Protein AF-A0A7S0RQ62-F1 (afdb_monomer_lite)

Organism: NCBI:txid1034604

Structure (mmCIF, N/CA/C/O backbone):
data_AF-A0A7S0RQ62-F1
#
_entry.id   AF-A0A7S0RQ62-F1
#
loop_
_atom_site.group_PDB
_atom_site.id
_atom_site.type_symbol
_atom_site.label_atom_id
_atom_site.label_alt_id
_atom_site.label_comp_id
_atom_site.label_asym_id
_atom_site.label_entity_id
_atom_site.label_seq_id
_atom_site.pdbx_PDB_ins_code
_atom_site.Cartn_x
_atom_site.Cartn_y
_atom_site.Cartn_z
_atom_site.occupancy
_atom_site.B_iso_or_equiv
_atom_site.auth_seq_id
_atom_site.auth_comp_id
_atom_site.auth_asym_id
_atom_site.auth_atom_id
_atom_site.pdbx_PDB_model_num
ATOM 1 N N . TYR A 1 1 ? -17.398 3.737 3.919 1.00 92.31 1 TYR A N 1
ATOM 2 C CA . TYR A 1 1 ? -18.431 3.316 4.895 1.00 92.31 1 TYR A CA 1
ATOM 3 C C . TYR A 1 1 ? -18.452 1.805 5.134 1.00 92.31 1 TYR A C 1
ATOM 5 O O . TYR A 1 1 ? -17.881 1.401 6.131 1.00 92.31 1 TYR A O 1
ATOM 13 N N . LYS A 1 2 ? -19.041 0.963 4.260 1.00 94.38 2 LYS A N 1
ATOM 14 C CA . LYS A 1 2 ? -19.295 -0.474 4.549 1.00 94.38 2 LYS A CA 1
ATOM 15 C C . LYS A 1 2 ? -18.093 -1.254 5.112 1.00 94.38 2 LYS A C 1
ATOM 17 O O . LYS A 1 2 ? -18.254 -1.970 6.088 1.00 94.38 2 LYS A O 1
ATOM 22 N N . VAL A 1 3 ? -16.899 -1.089 4.536 1.00 96.81 3 VAL A N 1
ATOM 23 C CA . VAL A 1 3 ? -15.674 -1.760 5.011 1.00 96.81 3 VAL A CA 1
ATOM 24 C C . VAL A 1 3 ? -15.244 -1.312 6.414 1.00 96.81 3 VAL A C 1
ATOM 26 O O . VAL A 1 3 ? -15.000 -2.164 7.259 1.00 96.81 3 VAL A O 1
ATOM 29 N N . LEU A 1 4 ? -15.266 -0.005 6.709 1.00 96.19 4 LEU A N 1
ATOM 30 C CA . LEU A 1 4 ? -15.031 0.536 8.059 1.00 96.19 4 LEU A CA 1
ATOM 31 C C . LEU A 1 4 ? -16.018 -0.059 9.074 1.00 96.19 4 LEU A C 1
ATOM 33 O O . LEU A 1 4 ? -15.643 -0.417 10.182 1.00 96.19 4 LEU A O 1
ATOM 37 N N . ASP A 1 5 ? -17.283 -0.167 8.673 1.00 95.56 5 ASP A N 1
ATOM 38 C CA . ASP A 1 5 ? -18.402 -0.606 9.509 1.00 95.56 5 ASP A CA 1
ATOM 39 C C . ASP A 1 5 ? -18.326 -2.106 9.843 1.00 95.56 5 ASP A C 1
ATOM 41 O O . ASP A 1 5 ? -18.587 -2.527 10.970 1.00 95.56 5 ASP A O 1
ATOM 45 N N . ALA A 1 6 ? -17.895 -2.913 8.873 1.00 95.94 6 ALA A N 1
ATOM 46 C CA . ALA A 1 6 ? -17.589 -4.325 9.055 1.00 95.94 6 ALA A CA 1
ATOM 47 C C . ALA A 1 6 ? -16.341 -4.549 9.925 1.00 95.94 6 ALA A C 1
ATOM 49 O O . ALA A 1 6 ? -16.386 -5.329 10.878 1.00 95.94 6 ALA A O 1
ATOM 50 N N . LEU A 1 7 ? -15.239 -3.847 9.635 1.00 96.00 7 LEU A N 1
ATOM 51 C CA . LEU A 1 7 ? -13.978 -3.991 10.367 1.00 96.00 7 LEU A CA 1
ATOM 52 C C . LEU A 1 7 ? -14.107 -3.552 11.830 1.00 96.00 7 LEU A C 1
ATOM 54 O O . LEU A 1 7 ? -13.663 -4.291 12.707 1.00 96.00 7 LEU A O 1
ATOM 58 N N . ALA A 1 8 ? -14.786 -2.431 12.098 1.00 93.50 8 ALA A N 1
ATOM 59 C CA . ALA A 1 8 ? -15.009 -1.911 13.450 1.00 93.50 8 ALA A CA 1
ATOM 60 C C . ALA A 1 8 ? -15.846 -2.844 14.346 1.00 93.50 8 ALA A C 1
ATOM 62 O O . ALA A 1 8 ? -15.744 -2.765 15.569 1.00 93.50 8 ALA A O 1
ATOM 63 N N . ARG A 1 9 ? -16.689 -3.710 13.762 1.00 91.38 9 ARG A N 1
ATOM 64 C CA . ARG A 1 9 ? -17.507 -4.686 14.508 1.00 91.38 9 ARG A CA 1
ATOM 65 C C . ARG A 1 9 ? -16.914 -6.090 14.563 1.00 91.38 9 ARG A C 1
ATOM 67 O O . ARG A 1 9 ? -17.214 -6.823 15.500 1.00 91.38 9 ARG A O 1
ATOM 74 N N . GLY A 1 10 ? -16.170 -6.494 13.535 1.00 89.56 10 GLY A N 1
ATOM 75 C CA . GLY A 1 10 ? -15.834 -7.898 13.283 1.00 89.56 10 GLY A CA 1
ATOM 76 C C . GLY A 1 10 ? -14.343 -8.218 13.200 1.00 89.56 10 GLY A C 1
ATOM 77 O O . GLY A 1 10 ? -13.995 -9.352 12.876 1.00 89.56 10 GLY A O 1
ATOM 78 N N . SER A 1 11 ? -13.453 -7.255 13.449 1.00 92.06 11 SER A N 1
ATOM 79 C CA . SER A 1 11 ? -12.004 -7.456 13.329 1.00 92.06 11 SER A CA 1
ATOM 80 C C . SER A 1 11 ? -11.216 -6.745 14.431 1.00 92.06 11 SER A C 1
ATOM 82 O O . SER A 1 11 ? -11.739 -5.880 15.126 1.00 92.06 11 SER A O 1
ATOM 84 N N . SER A 1 12 ? -9.932 -7.084 14.551 1.00 88.69 12 SER A N 1
ATOM 85 C CA . SER A 1 12 ? -8.954 -6.346 15.358 1.00 88.69 12 SER A CA 1
ATOM 86 C C . SER A 1 12 ? -8.272 -5.202 14.593 1.00 88.69 12 SER A C 1
ATOM 88 O O . SER A 1 12 ? -7.328 -4.612 15.115 1.00 88.69 12 SER A O 1
ATOM 90 N N . VAL A 1 13 ? -8.702 -4.894 13.361 1.00 95.19 13 VAL A N 1
ATOM 91 C CA . VAL A 1 13 ? -8.105 -3.820 12.557 1.00 95.19 13 VAL A CA 1
ATOM 92 C C . VAL A 1 13 ? -8.556 -2.471 13.125 1.00 95.19 13 VAL A C 1
ATOM 94 O O . VAL A 1 13 ? -9.757 -2.189 13.120 1.00 95.19 13 VAL A O 1
ATOM 97 N N . PRO A 1 14 ? -7.635 -1.613 13.598 1.00 94.56 14 PRO A N 1
ATOM 98 C CA . PRO A 1 14 ? -7.989 -0.293 14.095 1.00 94.56 14 PRO A CA 1
ATOM 99 C C . PRO A 1 14 ? -8.480 0.580 12.934 1.00 94.56 14 PRO A C 1
ATOM 101 O O . PRO A 1 14 ? -7.735 0.901 12.008 1.00 94.56 14 PRO A O 1
ATOM 104 N N . VAL A 1 15 ? -9.748 0.979 12.982 1.00 95.69 15 VAL A N 1
ATOM 105 C CA . VAL A 1 15 ? -10.382 1.876 12.008 1.00 95.69 15 VAL A CA 1
ATOM 106 C C . VAL A 1 15 ? -11.241 2.911 12.739 1.00 95.69 15 VAL A C 1
ATOM 108 O O . VAL A 1 15 ? -11.774 2.602 13.808 1.00 95.69 15 VAL A O 1
ATOM 111 N N . PRO A 1 16 ? -11.437 4.127 12.192 1.00 93.06 16 PRO A N 1
ATOM 112 C CA . PRO A 1 16 ? -12.373 5.078 12.775 1.00 93.06 16 PRO A CA 1
ATOM 113 C C . PRO A 1 16 ? -13.788 4.503 12.688 1.00 93.06 16 PRO A C 1
ATOM 115 O O . PRO A 1 16 ? -14.258 4.174 11.593 1.00 93.06 16 PRO A O 1
ATOM 118 N N . ARG A 1 17 ? -14.480 4.373 13.825 1.00 90.94 17 ARG A N 1
ATOM 119 C CA . ARG A 1 17 ? -15.830 3.803 13.842 1.00 90.94 17 ARG A CA 1
ATOM 120 C C . ARG A 1 17 ? -16.769 4.692 13.016 1.00 90.94 17 ARG A C 1
ATOM 122 O O . ARG A 1 17 ? -16.898 5.883 13.320 1.00 90.94 17 ARG A O 1
ATOM 129 N N . PRO A 1 18 ? -17.446 4.159 11.987 1.00 93.19 18 PRO A N 1
ATOM 130 C CA . PRO A 1 18 ? -18.451 4.921 11.269 1.00 93.19 18 PRO A CA 1
ATOM 131 C C . PRO A 1 18 ? -19.672 5.174 12.159 1.00 93.19 18 PRO A C 1
ATOM 133 O O . PRO A 1 18 ? -20.043 4.351 12.996 1.00 93.19 18 PRO A O 1
ATOM 136 N N . VAL A 1 19 ? -20.289 6.337 11.973 1.00 91.88 19 VAL A N 1
ATOM 137 C CA . VAL A 1 19 ? -21.443 6.798 12.757 1.00 91.88 19 VAL A CA 1
ATOM 138 C C . VAL A 1 19 ? -22.717 6.754 11.925 1.00 91.88 19 VAL A C 1
ATOM 140 O O . VAL A 1 19 ? -23.724 6.227 12.382 1.00 91.88 19 VAL A O 1
ATOM 143 N N . THR A 1 20 ? -22.690 7.290 10.702 1.00 91.62 20 THR A N 1
ATOM 144 C CA . THR A 1 20 ? -23.841 7.235 9.787 1.00 91.62 20 THR A CA 1
ATOM 145 C C . THR A 1 20 ? -23.422 7.453 8.337 1.00 91.62 20 THR A C 1
ATOM 147 O O . THR A 1 20 ? -22.422 8.125 8.077 1.00 91.62 20 THR A O 1
ATOM 150 N N . LEU A 1 21 ? -24.195 6.905 7.399 1.00 93.75 21 LEU A N 1
ATOM 151 C CA . LEU A 1 21 ? -24.099 7.152 5.962 1.00 93.75 21 LEU A CA 1
ATOM 152 C C . LEU A 1 21 ? -25.349 7.915 5.519 1.00 93.75 21 LEU A C 1
ATOM 154 O O . LEU A 1 21 ? -26.462 7.412 5.659 1.00 93.75 21 LEU A O 1
ATOM 158 N N . CYS A 1 22 ? -25.164 9.092 4.931 1.00 92.31 22 CYS A N 1
ATOM 159 C CA . CYS A 1 22 ? -26.238 9.863 4.326 1.00 92.31 22 CYS A CA 1
ATOM 160 C C . CYS A 1 22 ? -26.115 9.802 2.799 1.00 92.31 22 CYS A C 1
ATOM 162 O O . CYS A 1 22 ? -25.172 10.331 2.211 1.00 92.31 22 CYS A O 1
ATOM 164 N N . THR A 1 23 ? -27.075 9.139 2.155 1.00 94.06 23 THR A N 1
ATOM 165 C CA . THR A 1 23 ? -27.194 9.083 0.689 1.00 94.06 23 THR A CA 1
ATOM 166 C C . THR A 1 23 ? -28.073 10.195 0.114 1.00 94.06 23 THR A C 1
ATOM 168 O O . THR A 1 23 ? -28.119 10.356 -1.103 1.00 94.06 23 THR A O 1
ATOM 171 N N . ASP A 1 24 ? -28.749 10.975 0.964 1.00 92.00 24 ASP A N 1
ATOM 172 C CA . ASP A 1 24 ? -29.527 12.139 0.543 1.00 92.00 24 ASP A CA 1
ATOM 173 C C . ASP A 1 24 ? -28.607 13.332 0.246 1.00 92.00 24 ASP A C 1
ATOM 175 O O . ASP A 1 24 ? -28.195 14.089 1.131 1.00 92.00 24 ASP A O 1
ATOM 179 N N . SER A 1 25 ? -28.324 13.534 -1.041 1.00 92.62 25 SER A N 1
ATOM 180 C CA . SER A 1 25 ? -27.588 14.699 -1.537 1.00 92.62 25 SER A CA 1
ATOM 181 C C . SER A 1 25 ? -28.278 16.034 -1.222 1.00 92.62 25 SER A C 1
ATOM 183 O O . SER A 1 25 ? -27.627 17.073 -1.295 1.00 92.62 25 SER A O 1
ATOM 185 N N . GLY A 1 26 ? -29.557 16.054 -0.831 1.00 92.38 26 GLY A N 1
ATOM 186 C CA . GLY A 1 26 ? -30.244 17.254 -0.352 1.00 92.38 26 GLY A CA 1
ATOM 187 C C . GLY A 1 26 ? -29.659 17.835 0.944 1.00 92.38 26 GLY A C 1
ATOM 188 O O . GLY A 1 26 ? -29.862 19.017 1.230 1.00 92.38 26 GLY A O 1
ATOM 189 N N . VAL A 1 27 ? -28.896 17.059 1.721 1.00 90.06 27 VAL A N 1
ATOM 190 C CA . VAL A 1 27 ? -28.356 17.497 3.021 1.00 90.06 27 VAL A CA 1
ATOM 191 C C . VAL A 1 27 ? -27.150 18.439 2.871 1.00 90.06 27 VAL A C 1
ATOM 193 O O . VAL A 1 27 ? -27.144 19.498 3.499 1.00 90.06 27 VAL A O 1
ATOM 196 N N . VAL A 1 28 ? -26.164 18.099 2.024 1.00 89.19 28 VAL A N 1
ATOM 197 C CA . VAL A 1 28 ? -24.938 18.906 1.767 1.00 89.19 28 VAL A CA 1
ATOM 198 C C . VAL A 1 28 ? -24.499 18.958 0.288 1.00 89.19 28 VAL A C 1
ATOM 200 O O . VAL A 1 28 ? -23.378 19.355 -0.014 1.00 89.19 28 VAL A O 1
ATOM 203 N N . GLY A 1 29 ? -25.356 18.561 -0.654 1.00 90.69 29 GLY A N 1
ATOM 204 C CA . GLY A 1 29 ? -25.080 18.579 -2.101 1.00 90.69 29 GLY A CA 1
ATOM 205 C C . GLY A 1 29 ? -24.459 17.297 -2.671 1.00 90.69 29 GLY A C 1
ATOM 206 O O . GLY A 1 29 ? -24.374 17.155 -3.887 1.00 90.69 29 GLY A O 1
ATOM 207 N N . THR A 1 30 ? -24.046 16.350 -1.825 1.00 91.88 30 THR A N 1
ATOM 208 C CA . THR A 1 30 ? -23.433 15.070 -2.222 1.00 91.88 30 THR A CA 1
ATOM 209 C C . THR A 1 30 ? -23.641 14.013 -1.126 1.00 91.88 30 THR A C 1
ATOM 211 O O . THR A 1 30 ? -23.807 14.402 0.035 1.00 91.88 30 THR A O 1
ATOM 214 N N . PRO A 1 31 ? -23.612 12.699 -1.430 1.00 91.88 31 PRO A N 1
ATOM 215 C CA . PRO A 1 31 ? -23.558 11.662 -0.407 1.00 91.88 31 PRO A CA 1
ATOM 216 C C . PRO A 1 31 ? -22.300 11.791 0.460 1.00 91.88 31 PRO A C 1
ATOM 218 O O . PRO A 1 31 ? -21.200 12.060 -0.033 1.00 91.88 31 PRO A O 1
ATOM 221 N N . PHE A 1 32 ? -22.456 11.569 1.760 1.00 90.75 32 PHE A N 1
ATOM 222 C CA . PHE A 1 32 ? -21.372 11.670 2.736 1.00 90.75 32 PHE A CA 1
ATOM 223 C C . PHE A 1 32 ? -21.566 10.664 3.866 1.00 90.75 32 PHE A C 1
ATOM 225 O O . PHE A 1 32 ? -22.658 10.131 4.074 1.00 90.75 32 PHE A O 1
ATOM 232 N N . TYR A 1 33 ? -20.512 10.425 4.637 1.00 93.12 33 TYR A N 1
ATOM 233 C CA . TYR A 1 33 ? -20.627 9.694 5.890 1.00 93.12 33 TYR A CA 1
ATOM 234 C C . TYR A 1 33 ? -19.901 10.410 7.024 1.00 93.12 33 TYR A C 1
ATOM 236 O O . TYR A 1 33 ? -18.998 11.218 6.800 1.00 93.12 33 TYR A O 1
ATOM 244 N N . LEU A 1 34 ? -20.326 10.119 8.249 1.00 93.06 34 LEU A N 1
ATOM 245 C CA . LEU A 1 34 ? -19.677 10.577 9.471 1.00 93.06 34 LEU A CA 1
ATOM 246 C C . LEU A 1 34 ? -18.955 9.404 10.129 1.00 93.06 34 LEU A C 1
ATOM 248 O O . LEU A 1 34 ? -19.442 8.270 10.094 1.00 93.06 34 LEU A O 1
ATOM 252 N N . MET A 1 35 ? -17.820 9.687 10.757 1.00 92.38 35 MET A N 1
ATOM 253 C CA . MET A 1 35 ? -17.061 8.731 11.565 1.00 92.38 35 MET A CA 1
ATOM 254 C C . MET A 1 35 ? -16.465 9.415 12.798 1.00 92.38 35 MET A C 1
ATOM 256 O O . MET A 1 35 ? -16.427 10.648 12.889 1.00 92.38 35 MET A O 1
ATOM 260 N N . GLU A 1 36 ? -16.024 8.610 13.760 1.00 90.38 36 GLU A N 1
ATOM 261 C CA . GLU A 1 36 ? -15.280 9.093 14.921 1.00 90.38 36 GLU A CA 1
ATOM 262 C C . GLU A 1 36 ? -13.953 9.746 14.511 1.00 90.38 36 GLU A C 1
ATOM 264 O O . GLU A 1 36 ? -13.291 9.329 13.560 1.00 90.38 36 GLU A O 1
ATOM 269 N N . TYR A 1 37 ? -13.543 10.771 15.257 1.00 88.88 37 TYR A N 1
ATOM 270 C CA . TYR A 1 37 ? -12.231 11.382 15.088 1.00 88.88 37 TYR A CA 1
ATOM 271 C C . TYR A 1 37 ? -11.135 10.504 15.710 1.00 88.88 37 TYR A C 1
ATOM 273 O O . TYR A 1 37 ? -11.025 10.406 16.935 1.00 88.88 37 TYR A O 1
ATOM 281 N N . ALA A 1 38 ? -10.297 9.897 14.867 1.00 89.12 38 ALA A N 1
ATOM 282 C CA . ALA A 1 38 ? -9.099 9.185 15.300 1.00 89.12 38 ALA A CA 1
ATOM 283 C C . ALA A 1 38 ? -8.008 10.188 15.721 1.00 89.12 38 ALA A C 1
ATOM 285 O O . ALA A 1 38 ? -7.285 10.733 14.889 1.00 89.12 38 ALA A O 1
ATOM 286 N N . GLN A 1 39 ? -7.902 10.458 17.024 1.00 86.31 39 GLN A N 1
ATOM 287 C CA . GLN A 1 39 ? -6.905 11.383 17.564 1.00 86.31 39 GLN A CA 1
ATOM 288 C C . GLN A 1 39 ? -5.500 10.765 17.540 1.00 86.31 39 GLN A C 1
ATOM 290 O O . GLN A 1 39 ? -5.224 9.797 18.248 1.00 86.31 39 GLN A O 1
ATOM 295 N N . GLY A 1 40 ? -4.585 11.377 16.788 1.00 89.94 40 GLY A N 1
ATOM 296 C CA . GLY A 1 40 ? -3.196 10.939 16.739 1.00 89.94 40 GLY A CA 1
ATOM 297 C C . GLY A 1 40 ? -2.324 11.729 15.773 1.00 89.94 40 GLY A C 1
ATOM 298 O O . GLY A 1 40 ? -2.666 12.840 15.370 1.00 89.94 40 GLY A O 1
ATOM 299 N N . HIS A 1 41 ? -1.178 11.146 15.439 1.00 91.62 41 HIS A N 1
ATOM 300 C CA . HIS A 1 41 ? -0.186 11.681 14.519 1.00 91.62 41 HIS A CA 1
ATOM 301 C C . HIS A 1 41 ? -0.126 10.833 13.245 1.00 91.62 41 HIS A C 1
ATOM 303 O O . HIS A 1 41 ? -0.182 9.607 13.318 1.00 91.62 41 HIS A O 1
ATOM 309 N N . ILE A 1 42 ? 0.022 11.491 12.096 1.00 94.38 42 ILE A N 1
ATOM 310 C CA . ILE A 1 42 ? 0.224 10.859 10.789 1.00 94.38 42 ILE A CA 1
ATOM 311 C C . ILE A 1 42 ? 1.636 11.211 10.324 1.00 94.38 42 ILE A C 1
ATOM 313 O O . ILE A 1 42 ? 1.990 12.390 10.253 1.00 94.38 42 ILE A O 1
ATOM 317 N N . TYR A 1 43 ? 2.437 10.198 9.999 1.00 93.31 43 TYR A N 1
ATOM 318 C CA . TYR A 1 43 ? 3.800 10.387 9.509 1.00 93.31 43 TYR A CA 1
ATOM 319 C C . TYR A 1 43 ? 3.813 10.406 7.976 1.00 93.31 43 TYR A C 1
ATOM 321 O O . TYR A 1 43 ? 3.494 9.413 7.334 1.00 93.31 43 TYR A O 1
ATOM 329 N N . LEU A 1 44 ? 4.204 11.539 7.386 1.00 91.56 44 LEU A N 1
ATOM 330 C CA . LEU A 1 44 ? 4.218 11.719 5.925 1.00 91.56 44 LEU A CA 1
ATOM 331 C C . LEU A 1 44 ? 5.538 11.302 5.255 1.00 91.56 44 LEU A C 1
ATOM 333 O O . LEU A 1 44 ? 5.561 11.064 4.054 1.00 91.56 44 LEU A O 1
ATOM 337 N N . ASP A 1 45 ? 6.641 11.267 6.005 1.00 91.06 45 ASP A N 1
ATOM 338 C CA . ASP A 1 45 ? 7.961 10.872 5.502 1.00 91.06 45 ASP A CA 1
ATOM 339 C C . ASP A 1 45 ? 8.273 9.445 5.988 1.00 91.06 45 ASP A C 1
ATOM 341 O O . ASP A 1 45 ? 8.388 9.243 7.206 1.00 91.06 45 ASP A O 1
ATOM 345 N N . PRO A 1 46 ? 8.434 8.455 5.088 1.00 91.31 46 PRO A N 1
ATOM 346 C CA . PRO A 1 46 ? 8.698 7.071 5.471 1.00 91.31 46 PRO A CA 1
ATOM 347 C C . PRO A 1 46 ? 10.060 6.888 6.155 1.00 91.31 46 PRO A C 1
ATOM 349 O O . PRO A 1 46 ? 10.278 5.873 6.821 1.00 91.31 46 PRO A O 1
ATOM 352 N N . ASN A 1 47 ? 10.956 7.880 6.069 1.00 90.94 47 ASN A N 1
ATOM 353 C CA . ASN A 1 47 ? 12.236 7.884 6.773 1.00 90.94 47 ASN A CA 1
ATOM 354 C C . ASN A 1 47 ? 12.109 8.296 8.254 1.00 90.94 47 ASN A C 1
ATOM 356 O O . ASN A 1 47 ? 13.090 8.211 8.997 1.00 90.94 47 ASN A O 1
ATOM 360 N N . LEU A 1 48 ? 10.917 8.725 8.700 1.00 92.44 48 LEU A N 1
ATOM 361 C CA . LEU A 1 48 ? 10.599 9.062 10.095 1.00 92.44 48 LEU A CA 1
ATOM 362 C C . LEU A 1 48 ? 11.676 9.962 10.755 1.00 92.44 48 LEU A C 1
ATOM 364 O O . LEU A 1 48 ? 12.288 9.577 11.761 1.00 92.44 48 LEU A O 1
ATOM 368 N N . PRO A 1 49 ? 11.972 11.152 10.192 1.00 92.06 49 PRO A N 1
ATOM 369 C CA . PRO A 1 49 ? 13.112 11.971 10.614 1.00 92.06 49 PRO A CA 1
ATOM 370 C C . PRO A 1 49 ? 13.001 12.482 12.060 1.00 92.06 49 PRO A C 1
ATOM 372 O O . PRO A 1 49 ? 14.020 12.736 12.692 1.00 92.06 49 PRO A O 1
ATOM 375 N N . THR A 1 50 ? 11.784 12.588 12.598 1.00 91.19 50 THR A N 1
ATOM 376 C CA . THR A 1 50 ? 11.488 13.031 13.973 1.00 91.19 50 THR A CA 1
ATOM 377 C C . THR A 1 50 ? 11.494 11.903 15.013 1.00 91.19 50 THR A C 1
ATOM 379 O O . THR A 1 50 ? 11.281 12.172 16.193 1.00 91.19 50 THR A O 1
ATO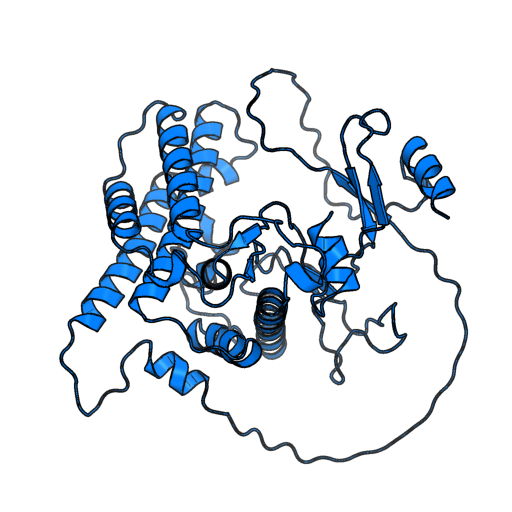M 382 N N . CYS A 1 51 ? 11.724 10.651 14.606 1.00 92.12 51 CYS A N 1
ATOM 383 C CA . CYS A 1 51 ? 11.737 9.480 15.487 1.00 92.12 51 CYS A CA 1
ATOM 384 C C . CYS A 1 51 ? 13.163 8.976 15.740 1.00 92.12 51 CYS A C 1
ATOM 386 O O . CYS A 1 51 ? 14.020 9.052 14.859 1.00 92.12 51 CYS A O 1
ATOM 388 N N . ASP A 1 52 ? 13.407 8.395 16.914 1.00 94.38 52 ASP A N 1
ATOM 389 C CA . ASP A 1 52 ? 14.640 7.655 17.195 1.00 94.38 52 ASP A CA 1
ATOM 390 C C . ASP A 1 52 ? 14.604 6.232 16.582 1.00 94.38 52 ASP A C 1
ATOM 392 O O . ASP A 1 52 ? 13.538 5.758 16.169 1.00 94.38 52 ASP A O 1
ATOM 396 N N . PRO A 1 53 ? 15.748 5.526 16.465 1.00 95.50 53 PRO A N 1
ATOM 397 C CA . PRO A 1 53 ? 15.782 4.199 15.849 1.00 95.50 53 PRO A CA 1
ATOM 398 C C . PRO A 1 53 ? 14.840 3.155 16.491 1.00 95.50 53 PRO A C 1
ATOM 400 O O . PRO A 1 53 ? 14.174 2.443 15.733 1.00 95.50 53 PRO A O 1
ATOM 403 N N . PRO A 1 54 ? 14.711 3.054 17.834 1.00 94.62 54 PRO A N 1
ATOM 404 C CA . PRO A 1 54 ? 13.726 2.168 18.459 1.00 94.62 54 PRO A CA 1
ATOM 405 C C . PRO A 1 54 ? 12.280 2.483 18.055 1.00 94.62 54 PRO A C 1
ATOM 407 O O . PRO A 1 54 ? 11.536 1.563 17.702 1.00 94.62 54 PRO A O 1
ATOM 410 N N . LEU A 1 55 ? 11.885 3.762 18.043 1.00 92.31 55 LEU A N 1
ATOM 411 C CA . LEU A 1 55 ? 10.539 4.170 17.642 1.00 92.31 55 LEU A CA 1
ATOM 412 C C . LEU A 1 55 ? 10.280 3.887 16.157 1.00 92.31 55 LEU A C 1
ATOM 414 O O . LEU A 1 55 ? 9.201 3.398 15.827 1.00 92.31 55 LEU A O 1
ATOM 418 N N . ARG A 1 56 ? 11.261 4.098 15.264 1.00 95.31 56 ARG A N 1
ATOM 419 C CA . ARG A 1 56 ? 11.129 3.716 13.842 1.00 95.31 56 ARG A CA 1
ATOM 420 C C . ARG A 1 56 ? 10.831 2.225 13.680 1.00 95.31 56 ARG A C 1
ATOM 422 O O . ARG A 1 56 ? 9.873 1.868 12.994 1.00 95.31 56 ARG A O 1
ATOM 429 N N . SER A 1 57 ? 11.596 1.372 14.362 1.00 95.88 57 SER A N 1
ATOM 430 C CA . SER A 1 57 ? 11.422 -0.087 14.313 1.00 95.88 57 SER A CA 1
ATOM 431 C C . SER A 1 57 ? 10.043 -0.504 14.833 1.00 95.88 57 SER A C 1
ATOM 433 O O . SER A 1 57 ? 9.359 -1.326 14.221 1.00 95.88 57 SER A O 1
ATOM 435 N N . HIS A 1 58 ? 9.595 0.117 15.928 1.00 94.69 58 HIS A N 1
ATOM 436 C CA . HIS A 1 58 ? 8.274 -0.110 16.515 1.00 94.69 58 HIS A CA 1
ATOM 437 C C . HIS A 1 58 ? 7.126 0.297 15.577 1.00 94.69 58 HIS A C 1
ATOM 439 O O . HIS A 1 58 ? 6.210 -0.498 15.369 1.00 94.69 58 HIS A O 1
ATOM 445 N N . LEU A 1 59 ? 7.185 1.490 14.973 1.00 95.31 59 LEU A N 1
ATOM 446 C CA . LEU A 1 59 ? 6.156 1.988 14.048 1.00 95.31 59 LEU A CA 1
ATOM 447 C C . LEU A 1 59 ? 6.046 1.111 12.789 1.00 95.31 59 LEU A C 1
ATOM 449 O O . LEU A 1 59 ? 4.941 0.730 12.402 1.00 95.31 59 LEU A O 1
ATOM 453 N N . TYR A 1 60 ? 7.176 0.709 12.196 1.00 97.50 60 TYR A N 1
ATOM 454 C CA . TYR A 1 60 ? 7.169 -0.232 11.070 1.00 97.50 60 TYR A CA 1
ATOM 455 C C . TYR A 1 60 ? 6.629 -1.615 11.481 1.00 97.50 60 TYR A C 1
ATOM 457 O O . TYR A 1 60 ? 5.838 -2.203 10.746 1.00 97.50 60 TYR A O 1
ATOM 465 N N . ARG A 1 61 ? 6.957 -2.132 12.673 1.00 97.50 61 ARG A N 1
ATOM 466 C CA . ARG A 1 61 ? 6.392 -3.412 13.145 1.00 97.50 61 ARG A CA 1
ATOM 467 C C . ARG A 1 61 ? 4.875 -3.344 13.342 1.00 97.50 61 ARG A C 1
ATOM 469 O O . ARG A 1 61 ? 4.171 -4.271 12.952 1.00 97.50 61 ARG A O 1
ATOM 476 N N . GLN A 1 62 ? 4.360 -2.235 13.875 1.00 96.12 62 GLN A N 1
ATOM 477 C CA . GLN A 1 62 ? 2.916 -1.977 13.980 1.00 96.12 62 GLN A CA 1
ATOM 478 C C . GLN A 1 62 ? 2.239 -1.950 12.601 1.00 96.12 62 GLN A C 1
ATOM 480 O O . GLN A 1 62 ? 1.164 -2.531 12.436 1.00 96.12 62 GLN A O 1
ATOM 485 N N . MET A 1 63 ? 2.882 -1.315 11.615 1.00 97.94 63 MET A N 1
ATOM 486 C CA . MET A 1 63 ? 2.404 -1.247 10.232 1.00 97.94 63 MET A CA 1
ATOM 487 C C . MET A 1 63 ? 2.301 -2.647 9.602 1.00 97.94 63 MET A C 1
ATOM 489 O O . MET A 1 63 ? 1.243 -2.976 9.061 1.00 97.94 63 MET A O 1
ATOM 493 N N . ALA A 1 64 ? 3.324 -3.497 9.762 1.00 98.38 64 ALA A N 1
ATOM 494 C CA . ALA A 1 64 ? 3.313 -4.886 9.288 1.00 98.38 64 ALA A CA 1
ATOM 495 C C . ALA A 1 64 ? 2.237 -5.737 9.983 1.00 98.38 64 ALA A C 1
ATOM 497 O O . ALA A 1 64 ? 1.467 -6.436 9.325 1.00 98.38 64 ALA A O 1
ATOM 498 N N . HIS A 1 65 ? 2.152 -5.659 11.316 1.00 97.69 65 HIS A N 1
ATOM 499 C CA . HIS A 1 65 ? 1.198 -6.442 12.109 1.00 97.69 65 HIS A CA 1
ATOM 500 C C . HIS A 1 65 ? -0.259 -6.046 11.825 1.00 97.69 65 HIS A C 1
ATOM 502 O O . HIS A 1 65 ? -1.133 -6.908 11.780 1.00 97.69 65 HIS A O 1
ATOM 508 N N . THR A 1 66 ? -0.531 -4.759 11.601 1.00 98.25 66 THR A N 1
ATOM 509 C CA . THR A 1 66 ? -1.880 -4.281 11.257 1.00 98.25 66 THR A CA 1
ATOM 510 C C . THR A 1 66 ? -2.284 -4.695 9.842 1.00 98.25 66 THR A C 1
ATOM 512 O O . THR A 1 66 ? -3.430 -5.091 9.635 1.00 98.25 66 THR A O 1
ATOM 515 N N . LEU A 1 67 ? -1.345 -4.709 8.888 1.00 98.44 67 LEU A N 1
ATOM 516 C CA . LEU A 1 67 ? -1.601 -5.242 7.547 1.00 98.44 67 LEU A CA 1
ATOM 517 C C . LEU A 1 67 ? -1.878 -6.751 7.588 1.00 98.44 67 LEU A C 1
ATOM 519 O O . LEU A 1 67 ? -2.816 -7.232 6.957 1.00 98.44 67 LEU A O 1
ATOM 523 N N . ALA A 1 68 ? -1.115 -7.492 8.395 1.00 97.88 68 ALA A N 1
ATOM 524 C CA . ALA A 1 68 ? -1.373 -8.903 8.659 1.00 97.88 68 ALA A CA 1
ATOM 525 C C . ALA A 1 68 ? -2.755 -9.126 9.297 1.00 97.88 68 ALA A C 1
ATOM 527 O O . ALA A 1 68 ? -3.478 -10.017 8.862 1.00 97.88 68 ALA A O 1
ATOM 528 N N . ALA A 1 69 ? -3.169 -8.296 10.262 1.00 96.50 69 ALA A N 1
ATOM 529 C CA . ALA A 1 69 ? -4.503 -8.362 10.866 1.00 96.50 69 ALA A CA 1
ATOM 530 C C . ALA A 1 69 ? -5.631 -8.053 9.859 1.00 96.50 69 ALA A C 1
ATOM 532 O O . ALA A 1 69 ? -6.678 -8.702 9.892 1.00 96.50 69 ALA A O 1
ATOM 533 N N . LEU A 1 70 ? -5.410 -7.117 8.928 1.00 97.69 70 LEU A N 1
ATOM 534 C CA . LEU A 1 70 ? -6.343 -6.825 7.839 1.00 97.69 70 LEU A CA 1
ATOM 535 C C . LEU A 1 70 ? -6.490 -8.013 6.885 1.00 97.69 70 LEU A C 1
ATOM 537 O O . LEU A 1 70 ? -7.606 -8.463 6.626 1.00 97.69 70 LEU A O 1
ATOM 541 N N . HIS A 1 71 ? -5.376 -8.581 6.428 1.00 96.81 71 HIS A N 1
ATOM 542 C CA . HIS A 1 71 ? -5.389 -9.776 5.583 1.00 96.81 71 HIS A CA 1
ATOM 543 C C . HIS A 1 71 ? -5.838 -11.041 6.343 1.00 96.81 71 HIS A C 1
ATOM 545 O O . HIS A 1 71 ? -6.243 -12.037 5.733 1.00 96.81 71 HIS A O 1
ATOM 551 N N . ALA A 1 72 ? -5.818 -11.006 7.679 1.00 94.00 72 ALA A N 1
ATOM 552 C CA . ALA A 1 72 ? -6.356 -12.063 8.519 1.00 94.00 72 ALA A CA 1
ATOM 553 C C . ALA A 1 72 ? -7.892 -12.050 8.601 1.00 94.00 72 ALA A C 1
ATOM 555 O O . ALA A 1 72 ? -8.484 -13.125 8.766 1.00 94.00 72 ALA A O 1
ATOM 556 N N . ALA A 1 73 ? -8.527 -10.878 8.468 1.00 93.00 73 ALA A N 1
ATOM 557 C CA . ALA A 1 73 ? -9.975 -10.709 8.555 1.00 93.00 73 ALA A CA 1
ATOM 558 C C . ALA A 1 73 ? -10.719 -11.564 7.512 1.00 93.00 73 ALA A C 1
ATOM 560 O O . ALA A 1 73 ? -10.288 -11.703 6.371 1.00 93.00 73 ALA A O 1
ATOM 561 N N . GLN A 1 74 ? -11.854 -12.144 7.911 1.00 90.50 74 GLN A N 1
ATOM 562 C CA . GLN A 1 74 ? -12.639 -13.057 7.075 1.00 90.50 74 GLN A CA 1
ATOM 563 C C . GLN A 1 74 ? -13.868 -12.315 6.525 1.00 90.50 74 GLN A C 1
ATOM 565 O O . GLN A 1 74 ? -14.814 -12.113 7.291 1.00 90.50 74 GLN A O 1
ATOM 570 N N . PRO A 1 75 ? -13.883 -11.899 5.238 1.00 91.75 75 PRO A N 1
ATOM 571 C CA . PRO A 1 75 ? -14.870 -10.946 4.721 1.00 91.75 75 PRO A CA 1
ATOM 572 C C . PRO A 1 75 ? -16.315 -11.397 4.938 1.00 91.75 75 PRO A C 1
ATOM 574 O O . PRO A 1 75 ? -17.139 -10.637 5.448 1.00 91.75 75 PRO A O 1
ATOM 577 N N . ASP A 1 76 ? -16.601 -12.663 4.636 1.00 90.38 76 ASP A N 1
ATOM 578 C CA . ASP A 1 76 ? -17.945 -13.234 4.739 1.00 90.38 76 ASP A CA 1
ATOM 579 C C . ASP A 1 76 ? -18.470 -13.234 6.181 1.00 90.38 76 ASP A C 1
ATOM 581 O O . ASP A 1 76 ? -19.653 -12.986 6.410 1.00 90.38 76 ASP A O 1
ATOM 585 N N . ARG A 1 77 ? -17.588 -13.436 7.173 1.00 91.88 77 ARG A N 1
ATOM 586 C CA . ARG A 1 77 ? -17.965 -13.446 8.597 1.00 91.88 77 ARG A CA 1
ATOM 587 C C . ARG A 1 77 ? -18.229 -12.055 9.169 1.00 91.88 77 ARG A C 1
ATOM 589 O O . ARG A 1 77 ? -18.890 -11.956 10.198 1.00 91.88 77 ARG A O 1
ATOM 596 N N . ILE A 1 78 ? -17.735 -10.998 8.523 1.00 93.50 78 ILE A N 1
ATOM 597 C CA . ILE A 1 78 ? -17.899 -9.608 8.981 1.00 93.50 78 ILE A CA 1
ATOM 598 C C . ILE A 1 78 ? -18.917 -8.811 8.149 1.00 93.50 78 ILE A C 1
ATOM 600 O O . ILE A 1 78 ? -19.039 -7.598 8.310 1.00 93.50 78 ILE A O 1
ATOM 604 N N . GLY A 1 79 ? -19.675 -9.481 7.272 1.00 91.81 79 GLY A N 1
ATOM 605 C CA . GLY A 1 79 ? -20.705 -8.850 6.437 1.00 91.81 79 GLY A CA 1
ATOM 606 C C . GLY A 1 79 ? -20.176 -8.198 5.153 1.00 91.81 79 GLY A C 1
ATOM 607 O O . GLY A 1 79 ? -20.851 -7.343 4.581 1.00 91.81 79 GLY A O 1
ATOM 608 N N . LEU A 1 80 ? -18.987 -8.600 4.690 1.00 93.94 80 LEU A N 1
ATOM 609 C CA . LEU A 1 80 ? -18.377 -8.188 3.417 1.00 93.94 80 LEU A CA 1
ATOM 610 C C . LEU A 1 80 ? -18.416 -9.295 2.347 1.00 93.94 80 LEU A C 1
ATOM 612 O O . LEU A 1 80 ? -17.641 -9.265 1.389 1.00 93.94 80 LEU A O 1
ATOM 616 N N . ALA A 1 81 ? -19.346 -10.245 2.474 1.00 89.00 81 ALA A N 1
ATOM 617 C CA . ALA A 1 81 ? -19.666 -11.181 1.401 1.00 89.00 81 ALA A CA 1
ATOM 618 C C . ALA A 1 81 ? -20.038 -10.407 0.122 1.00 89.00 81 ALA A C 1
ATOM 620 O O . ALA A 1 81 ? -20.892 -9.517 0.146 1.00 89.00 81 ALA A O 1
ATOM 621 N N . GLY A 1 82 ? -19.360 -10.709 -0.987 1.00 86.75 82 GLY A N 1
ATOM 622 C CA . GLY A 1 82 ? -19.540 -9.996 -2.257 1.00 86.75 82 GLY A CA 1
ATOM 623 C C . GLY A 1 82 ? -19.033 -8.544 -2.276 1.00 86.75 82 GLY A C 1
ATOM 624 O O . GLY A 1 82 ? -19.444 -7.783 -3.148 1.00 86.75 82 GLY A O 1
ATOM 625 N N . TYR A 1 83 ? -18.154 -8.132 -1.349 1.00 92.88 83 TYR A N 1
ATOM 626 C CA . TYR A 1 83 ? -17.576 -6.774 -1.337 1.00 92.88 83 TYR A CA 1
ATOM 627 C C . TYR A 1 83 ? -16.727 -6.452 -2.580 1.00 92.88 83 TYR A C 1
ATOM 629 O O . TYR A 1 83 ? -16.641 -5.298 -2.993 1.00 92.88 83 TYR A O 1
ATOM 637 N N . GLY A 1 84 ? -16.134 -7.474 -3.195 1.00 91.06 84 GLY A N 1
ATOM 638 C CA . GLY A 1 84 ? -15.387 -7.380 -4.443 1.00 91.06 84 GLY A CA 1
ATOM 639 C C . GLY A 1 84 ? -15.123 -8.762 -5.038 1.00 91.06 84 GLY A C 1
ATOM 640 O O . GLY A 1 84 ? -15.525 -9.781 -4.480 1.00 91.06 84 GLY A O 1
ATOM 641 N N . GLU A 1 85 ? -14.437 -8.799 -6.175 1.00 89.69 85 GLU A N 1
ATOM 642 C CA . GLU A 1 85 ? -14.090 -10.036 -6.882 1.00 89.69 85 GLU A CA 1
ATOM 643 C C . GLU A 1 85 ? -12.709 -10.541 -6.419 1.00 89.69 85 GLU A C 1
ATOM 645 O O . GLU A 1 85 ? -11.709 -9.842 -6.566 1.00 89.69 85 GLU A O 1
ATOM 650 N N . ALA A 1 86 ? -12.650 -11.742 -5.839 1.00 85.38 86 ALA A N 1
ATOM 651 C CA . ALA A 1 86 ? -11.451 -12.270 -5.180 1.00 85.38 86 ALA A CA 1
ATOM 652 C C . ALA A 1 86 ? -10.315 -12.673 -6.142 1.00 85.38 86 ALA A C 1
ATOM 654 O O . ALA A 1 86 ? -9.198 -12.174 -6.017 1.00 85.38 86 ALA A O 1
ATOM 655 N N . GLY A 1 87 ? -10.598 -13.594 -7.071 1.00 89.81 87 GLY A N 1
ATOM 656 C CA . GLY A 1 87 ? -9.628 -14.101 -8.050 1.00 89.81 87 GLY A CA 1
ATOM 657 C C . GLY A 1 87 ? -9.308 -13.091 -9.146 1.00 89.81 87 GLY A C 1
ATOM 658 O O . GLY A 1 87 ? -9.987 -12.079 -9.256 1.00 89.81 87 GLY A O 1
ATOM 659 N N . HIS A 1 88 ? -8.276 -13.348 -9.944 1.00 93.56 88 HIS A N 1
ATOM 660 C CA . HIS A 1 88 ? -7.748 -12.500 -11.022 1.00 93.56 88 HIS A CA 1
ATOM 661 C C . HIS A 1 88 ? -7.469 -11.037 -10.621 1.00 93.56 88 HIS A C 1
ATOM 663 O O . HIS A 1 88 ? -7.579 -10.122 -11.447 1.00 93.56 88 HIS A O 1
ATOM 669 N N . TYR A 1 89 ? -7.147 -10.782 -9.350 1.00 94.12 89 TYR A N 1
ATOM 670 C CA . TYR A 1 89 ? -6.999 -9.427 -8.827 1.00 94.12 89 TYR A CA 1
ATOM 671 C C . TYR A 1 89 ? -5.866 -8.662 -9.520 1.00 94.12 89 TYR A C 1
ATOM 673 O O . TYR A 1 89 ? -6.089 -7.563 -10.036 1.00 94.12 89 TYR A O 1
ATOM 681 N N . CYS A 1 90 ? -4.673 -9.247 -9.591 1.00 95.38 90 CYS A N 1
ATOM 682 C CA . CYS A 1 90 ? -3.503 -8.645 -10.224 1.00 95.38 90 CYS A CA 1
ATOM 683 C C . CYS A 1 90 ? -3.717 -8.478 -11.731 1.00 95.38 90 CYS A C 1
ATOM 685 O O . CYS A 1 90 ? -3.399 -7.418 -12.278 1.00 95.38 90 CYS A O 1
ATOM 687 N N . ALA A 1 91 ? -4.342 -9.458 -12.393 1.00 95.56 91 ALA A N 1
ATOM 688 C CA . ALA A 1 91 ? -4.731 -9.339 -13.800 1.00 95.56 91 ALA A CA 1
ATOM 689 C C . ALA A 1 91 ? -5.704 -8.163 -14.045 1.00 95.56 91 ALA A C 1
ATOM 691 O O . ALA A 1 91 ? -5.525 -7.388 -14.993 1.00 95.56 91 ALA A O 1
ATOM 692 N N . ARG A 1 92 ? -6.705 -7.960 -13.170 1.00 95.31 92 ARG A N 1
ATOM 693 C CA . ARG A 1 92 ? -7.604 -6.790 -13.240 1.00 95.31 92 ARG A CA 1
ATOM 694 C C . ARG A 1 92 ? -6.881 -5.475 -12.948 1.00 95.31 92 ARG A C 1
ATOM 696 O O . ARG A 1 92 ? -7.155 -4.491 -13.639 1.00 95.31 92 ARG A O 1
ATOM 703 N N . GLN A 1 93 ? -5.964 -5.439 -11.977 1.00 95.25 93 GLN A N 1
ATOM 704 C CA . GLN A 1 93 ? -5.138 -4.256 -11.699 1.00 95.25 93 GLN A CA 1
ATOM 705 C C . GLN A 1 93 ? -4.300 -3.886 -12.929 1.00 95.25 93 GLN A C 1
ATOM 707 O O . GLN A 1 93 ? -4.384 -2.751 -13.399 1.00 95.25 93 GLN A O 1
ATOM 712 N N . LEU A 1 94 ? -3.574 -4.843 -13.514 1.00 96.81 94 LEU A N 1
ATOM 713 C CA . LEU A 1 94 ? -2.775 -4.630 -14.722 1.00 96.81 94 LEU A CA 1
ATOM 714 C C . LEU A 1 94 ? -3.631 -4.098 -15.882 1.00 96.81 94 LEU A C 1
ATOM 716 O O . LEU A 1 94 ? -3.278 -3.090 -16.496 1.00 96.81 94 LEU A O 1
ATOM 720 N N . LYS A 1 95 ? -4.802 -4.702 -16.129 1.00 96.62 95 LYS A N 1
ATOM 721 C CA . LYS A 1 95 ? -5.758 -4.236 -17.148 1.00 96.62 95 LYS A CA 1
ATOM 722 C C . LYS A 1 95 ? -6.228 -2.797 -16.889 1.00 96.62 95 LYS A C 1
ATOM 724 O O . LYS A 1 95 ? -6.269 -1.994 -17.822 1.00 96.62 95 LYS A O 1
ATOM 729 N N . ARG A 1 96 ? -6.564 -2.454 -15.638 1.00 95.19 96 ARG A N 1
ATOM 730 C CA . ARG A 1 96 ? -7.022 -1.111 -15.236 1.00 95.19 96 ARG A CA 1
ATOM 731 C C . ARG A 1 96 ? -5.928 -0.058 -15.423 1.00 95.19 96 ARG A C 1
ATOM 733 O O . ARG A 1 96 ? -6.169 0.954 -16.082 1.00 95.19 96 ARG A O 1
ATOM 740 N N . TRP A 1 97 ? -4.735 -0.292 -14.879 1.00 95.94 97 TRP A N 1
ATOM 741 C CA . TRP A 1 97 ? -3.629 0.669 -14.937 1.00 95.94 97 TRP A CA 1
ATOM 742 C C . TRP A 1 97 ? -3.020 0.770 -16.341 1.00 95.94 97 TRP A C 1
ATOM 744 O O . TRP A 1 97 ? -2.698 1.874 -16.776 1.00 95.94 97 TRP A O 1
ATOM 754 N N . GLY A 1 98 ? -2.977 -0.328 -17.105 1.00 95.62 98 GLY A N 1
ATOM 755 C CA . GLY A 1 98 ? -2.621 -0.325 -18.528 1.00 95.62 98 GLY A CA 1
ATOM 756 C C . GLY A 1 98 ? -3.580 0.524 -19.367 1.00 95.62 98 GLY A C 1
ATOM 757 O O . GLY A 1 98 ? -3.144 1.402 -20.115 1.00 95.62 98 GLY A O 1
ATOM 758 N N . ALA A 1 99 ? -4.894 0.350 -19.180 1.00 95.12 99 ALA A N 1
ATOM 759 C CA . ALA A 1 99 ? -5.899 1.181 -19.844 1.00 95.12 99 ALA A CA 1
ATOM 760 C C . ALA A 1 99 ? -5.795 2.665 -19.441 1.00 95.12 99 ALA A C 1
ATOM 762 O O . ALA A 1 99 ? -5.909 3.542 -20.303 1.00 95.12 99 ALA A O 1
ATOM 763 N N . GLN A 1 100 ? -5.526 2.962 -18.162 1.00 93.69 100 GLN A N 1
ATOM 764 C CA . GLN A 1 100 ? -5.304 4.332 -17.687 1.00 93.69 100 GLN A CA 1
ATOM 765 C C . GLN A 1 100 ? -4.041 4.964 -18.295 1.00 93.69 100 GLN A C 1
ATOM 767 O O . GLN A 1 100 ? -4.097 6.109 -18.748 1.00 93.69 100 GLN A O 1
ATOM 772 N N . TYR A 1 101 ? -2.919 4.241 -18.351 1.00 93.69 101 TYR A N 1
ATOM 773 C CA . TYR A 1 101 ? -1.684 4.711 -18.987 1.00 93.69 101 TYR A CA 1
ATOM 774 C C . TYR A 1 101 ? -1.903 5.006 -20.481 1.00 93.69 101 TYR A C 1
ATOM 776 O O . TYR A 1 101 ? -1.582 6.098 -20.959 1.00 93.69 101 TYR A O 1
ATOM 784 N N . ALA A 1 102 ? -2.559 4.092 -21.204 1.00 92.25 102 ALA A N 1
ATOM 785 C CA . ALA A 1 102 ? -2.904 4.274 -22.614 1.00 92.25 102 ALA A CA 1
ATOM 786 C C . ALA A 1 102 ? -3.909 5.423 -22.853 1.00 92.25 102 ALA A C 1
ATOM 788 O O . ALA A 1 102 ? -3.880 6.072 -23.901 1.00 92.25 102 ALA A O 1
ATOM 789 N N . ALA A 1 103 ? -4.816 5.703 -21.912 1.00 91.56 103 ALA A N 1
ATOM 790 C CA . ALA A 1 103 ? -5.668 6.894 -21.955 1.00 91.56 103 ALA A CA 1
ATOM 791 C C . ALA A 1 103 ? -4.866 8.183 -21.710 1.00 91.56 103 ALA A C 1
ATOM 793 O O . ALA A 1 103 ? -5.003 9.136 -22.473 1.00 91.56 103 ALA A O 1
ATOM 794 N N . SER A 1 104 ? -3.982 8.183 -20.710 1.00 90.69 104 SER A N 1
ATOM 795 C CA . SER A 1 104 ? -3.140 9.330 -20.347 1.00 90.69 104 SER A CA 1
ATOM 796 C C . SER A 1 104 ? -2.226 9.751 -21.499 1.00 90.69 104 SER A C 1
ATOM 798 O O . SER A 1 104 ? -2.186 10.926 -21.846 1.00 90.69 104 SER A O 1
ATOM 800 N N . ARG A 1 105 ? -1.582 8.799 -22.187 1.00 88.56 105 ARG A N 1
ATOM 801 C CA . ARG A 1 105 ? -0.759 9.085 -23.378 1.00 88.56 105 ARG A CA 1
ATOM 802 C C . ARG A 1 105 ? -1.538 9.713 -24.534 1.00 88.56 105 ARG A C 1
ATOM 804 O O . ARG A 1 105 ? -1.047 10.639 -25.171 1.00 88.56 105 ARG A O 1
ATOM 811 N N . ARG A 1 106 ? -2.760 9.234 -24.800 1.00 86.44 106 ARG A N 1
ATOM 812 C CA . ARG A 1 106 ? -3.642 9.823 -25.827 1.00 86.44 106 ARG A CA 1
ATOM 813 C C . ARG A 1 106 ? -4.089 11.236 -25.445 1.00 86.44 106 ARG A C 1
ATOM 815 O O . ARG A 1 106 ? -4.165 12.103 -26.305 1.00 86.44 106 ARG A O 1
ATOM 822 N N . ALA A 1 107 ? -4.363 11.457 -24.162 1.00 83.06 107 ALA A N 1
ATOM 823 C CA . ALA A 1 107 ? -4.761 12.745 -23.602 1.00 83.06 107 ALA A CA 1
ATOM 824 C C . ALA A 1 107 ? -3.613 13.778 -23.575 1.00 83.06 107 ALA A C 1
ATOM 826 O O . ALA A 1 107 ? -3.855 14.966 -23.791 1.00 83.06 107 ALA A O 1
ATOM 827 N N . GLY A 1 108 ? -2.380 13.322 -23.338 1.00 72.69 108 GLY A N 1
ATOM 828 C CA . GLY A 1 108 ? -1.150 14.114 -23.253 1.00 72.69 108 GLY A CA 1
ATOM 829 C C . GLY A 1 108 ? -0.493 14.410 -24.603 1.00 72.69 108 GLY A C 1
ATOM 830 O O . GLY A 1 108 ? 0.670 14.074 -24.815 1.00 72.69 108 GLY A O 1
ATOM 831 N N . ALA A 1 109 ? -1.259 14.978 -25.540 1.00 64.31 109 ALA A N 1
ATOM 832 C CA . ALA A 1 109 ? -0.807 15.370 -26.884 1.00 64.31 109 ALA A CA 1
ATOM 833 C C . ALA A 1 109 ? -0.150 14.253 -27.736 1.00 64.31 109 ALA A C 1
ATOM 835 O O . ALA A 1 109 ? 0.570 14.546 -28.688 1.00 64.31 109 ALA A O 1
ATOM 836 N N . GLY A 1 110 ? -0.417 12.975 -27.439 1.00 64.50 110 GLY A N 1
ATOM 837 C CA . GLY A 1 110 ? 0.058 11.852 -28.255 1.00 64.50 110 GLY A CA 1
ATOM 838 C C . GLY A 1 110 ? 1.546 11.529 -28.092 1.00 64.50 110 GLY A C 1
ATOM 839 O O . GLY A 1 110 ? 2.167 11.059 -29.044 1.00 64.50 110 GLY A O 1
ATOM 840 N N . ALA A 1 111 ? 2.114 11.767 -26.904 1.00 68.88 111 ALA A N 1
ATOM 841 C CA . ALA A 1 111 ? 3.508 11.445 -26.597 1.00 68.88 111 ALA A CA 1
ATOM 842 C C . ALA A 1 111 ? 3.892 10.000 -27.015 1.00 68.88 111 ALA A C 1
ATOM 844 O O . ALA A 1 111 ? 3.095 9.062 -26.829 1.00 68.88 111 ALA A O 1
ATOM 845 N N . PRO A 1 112 ? 5.104 9.798 -27.577 1.00 74.19 112 PRO A N 1
ATOM 846 C CA . PRO A 1 112 ? 5.542 8.496 -28.070 1.00 74.19 112 PRO A CA 1
ATOM 847 C C . PRO A 1 112 ? 5.533 7.439 -26.960 1.00 74.19 112 PRO A C 1
ATOM 849 O O . PRO A 1 112 ? 5.640 7.745 -25.773 1.00 74.19 112 PRO A O 1
ATOM 852 N N . ALA A 1 113 ? 5.398 6.169 -27.349 1.00 82.88 113 ALA A N 1
ATOM 853 C CA . ALA A 1 113 ? 5.535 5.062 -26.405 1.00 82.88 113 ALA A CA 1
ATOM 854 C C . ALA A 1 113 ? 6.916 5.109 -25.739 1.00 82.88 113 ALA A C 1
ATOM 856 O O . ALA A 1 113 ? 7.919 5.321 -26.419 1.00 82.88 113 ALA A O 1
ATOM 857 N N . LEU A 1 114 ? 6.960 4.890 -24.425 1.00 89.44 114 LEU A N 1
ATOM 858 C CA . LEU A 1 114 ? 8.203 4.695 -23.685 1.00 89.44 114 LEU A CA 1
ATOM 859 C C . LEU A 1 114 ? 8.559 3.200 -23.796 1.00 89.44 114 LEU A C 1
ATOM 861 O O . LEU A 1 114 ? 7.836 2.394 -23.202 1.00 89.44 114 LEU A O 1
ATOM 865 N N . PRO A 1 115 ? 9.595 2.789 -24.558 1.00 94.06 115 PRO A N 1
ATOM 866 C CA . PRO A 1 115 ? 9.859 1.369 -24.826 1.00 94.06 115 PRO A CA 1
ATOM 867 C C . PRO A 1 115 ? 10.027 0.518 -23.559 1.00 94.06 115 PRO A C 1
ATOM 869 O O . PRO A 1 115 ? 9.598 -0.632 -23.511 1.00 94.06 115 PRO A O 1
ATOM 872 N N . GLU A 1 116 ? 10.602 1.099 -22.509 1.00 95.25 116 GLU A N 1
ATOM 873 C CA . GLU A 1 116 ? 10.748 0.496 -21.187 1.00 95.25 116 GLU A CA 1
ATOM 874 C C . GLU A 1 116 ? 9.402 0.228 -20.486 1.00 95.25 116 GLU A C 1
ATOM 876 O O . GLU A 1 116 ? 9.274 -0.782 -19.796 1.00 95.25 116 GLU A O 1
ATOM 881 N N . VAL A 1 117 ? 8.375 1.060 -20.706 1.00 95.06 117 VAL A N 1
ATOM 882 C CA . VAL A 1 117 ? 7.028 0.839 -20.148 1.00 95.06 117 VAL A CA 1
ATOM 883 C C . VAL A 1 117 ? 6.279 -0.233 -20.931 1.00 95.06 117 VAL A C 1
ATOM 885 O O . VAL A 1 117 ? 5.637 -1.082 -20.320 1.00 95.06 117 VAL A O 1
ATOM 888 N N . GLU A 1 118 ? 6.398 -0.247 -22.260 1.00 94.94 118 GLU A N 1
ATOM 889 C CA . GLU A 1 118 ? 5.812 -1.311 -23.090 1.00 94.94 118 GLU A CA 1
ATOM 890 C C . GLU A 1 118 ? 6.444 -2.676 -22.762 1.00 94.94 118 GLU A C 1
ATOM 892 O O . GLU A 1 118 ? 5.737 -3.675 -22.625 1.00 94.94 118 GLU A O 1
ATOM 897 N N . ARG A 1 119 ? 7.768 -2.719 -22.535 1.00 97.38 119 ARG A N 1
ATOM 898 C CA . ARG A 1 119 ? 8.473 -3.931 -22.085 1.00 97.38 119 ARG A CA 1
ATOM 899 C C . ARG A 1 119 ? 8.000 -4.394 -20.704 1.00 97.38 119 ARG A C 1
ATOM 901 O O . ARG A 1 119 ? 7.779 -5.587 -20.515 1.00 97.38 119 ARG A O 1
ATOM 908 N N . LEU A 1 120 ? 7.825 -3.468 -19.758 1.00 98.25 120 LEU A N 1
ATOM 909 C CA . LEU A 1 120 ? 7.297 -3.767 -18.423 1.00 98.25 120 LEU A CA 1
ATOM 910 C C . LEU A 1 120 ? 5.856 -4.302 -18.485 1.00 98.25 120 LEU A C 1
ATOM 912 O O . LEU A 1 120 ? 5.551 -5.304 -17.846 1.00 98.25 120 LEU A O 1
ATOM 916 N N . LEU A 1 121 ? 4.990 -3.676 -19.286 1.00 97.25 121 LEU A N 1
ATOM 917 C CA . LEU A 1 121 ? 3.613 -4.123 -19.517 1.00 97.25 121 LEU A CA 1
ATOM 918 C C . LEU A 1 121 ? 3.555 -5.529 -20.125 1.00 97.25 121 LEU A C 1
ATOM 920 O O . LEU A 1 121 ? 2.793 -6.366 -19.644 1.00 97.25 121 LEU A O 1
ATOM 924 N N . GLY A 1 122 ? 4.373 -5.795 -21.148 1.00 97.62 122 GLY A N 1
ATOM 925 C CA . GLY A 1 122 ? 4.471 -7.115 -21.773 1.00 97.62 122 GLY A CA 1
ATOM 926 C C . GLY A 1 122 ? 4.947 -8.191 -20.796 1.00 97.62 122 GLY A C 1
ATOM 927 O O . GLY A 1 122 ? 4.359 -9.270 -20.744 1.00 97.62 122 GLY A O 1
ATOM 928 N N . TRP A 1 123 ? 5.953 -7.882 -19.970 1.00 98.19 123 TRP A N 1
ATOM 929 C CA . TRP A 1 123 ? 6.434 -8.807 -18.943 1.00 98.19 123 TRP A CA 1
ATOM 930 C C . TRP A 1 123 ? 5.366 -9.083 -17.877 1.00 98.19 123 TRP A C 1
ATOM 932 O O . TRP A 1 123 ? 5.076 -10.246 -17.607 1.00 98.19 123 TRP A O 1
ATOM 942 N N . LEU A 1 124 ? 4.722 -8.043 -17.330 1.00 98.31 124 LEU A N 1
ATOM 943 C CA . LEU A 1 124 ? 3.653 -8.192 -16.334 1.00 98.31 124 LEU A CA 1
ATOM 944 C C . LEU A 1 124 ? 2.468 -9.003 -16.880 1.00 98.31 124 LEU A C 1
ATOM 946 O O . LEU A 1 124 ? 1.891 -9.804 -16.153 1.00 98.31 124 LEU A O 1
ATOM 950 N N . ALA A 1 125 ? 2.112 -8.839 -18.156 1.00 97.19 125 ALA A N 1
ATOM 951 C CA . ALA A 1 125 ? 1.026 -9.605 -18.769 1.00 97.19 125 ALA A CA 1
ATOM 952 C C . ALA A 1 125 ? 1.350 -11.104 -18.911 1.00 97.19 125 ALA A C 1
ATOM 954 O O . ALA A 1 125 ? 0.438 -11.926 -18.848 1.00 97.19 125 ALA A O 1
ATOM 955 N N . ALA A 1 126 ? 2.627 -11.455 -19.088 1.00 96.88 126 ALA A N 1
ATOM 956 C CA . ALA A 1 126 ? 3.086 -12.835 -19.240 1.00 96.88 126 ALA A CA 1
ATOM 957 C C . ALA A 1 126 ? 3.366 -13.557 -17.905 1.00 96.88 126 ALA A C 1
ATOM 959 O O . ALA A 1 126 ? 3.388 -14.785 -17.886 1.00 96.88 126 ALA A O 1
ATOM 960 N N . HIS A 1 127 ? 3.562 -12.819 -16.806 1.00 96.81 127 HIS A N 1
ATOM 961 C CA . HIS A 1 127 ? 4.035 -13.354 -15.519 1.00 96.81 127 HIS A CA 1
ATOM 962 C C . HIS A 1 127 ? 3.074 -13.104 -14.346 1.00 96.81 127 HIS A C 1
ATOM 964 O O . HIS A 1 127 ? 3.513 -13.000 -13.204 1.00 96.81 127 HIS A O 1
ATOM 970 N N . VAL A 1 128 ? 1.764 -13.000 -14.600 1.00 96.12 128 VAL A N 1
ATOM 971 C CA . VAL A 1 128 ? 0.770 -12.962 -13.513 1.00 96.12 128 VAL A CA 1
ATOM 972 C C . VAL A 1 128 ? 0.866 -14.265 -12.696 1.00 96.12 128 VAL A C 1
ATOM 974 O O . VAL A 1 128 ? 0.712 -15.334 -13.292 1.00 96.12 128 VAL A O 1
ATOM 977 N N . PRO A 1 129 ? 1.089 -14.209 -11.365 1.00 93.81 129 PRO A N 1
ATOM 978 C CA . PRO A 1 129 ? 1.220 -15.390 -10.517 1.00 93.81 129 PRO A CA 1
ATOM 979 C C . PRO A 1 129 ? 0.025 -16.330 -10.655 1.00 93.81 129 PRO A C 1
ATOM 981 O O . PRO A 1 129 ? -1.126 -15.888 -10.646 1.00 93.81 129 PRO A O 1
ATOM 984 N N . ALA A 1 130 ? 0.282 -17.636 -10.739 1.00 90.56 130 ALA A N 1
ATOM 985 C CA . ALA A 1 130 ? -0.773 -18.635 -10.930 1.00 90.56 130 ALA A CA 1
ATOM 986 C C . ALA A 1 130 ? -1.817 -18.613 -9.795 1.00 90.56 130 ALA A C 1
ATOM 988 O O . ALA A 1 130 ? -3.005 -18.833 -10.037 1.00 90.56 130 ALA A O 1
ATOM 989 N N . GLU A 1 131 ? -1.393 -18.278 -8.571 1.00 87.31 131 GLU A N 1
ATOM 990 C CA . GLU A 1 131 ? -2.285 -18.100 -7.421 1.00 87.31 131 GLU A CA 1
ATOM 991 C C . GLU A 1 131 ? -3.245 -16.906 -7.553 1.00 87.31 131 GLU A C 1
ATOM 993 O O . GLU A 1 131 ? -4.281 -16.900 -6.896 1.00 87.31 131 GLU A O 1
ATOM 998 N N . ASP A 1 132 ? -2.977 -15.916 -8.417 1.00 87.81 132 ASP A N 1
ATOM 999 C CA . ASP A 1 132 ? -3.882 -14.774 -8.598 1.00 87.81 132 ASP A CA 1
ATOM 1000 C C . ASP A 1 132 ? -5.251 -15.216 -9.121 1.00 87.81 132 ASP A C 1
ATOM 1002 O O . ASP A 1 132 ? -6.261 -14.636 -8.737 1.00 87.81 132 ASP A O 1
ATOM 1006 N N . ALA A 1 133 ? -5.316 -16.259 -9.958 1.00 85.06 133 ALA A N 1
ATOM 1007 C CA . ALA A 1 133 ? -6.571 -16.755 -10.526 1.00 85.06 133 ALA A CA 1
ATOM 1008 C C . ALA A 1 133 ? -7.552 -17.265 -9.455 1.00 85.06 133 ALA A C 1
ATOM 1010 O O . ALA A 1 133 ? -8.753 -17.006 -9.539 1.00 85.06 133 ALA A O 1
ATOM 1011 N N . ALA A 1 134 ? -7.037 -17.945 -8.433 1.00 80.50 134 ALA A N 1
ATOM 1012 C CA . ALA A 1 134 ? -7.806 -18.493 -7.322 1.00 80.50 134 ALA A CA 1
ATOM 1013 C C . ALA A 1 134 ? -6.974 -18.380 -6.031 1.00 80.50 134 ALA A C 1
ATOM 1015 O O . ALA A 1 134 ? -6.354 -19.365 -5.619 1.00 80.50 134 ALA A O 1
ATOM 1016 N N . PRO A 1 135 ? -6.916 -17.189 -5.400 1.00 74.62 135 PRO A N 1
ATOM 1017 C CA . PRO A 1 135 ? -6.035 -16.959 -4.267 1.00 74.62 135 PRO A CA 1
ATOM 1018 C C . PRO A 1 135 ? -6.441 -17.874 -3.107 1.00 74.62 135 PRO A C 1
ATOM 1020 O O . PRO A 1 135 ? -7.617 -17.881 -2.732 1.00 74.62 135 PRO A O 1
ATOM 1023 N N . PRO A 1 136 ? -5.495 -18.610 -2.489 1.00 69.75 136 PRO A N 1
ATOM 1024 C CA . PRO A 1 136 ? -5.802 -19.547 -1.404 1.00 69.75 136 PRO A CA 1
ATOM 1025 C C . PRO A 1 136 ? -6.379 -18.841 -0.167 1.00 69.75 136 PRO A C 1
ATOM 1027 O O . PRO A 1 136 ? -7.033 -19.466 0.667 1.00 69.75 136 PRO A O 1
ATOM 1030 N N . ARG A 1 137 ? -6.162 -17.525 -0.061 1.00 71.44 137 ARG A N 1
ATOM 1031 C CA . ARG A 1 137 ? -6.770 -16.639 0.928 1.00 71.44 137 ARG A CA 1
ATOM 1032 C C . ARG A 1 137 ? -7.150 -15.304 0.273 1.00 71.44 137 ARG A C 1
ATOM 1034 O O . ARG A 1 137 ? -6.304 -14.412 0.205 1.00 71.44 137 ARG A O 1
ATOM 1041 N N . PRO A 1 138 ? -8.402 -15.127 -0.189 1.00 78.19 138 PRO A N 1
ATOM 1042 C CA . PRO A 1 138 ? -8.913 -13.809 -0.539 1.00 78.19 138 PRO A CA 1
ATOM 1043 C C . PRO A 1 138 ? -8.867 -12.906 0.692 1.00 78.19 138 PRO A C 1
ATOM 1045 O O . PRO A 1 138 ? -9.441 -13.242 1.730 1.00 78.19 138 PRO A O 1
ATOM 1048 N N . ALA A 1 139 ? -8.195 -11.767 0.579 1.00 92.94 139 ALA A N 1
ATOM 1049 C CA . ALA A 1 139 ? -8.093 -10.786 1.649 1.00 92.94 139 ALA A CA 1
ATOM 1050 C C . ALA A 1 139 ? -8.902 -9.533 1.307 1.00 92.94 139 ALA A C 1
ATOM 1052 O O . ALA A 1 139 ? -9.132 -9.232 0.133 1.00 92.94 139 ALA A O 1
ATOM 1053 N N . ILE A 1 140 ? -9.285 -8.768 2.333 1.00 96.75 140 ILE A N 1
ATOM 1054 C CA . ILE A 1 140 ? -9.595 -7.350 2.141 1.00 96.75 140 ILE A CA 1
ATOM 1055 C C . ILE A 1 140 ? -8.261 -6.676 1.852 1.00 96.75 140 ILE A C 1
ATOM 1057 O O . ILE A 1 140 ? -7.431 -6.562 2.749 1.00 96.75 140 ILE A O 1
ATOM 1061 N N . VAL A 1 141 ? -8.058 -6.247 0.614 1.00 96.62 141 VAL A N 1
ATOM 1062 C CA . VAL A 1 141 ? -6.953 -5.351 0.278 1.00 96.62 141 VAL A CA 1
ATOM 1063 C C . VAL A 1 141 ? -7.424 -3.924 0.530 1.00 96.62 141 VAL A C 1
ATOM 1065 O O . VAL A 1 141 ? -8.517 -3.532 0.109 1.00 96.62 141 VAL A O 1
ATOM 1068 N N . HIS A 1 142 ? -6.615 -3.149 1.242 1.00 98.19 142 HIS A N 1
ATOM 1069 C CA . HIS A 1 142 ? -6.799 -1.714 1.412 1.00 98.19 142 HIS A CA 1
ATOM 1070 C C . HIS A 1 142 ? -6.642 -0.988 0.072 1.00 98.19 142 HIS A C 1
ATOM 1072 O O . HIS A 1 142 ? -7.317 0.005 -0.199 1.00 98.19 142 HIS A O 1
ATOM 1078 N N . GLY A 1 143 ? -5.729 -1.475 -0.771 1.00 94.50 143 GLY A N 1
ATOM 1079 C CA . GLY A 1 143 ? -5.356 -0.850 -2.030 1.00 94.50 143 GLY A CA 1
ATOM 1080 C C . GLY A 1 143 ? -4.388 0.318 -1.846 1.00 94.50 143 GLY A C 1
ATOM 1081 O O . GLY A 1 143 ? -3.522 0.495 -2.692 1.00 94.50 143 GLY A O 1
ATOM 1082 N N . ASP A 1 144 ? -4.475 1.100 -0.767 1.00 95.94 144 ASP A N 1
ATOM 1083 C CA . ASP A 1 144 ? -3.605 2.272 -0.542 1.00 95.94 144 ASP A CA 1
ATOM 1084 C C . ASP A 1 144 ? -2.825 2.232 0.786 1.00 95.94 144 ASP A C 1
ATOM 1086 O O . ASP A 1 144 ? -2.638 3.246 1.452 1.00 95.94 144 ASP A O 1
ATOM 1090 N N . TYR A 1 145 ? -2.433 1.037 1.243 1.00 97.81 145 TYR A N 1
ATOM 1091 C CA . TYR A 1 145 ? -1.833 0.871 2.571 1.00 97.81 145 TYR A CA 1
ATOM 1092 C C . TYR A 1 145 ? -0.406 1.442 2.640 1.00 97.81 145 TY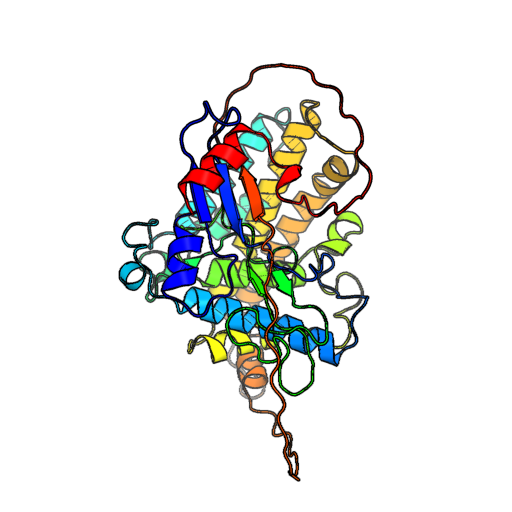R A C 1
ATOM 1094 O O . TYR A 1 145 ? 0.563 0.831 2.183 1.00 97.81 145 TYR A O 1
ATOM 1102 N N . ARG A 1 146 ? -0.271 2.628 3.233 1.00 94.94 146 ARG A N 1
ATOM 1103 C CA . ARG A 1 146 ? 0.983 3.376 3.392 1.00 94.94 146 ARG A CA 1
ATOM 1104 C C . ARG A 1 146 ? 0.994 4.131 4.718 1.00 94.94 146 ARG A C 1
ATOM 1106 O O . ARG A 1 146 ? -0.062 4.394 5.280 1.00 94.94 146 ARG A O 1
ATOM 1113 N N . LEU A 1 147 ? 2.181 4.528 5.174 1.00 94.94 147 LEU A N 1
ATOM 1114 C CA . LEU A 1 147 ? 2.402 5.229 6.443 1.00 94.94 147 LEU A CA 1
ATOM 1115 C C . LEU A 1 147 ? 1.581 6.528 6.599 1.00 94.94 147 LEU A C 1
ATOM 1117 O O . LEU A 1 147 ? 1.106 6.816 7.696 1.00 94.94 147 LEU A O 1
ATOM 1121 N N . ASP A 1 148 ? 1.369 7.270 5.510 1.00 94.06 148 ASP A N 1
ATOM 1122 C CA . ASP A 1 148 ? 0.576 8.507 5.465 1.00 94.06 148 ASP A CA 1
ATOM 1123 C C . ASP A 1 148 ? -0.939 8.278 5.635 1.00 94.06 148 ASP A C 1
ATOM 1125 O O . ASP A 1 148 ? -1.667 9.214 5.961 1.00 94.06 148 ASP A O 1
ATOM 1129 N N . ASN A 1 149 ? -1.402 7.031 5.512 1.00 97.50 149 ASN A N 1
ATOM 1130 C CA . ASN A 1 149 ? -2.776 6.614 5.798 1.00 97.50 149 ASN A CA 1
ATOM 1131 C C . ASN A 1 149 ? -2.934 5.997 7.205 1.00 97.50 149 ASN A C 1
ATOM 1133 O O . ASN A 1 149 ? -3.998 5.466 7.529 1.00 97.50 149 ASN A O 1
ATOM 1137 N N . LEU A 1 150 ? -1.906 6.062 8.064 1.00 97.62 150 LEU A N 1
ATOM 1138 C CA . LEU A 1 150 ? -1.917 5.483 9.413 1.00 97.62 150 LEU A CA 1
ATOM 1139 C C . LEU A 1 150 ? -1.867 6.571 10.488 1.00 97.62 150 LEU A C 1
ATOM 1141 O O . LEU A 1 150 ? -0.950 7.392 10.537 1.00 97.62 150 LEU A O 1
ATOM 1145 N N . VAL A 1 151 ? -2.834 6.530 11.401 1.00 96.50 151 VAL A N 1
ATOM 1146 C CA . VAL A 1 151 ? -2.852 7.365 12.605 1.00 96.50 151 VAL A CA 1
ATOM 1147 C C . VAL A 1 151 ? -2.213 6.590 13.747 1.00 96.50 151 VAL A C 1
ATOM 1149 O O . VAL A 1 151 ? -2.685 5.510 14.094 1.00 96.50 151 VAL A O 1
ATOM 1152 N N . PHE A 1 152 ? -1.197 7.160 14.387 1.00 93.81 152 PHE A N 1
ATOM 1153 C CA . PHE A 1 152 ? -0.602 6.631 15.616 1.00 93.81 152 PHE A CA 1
ATOM 1154 C C . PHE A 1 152 ? -1.034 7.453 16.832 1.00 93.81 152 PHE A C 1
ATOM 1156 O O . PHE A 1 152 ? -1.083 8.682 16.771 1.00 93.81 152 PHE A O 1
ATOM 1163 N N . THR A 1 153 ? -1.344 6.799 17.951 1.00 90.31 153 THR A N 1
ATOM 1164 C CA . THR A 1 153 ? -1.743 7.470 19.198 1.00 90.31 153 THR A CA 1
ATOM 1165 C C . THR A 1 153 ? -0.657 8.442 19.673 1.00 90.31 153 THR A C 1
ATOM 1167 O O . THR A 1 153 ? 0.530 8.125 19.553 1.00 90.31 153 THR A O 1
ATOM 1170 N N . PRO A 1 154 ? -1.005 9.578 20.302 1.00 81.56 154 PRO A N 1
ATOM 1171 C CA . PRO A 1 154 ? 0.009 10.395 20.956 1.00 81.56 154 PRO A CA 1
ATOM 1172 C C . PRO A 1 154 ? 0.680 9.615 22.112 1.00 81.56 154 PRO A C 1
ATOM 1174 O O . PRO A 1 154 ? 0.072 8.692 22.668 1.00 81.56 154 PRO A O 1
ATOM 1177 N N . PRO A 1 155 ? 1.922 9.961 22.501 1.00 70.88 155 PRO A N 1
ATOM 1178 C CA . PRO A 1 155 ? 2.558 9.397 23.691 1.00 70.88 155 PRO A CA 1
ATOM 1179 C C . PRO A 1 155 ? 1.683 9.595 24.938 1.00 70.88 155 PRO A C 1
ATOM 1181 O O . PRO A 1 155 ? 1.097 10.660 25.124 1.00 70.88 155 PRO A O 1
ATOM 1184 N N . GLY A 1 156 ? 1.579 8.567 25.782 1.00 65.88 156 GLY A N 1
ATOM 1185 C CA . GLY A 1 156 ? 0.753 8.594 26.997 1.00 65.88 156 GLY A CA 1
ATOM 1186 C C . GLY A 1 156 ? -0.768 8.626 26.774 1.00 65.88 156 GLY A C 1
ATOM 1187 O O . GLY A 1 156 ? -1.505 8.857 27.730 1.00 65.88 156 GLY A O 1
ATOM 1188 N N . ALA A 1 157 ? -1.260 8.408 25.548 1.00 68.12 157 ALA A N 1
ATOM 1189 C CA . ALA A 1 157 ? -2.695 8.329 25.270 1.00 68.12 157 ALA A CA 1
ATOM 1190 C C . ALA A 1 157 ? -3.401 7.234 26.087 1.00 68.12 157 ALA A C 1
ATOM 1192 O O . ALA A 1 157 ? -2.818 6.190 26.382 1.00 68.12 157 ALA A O 1
ATOM 1193 N N . THR A 1 158 ? -4.695 7.422 26.357 1.00 60.59 158 THR A N 1
ATOM 1194 C CA . THR A 1 158 ? -5.593 6.402 26.919 1.00 60.59 158 THR A CA 1
ATOM 1195 C C . THR A 1 158 ? -6.649 5.970 25.901 1.00 60.59 158 THR A C 1
ATOM 1197 O O . THR A 1 158 ? -7.092 6.740 25.048 1.00 60.59 158 THR A O 1
ATOM 1200 N N . SER A 1 159 ? -7.038 4.701 25.966 1.00 58.03 159 SER A N 1
ATOM 1201 C CA . SER A 1 159 ? -8.046 4.096 25.102 1.00 58.03 159 SER A CA 1
ATOM 1202 C C . SER A 1 159 ? -9.426 4.555 25.542 1.00 58.03 159 SER A C 1
ATOM 1204 O O . SER A 1 159 ? -9.850 4.282 26.665 1.00 58.03 159 SER A O 1
ATOM 1206 N N . ARG A 1 160 ? -10.178 5.191 24.639 1.00 55.91 160 ARG A N 1
ATOM 1207 C CA . ARG A 1 160 ? -11.571 5.578 24.910 1.00 55.91 160 ARG A CA 1
ATOM 1208 C C . ARG A 1 160 ? -12.502 4.383 25.140 1.00 55.91 160 ARG A C 1
ATOM 1210 O O . ARG A 1 160 ? -13.531 4.556 25.781 1.00 55.91 160 ARG A O 1
ATOM 1217 N N . ALA A 1 161 ? -12.160 3.198 24.628 1.00 53.84 161 ALA A N 1
ATOM 1218 C CA . ALA A 1 161 ? -12.989 1.999 24.753 1.00 53.84 161 ALA A CA 1
ATOM 1219 C C . ALA A 1 161 ? -12.766 1.235 26.071 1.00 53.84 161 ALA A C 1
ATOM 1221 O O . ALA A 1 161 ? -13.677 0.563 26.542 1.00 53.84 161 ALA A O 1
ATOM 1222 N N . SER A 1 162 ? -11.566 1.319 26.660 1.00 52.47 162 SER A N 1
ATOM 1223 C CA . SER A 1 162 ? -11.182 0.510 27.830 1.00 52.47 162 SER A CA 1
ATOM 1224 C C . SER A 1 162 ? -10.627 1.301 29.018 1.00 52.47 162 SER A C 1
ATOM 1226 O O . SER A 1 162 ? -10.372 0.708 30.062 1.00 52.47 162 SER A O 1
ATOM 1228 N N . GLY A 1 163 ? -10.385 2.609 28.885 1.00 56.69 163 GLY A N 1
ATOM 1229 C CA . GLY A 1 163 ? -9.777 3.461 29.920 1.00 56.69 163 GLY A CA 1
ATOM 1230 C C . GLY A 1 163 ? -8.290 3.188 30.203 1.00 56.69 163 GLY A C 1
ATOM 1231 O O . GLY A 1 163 ? -7.607 4.039 30.767 1.00 56.69 163 GLY A O 1
ATOM 1232 N N . ALA A 1 164 ? -7.771 2.033 29.782 1.00 58.34 164 ALA A N 1
ATOM 1233 C CA . ALA A 1 164 ? -6.360 1.668 29.856 1.00 58.34 164 ALA A CA 1
ATOM 1234 C C . ALA A 1 164 ? -5.484 2.581 28.972 1.00 58.34 164 ALA A C 1
ATOM 1236 O O . ALA A 1 164 ? -6.007 3.218 28.053 1.00 58.34 164 ALA A O 1
ATOM 1237 N N . PRO A 1 165 ? -4.154 2.626 29.170 1.00 56.66 165 PRO A N 1
ATOM 1238 C CA . PRO A 1 165 ? -3.246 3.242 28.207 1.00 56.66 165 PRO A CA 1
ATOM 1239 C C . PRO A 1 165 ? -3.501 2.711 26.784 1.00 56.66 165 PRO A C 1
ATOM 1241 O O . PRO A 1 165 ? -3.562 1.505 26.561 1.00 56.66 165 PRO A O 1
ATOM 1244 N N . ALA A 1 166 ? -3.662 3.622 25.823 1.00 61.47 166 ALA A N 1
ATOM 1245 C CA . ALA A 1 166 ? -3.649 3.325 24.390 1.00 61.47 166 ALA A CA 1
ATOM 1246 C C . ALA A 1 166 ? -2.216 3.251 23.842 1.00 61.47 166 AL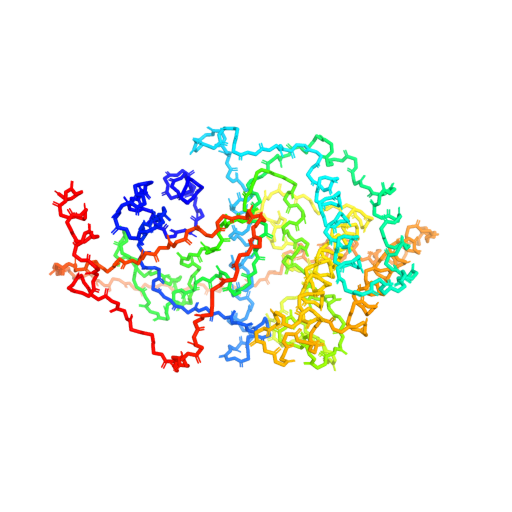A A C 1
ATOM 1248 O O . ALA A 1 166 ? -2.024 3.047 22.652 1.00 61.47 166 ALA A O 1
ATOM 1249 N N . THR A 1 167 ? -1.215 3.412 24.706 1.00 61.38 167 THR A N 1
ATOM 1250 C CA . THR A 1 167 ? 0.169 2.993 24.486 1.00 61.38 167 THR A CA 1
ATOM 1251 C C . THR A 1 167 ? 0.384 1.578 25.022 1.00 61.38 167 THR A C 1
ATOM 1253 O O . THR A 1 167 ? -0.309 1.150 25.944 1.00 61.38 167 THR A O 1
ATOM 1256 N N . ASN A 1 168 ? 1.393 0.859 24.527 1.00 63.06 168 ASN A N 1
ATOM 1257 C CA . ASN A 1 168 ? 1.828 -0.384 25.175 1.00 63.06 168 ASN A CA 1
ATOM 1258 C C . ASN A 1 168 ? 2.429 -0.117 26.579 1.00 63.06 168 ASN A C 1
ATOM 1260 O O . ASN A 1 168 ? 2.597 1.030 26.996 1.00 63.06 168 ASN A O 1
ATOM 1264 N N . ALA A 1 169 ? 2.803 -1.180 27.300 1.00 60.91 169 ALA A N 1
ATOM 1265 C CA . ALA A 1 169 ? 3.377 -1.088 28.650 1.00 60.91 169 ALA A CA 1
ATOM 1266 C C . ALA A 1 169 ? 4.670 -0.244 28.747 1.00 60.91 169 ALA A C 1
ATOM 1268 O O . ALA A 1 169 ? 5.023 0.194 29.837 1.00 60.91 169 ALA A O 1
ATOM 1269 N N . SER A 1 170 ? 5.360 0.012 27.629 1.00 62.34 170 SER A N 1
ATOM 1270 C CA . SER A 1 170 ? 6.540 0.885 27.557 1.00 62.34 170 SER A CA 1
ATOM 1271 C C . SER A 1 170 ? 6.222 2.324 27.114 1.00 62.34 170 SER A C 1
ATOM 1273 O O . SER A 1 170 ? 7.138 3.065 26.772 1.00 62.34 170 SER A O 1
ATOM 1275 N N . GLY A 1 171 ? 4.946 2.722 27.048 1.00 73.31 171 GLY A N 1
ATOM 1276 C CA . GLY A 1 171 ? 4.529 4.080 26.672 1.00 73.31 171 GLY A CA 1
ATOM 1277 C C . GLY A 1 171 ? 4.625 4.415 25.176 1.00 73.31 171 GLY A C 1
ATOM 1278 O O . GLY A 1 171 ? 4.440 5.574 24.803 1.00 73.31 171 GLY A O 1
ATOM 1279 N N . ALA A 1 172 ? 4.891 3.436 24.303 1.00 79.31 172 ALA A N 1
ATOM 1280 C CA . ALA A 1 172 ? 5.080 3.673 22.872 1.00 79.31 172 ALA A CA 1
ATOM 1281 C C . ALA A 1 172 ? 3.738 3.823 22.114 1.00 79.31 172 ALA A C 1
ATOM 1283 O O . ALA A 1 172 ? 2.792 3.074 22.406 1.00 79.31 172 ALA A O 1
ATOM 1284 N N . PRO A 1 173 ? 3.659 4.720 21.106 1.00 86.75 173 PRO A N 1
ATOM 1285 C CA . PRO A 1 173 ? 2.484 4.902 20.249 1.00 86.75 173 PRO A CA 1
ATOM 1286 C C . PRO A 1 173 ? 1.929 3.591 19.686 1.00 86.75 173 PRO A C 1
ATOM 1288 O O . PRO A 1 173 ? 2.703 2.733 19.266 1.00 86.75 173 PRO A O 1
ATOM 1291 N N . GLN A 1 174 ? 0.609 3.427 19.649 1.00 89.31 174 GLN A N 1
ATOM 1292 C CA . GLN A 1 174 ? -0.048 2.329 18.931 1.00 89.31 174 GLN A CA 1
ATOM 1293 C C . GLN A 1 174 ? -0.727 2.855 17.665 1.00 89.31 174 GLN A C 1
ATOM 1295 O O . GLN A 1 174 ? -1.044 4.040 17.576 1.00 89.31 174 GLN A O 1
ATOM 1300 N N . LEU A 1 175 ? -0.964 1.992 16.683 1.00 92.94 175 LEU A N 1
ATOM 1301 C CA . LEU A 1 175 ? -1.726 2.337 15.487 1.00 92.94 175 LEU A CA 1
ATOM 1302 C C . LEU A 1 175 ? -3.217 2.451 15.858 1.00 92.94 175 LEU A C 1
ATOM 1304 O O . LEU A 1 175 ? -3.867 1.472 16.215 1.00 92.94 175 LEU A O 1
ATOM 1308 N N . ALA A 1 176 ? -3.735 3.677 15.827 1.00 92.25 176 ALA A N 1
ATOM 1309 C CA . ALA A 1 176 ? -5.077 4.057 16.266 1.00 92.25 176 ALA A CA 1
ATOM 1310 C C . ALA A 1 176 ? -6.135 3.933 15.161 1.00 92.25 176 ALA A C 1
ATOM 1312 O O . ALA A 1 176 ? -7.301 3.675 15.459 1.00 92.25 176 ALA A O 1
ATOM 1313 N N . ALA A 1 177 ? -5.748 4.147 13.900 1.00 95.81 177 ALA A N 1
ATOM 1314 C CA . ALA A 1 177 ? -6.635 4.014 12.749 1.00 95.81 177 ALA A CA 1
ATOM 1315 C C . ALA A 1 177 ? -5.869 3.822 11.434 1.00 95.81 177 ALA A C 1
ATOM 1317 O O . ALA A 1 177 ? -4.878 4.507 11.183 1.00 95.81 177 ALA A O 1
ATOM 1318 N N . VAL A 1 178 ? -6.405 2.964 10.568 1.00 98.06 178 VAL A N 1
ATOM 1319 C CA . VAL A 1 178 ? -6.130 2.929 9.126 1.00 98.06 178 VAL A CA 1
ATOM 1320 C C . VAL A 1 178 ? -7.178 3.791 8.409 1.00 98.06 178 VAL A C 1
ATOM 1322 O O . VAL A 1 178 ? -8.384 3.615 8.625 1.00 98.06 178 VAL A O 1
ATOM 1325 N N . LEU A 1 179 ? -6.728 4.729 7.579 1.00 97.00 179 LEU A N 1
ATOM 1326 C CA . LEU A 1 179 ? -7.541 5.701 6.840 1.00 97.00 179 LEU A CA 1
ATOM 1327 C C . LEU A 1 179 ? -7.531 5.427 5.329 1.00 97.00 179 LEU A C 1
ATOM 1329 O O . LEU A 1 179 ? -6.712 4.671 4.838 1.00 97.00 179 LEU A O 1
ATOM 1333 N N . ASP A 1 180 ? -8.413 6.121 4.608 1.00 95.88 180 ASP A N 1
ATOM 1334 C CA . ASP A 1 180 ? -8.503 6.147 3.139 1.00 95.88 180 ASP A CA 1
ATOM 1335 C C . ASP A 1 180 ? -8.812 4.809 2.436 1.00 95.88 180 ASP A C 1
ATOM 1337 O O . ASP A 1 180 ? -8.089 4.281 1.593 1.00 95.88 180 ASP A O 1
ATOM 1341 N N . TRP A 1 181 ? -9.982 4.271 2.771 1.00 96.62 181 TRP A N 1
ATOM 1342 C CA . TRP A 1 181 ? -10.480 2.991 2.272 1.00 96.62 181 TRP A CA 1
ATOM 1343 C C . TRP A 1 181 ? -11.094 3.045 0.858 1.00 96.62 181 TRP A C 1
ATOM 1345 O O . TRP A 1 181 ? -11.788 2.098 0.471 1.00 96.62 181 TRP A O 1
ATOM 1355 N N . GLU A 1 182 ? -10.922 4.125 0.085 1.00 94.12 182 GLU A N 1
ATOM 1356 C CA . GLU A 1 182 ? -11.659 4.317 -1.179 1.00 94.12 182 GLU A CA 1
ATOM 1357 C C . GLU A 1 182 ? -11.274 3.325 -2.292 1.00 94.12 182 GLU A C 1
ATOM 1359 O O . GLU A 1 182 ? -12.095 3.017 -3.159 1.00 94.12 182 GLU A O 1
ATOM 1364 N N . LEU A 1 183 ? -10.051 2.788 -2.242 1.00 94.12 183 LEU A N 1
ATOM 1365 C CA . LEU A 1 183 ? -9.537 1.799 -3.197 1.00 94.12 183 LEU A CA 1
ATOM 1366 C C . LEU A 1 183 ? -9.732 0.344 -2.742 1.00 94.12 183 LEU A C 1
ATOM 1368 O O . LEU A 1 183 ? -9.373 -0.575 -3.482 1.00 94.12 183 LEU A O 1
ATOM 1372 N N . SER A 1 184 ? -10.295 0.131 -1.550 1.00 96.56 184 SER A N 1
ATOM 1373 C CA . SER A 1 184 ? -10.368 -1.195 -0.935 1.00 96.56 184 SER A CA 1
ATOM 1374 C C . SER A 1 184 ? -11.369 -2.132 -1.618 1.00 96.56 184 SER A C 1
ATOM 1376 O O . SER A 1 184 ? -12.439 -1.727 -2.073 1.00 96.56 184 SER A O 1
ATOM 1378 N N . THR A 1 185 ? -11.021 -3.415 -1.679 1.00 95.56 185 THR A N 1
ATOM 1379 C CA . THR A 1 185 ? -11.789 -4.479 -2.351 1.00 95.56 185 THR A CA 1
ATOM 1380 C C . THR A 1 185 ? -11.380 -5.838 -1.772 1.00 95.56 185 THR A C 1
ATOM 1382 O O . THR A 1 185 ? -10.520 -5.913 -0.896 1.00 95.56 185 THR A O 1
ATOM 1385 N N . LEU A 1 186 ? -11.972 -6.930 -2.253 1.00 94.94 186 LEU A N 1
ATOM 1386 C CA . LEU A 1 186 ? -11.341 -8.247 -2.148 1.00 94.94 186 LEU A CA 1
ATOM 1387 C C . LEU A 1 186 ? -10.248 -8.394 -3.220 1.00 94.94 186 LEU A C 1
ATOM 1389 O O . LEU A 1 186 ? -10.398 -7.855 -4.324 1.00 94.94 186 LEU A O 1
ATOM 1393 N N . GLY A 1 187 ? -9.156 -9.085 -2.886 1.00 93.88 187 GLY A N 1
ATOM 1394 C CA . GLY A 1 187 ? -8.017 -9.284 -3.787 1.00 93.88 187 GLY A CA 1
ATOM 1395 C C . GLY A 1 187 ? -6.883 -10.137 -3.211 1.00 93.88 187 GLY A C 1
ATOM 1396 O O . GLY A 1 187 ? -7.037 -10.770 -2.163 1.00 93.88 187 GLY A O 1
ATOM 1397 N N . ASN A 1 188 ? -5.738 -10.143 -3.907 1.00 93.75 188 ASN A N 1
ATOM 1398 C CA . ASN A 1 188 ? -4.521 -10.835 -3.472 1.00 93.75 188 ASN A CA 1
ATOM 1399 C C . ASN A 1 188 ? -3.743 -9.957 -2.456 1.00 93.75 188 ASN A C 1
ATOM 1401 O O . ASN A 1 188 ? -3.318 -8.856 -2.825 1.00 93.75 188 ASN A O 1
ATOM 1405 N N . PRO A 1 189 ? -3.519 -10.425 -1.209 1.00 95.38 189 PRO A N 1
ATOM 1406 C CA . PRO A 1 189 ? -2.863 -9.644 -0.156 1.00 95.38 189 PRO A CA 1
ATOM 1407 C C . PRO A 1 189 ? -1.429 -9.213 -0.498 1.00 95.38 189 PRO A C 1
ATOM 1409 O O . PRO A 1 189 ? -1.001 -8.143 -0.064 1.00 95.38 189 PRO A O 1
ATOM 1412 N N . TRP A 1 190 ? -0.683 -9.981 -1.300 1.00 95.75 190 TRP A N 1
ATOM 1413 C CA . TRP A 1 190 ? 0.702 -9.642 -1.649 1.00 95.75 190 TRP A CA 1
ATOM 1414 C C . TRP A 1 190 ? 0.826 -8.360 -2.467 1.00 95.75 190 TRP A C 1
ATOM 1416 O O . TRP A 1 190 ? 1.848 -7.686 -2.377 1.00 95.75 190 TRP A O 1
ATOM 1426 N N . SER A 1 191 ? -0.225 -7.963 -3.192 1.00 95.06 191 SER A N 1
ATOM 1427 C CA . SER A 1 191 ? -0.251 -6.662 -3.869 1.00 95.06 191 SER A CA 1
ATOM 1428 C C . SER A 1 191 ? -0.227 -5.487 -2.889 1.00 95.06 191 SER A C 1
ATOM 1430 O O . SER A 1 191 ? 0.413 -4.480 -3.173 1.00 95.06 191 SER A O 1
ATOM 1432 N N . ASP A 1 192 ? -0.887 -5.608 -1.735 1.00 96.56 192 ASP A N 1
ATOM 1433 C CA . ASP A 1 192 ? -0.879 -4.569 -0.701 1.00 96.56 192 ASP A CA 1
ATOM 1434 C C . ASP A 1 192 ? 0.456 -4.550 0.054 1.00 96.56 192 ASP A C 1
ATOM 1436 O O . ASP A 1 192 ? 1.006 -3.476 0.297 1.00 96.56 192 ASP A O 1
ATOM 1440 N N . VAL A 1 193 ? 1.027 -5.725 0.360 1.00 97.94 193 VAL A N 1
ATOM 1441 C CA . VAL A 1 193 ? 2.361 -5.820 0.986 1.00 97.94 193 VAL A CA 1
ATOM 1442 C C . VAL A 1 193 ? 3.432 -5.235 0.059 1.00 97.94 193 VAL A C 1
ATOM 1444 O O . VAL A 1 193 ? 4.225 -4.406 0.493 1.00 97.94 193 VAL A O 1
ATOM 1447 N N . ALA A 1 194 ? 3.429 -5.587 -1.229 1.00 97.62 194 ALA A N 1
ATOM 1448 C CA . ALA A 1 194 ? 4.385 -5.057 -2.200 1.00 97.62 194 ALA A CA 1
ATOM 1449 C C . ALA A 1 194 ? 4.190 -3.558 -2.476 1.00 97.62 194 ALA A C 1
ATOM 1451 O O . ALA A 1 194 ? 5.176 -2.835 -2.620 1.00 97.62 194 ALA A O 1
ATOM 1452 N N . TYR A 1 195 ? 2.948 -3.058 -2.488 1.00 97.31 195 TYR A N 1
ATOM 1453 C CA . TYR A 1 195 ? 2.689 -1.620 -2.601 1.00 97.31 195 TYR A CA 1
ATOM 1454 C C . TYR A 1 195 ? 3.198 -0.857 -1.370 1.00 97.31 195 TYR A C 1
ATOM 1456 O O . TYR A 1 195 ? 3.773 0.223 -1.502 1.00 97.31 195 TYR A O 1
ATOM 1464 N N . ASN A 1 196 ? 3.076 -1.452 -0.182 1.00 97.25 196 ASN A N 1
ATOM 1465 C CA . ASN A 1 196 ? 3.635 -0.916 1.054 1.00 97.25 196 ASN A CA 1
ATOM 1466 C C . ASN A 1 196 ? 5.179 -1.001 1.106 1.00 97.25 196 ASN A C 1
ATOM 1468 O O . ASN A 1 196 ? 5.814 -0.119 1.680 1.00 97.25 196 ASN A O 1
ATOM 1472 N N . CYS A 1 197 ? 5.789 -1.993 0.445 1.00 97.06 197 CYS A N 1
ATOM 1473 C CA . CYS A 1 197 ? 7.242 -2.108 0.248 1.00 97.06 197 CYS A CA 1
ATOM 1474 C C . CYS A 1 197 ? 7.793 -1.268 -0.924 1.00 97.06 197 CYS A C 1
ATOM 1476 O O . CYS A 1 197 ? 9.005 -1.086 -1.028 1.00 97.06 197 CYS A O 1
ATOM 1478 N N . MET A 1 198 ? 6.943 -0.697 -1.782 1.00 94.75 198 MET A N 1
ATOM 1479 C CA . MET A 1 198 ? 7.362 0.138 -2.917 1.00 94.75 198 MET A CA 1
ATOM 1480 C C . MET A 1 198 ? 8.370 1.257 -2.556 1.00 94.75 198 MET A C 1
ATOM 1482 O O . MET A 1 198 ? 9.286 1.464 -3.357 1.00 94.75 198 MET A O 1
ATOM 1486 N N . PRO A 1 199 ? 8.298 1.948 -1.392 1.00 92.88 199 PRO A N 1
ATOM 1487 C CA . PRO A 1 199 ? 9.287 2.953 -0.989 1.00 92.88 199 PRO A CA 1
ATOM 1488 C C . PRO A 1 199 ? 10.743 2.474 -0.996 1.00 92.88 199 PRO A C 1
ATOM 1490 O O . PRO A 1 199 ? 11.622 3.286 -1.278 1.00 92.88 199 PRO A O 1
ATOM 1493 N N . TYR A 1 200 ? 11.014 1.187 -0.740 1.00 93.06 200 TYR A N 1
ATOM 1494 C CA . TYR A 1 200 ? 12.369 0.611 -0.785 1.00 93.06 200 TYR A CA 1
ATOM 1495 C C . TYR A 1 200 ? 12.969 0.567 -2.204 1.00 93.06 200 TYR A C 1
ATOM 1497 O O . TYR A 1 200 ? 14.182 0.440 -2.354 1.00 93.06 200 TYR A O 1
ATOM 1505 N N . HIS A 1 201 ? 12.129 0.672 -3.240 1.00 92.88 201 HIS A N 1
ATOM 1506 C CA . HIS A 1 201 ? 12.502 0.484 -4.649 1.00 92.88 201 HIS A CA 1
ATOM 1507 C C . HIS A 1 201 ? 12.301 1.729 -5.517 1.00 92.88 201 HIS A C 1
ATOM 1509 O O . HIS A 1 201 ? 12.467 1.664 -6.738 1.00 92.88 201 HIS A O 1
ATOM 1515 N N . LEU A 1 202 ? 11.920 2.866 -4.926 1.00 91.81 202 LEU A N 1
ATOM 1516 C CA . LEU A 1 202 ? 11.754 4.098 -5.691 1.00 91.81 202 LEU A CA 1
ATOM 1517 C C . LEU A 1 202 ? 13.114 4.635 -6.177 1.00 91.81 202 LEU A C 1
ATOM 1519 O O . LEU A 1 202 ? 14.079 4.632 -5.412 1.00 91.81 202 LEU A O 1
ATOM 1523 N N . PRO A 1 203 ? 13.200 5.135 -7.427 1.00 88.94 203 PRO A N 1
ATOM 1524 C CA . PRO A 1 203 ? 14.409 5.768 -7.942 1.00 88.94 203 PRO A CA 1
ATOM 1525 C C . PRO A 1 203 ? 14.902 6.904 -7.042 1.00 88.94 203 PRO A C 1
ATOM 1527 O O . PRO A 1 203 ? 14.104 7.725 -6.581 1.00 88.94 203 PRO A O 1
ATOM 1530 N N . ASP A 1 204 ? 16.222 7.002 -6.868 1.00 85.56 204 ASP A N 1
ATOM 1531 C CA . ASP A 1 204 ? 16.849 8.128 -6.174 1.00 85.56 204 ASP A CA 1
ATOM 1532 C C . ASP A 1 204 ? 16.762 9.403 -7.023 1.00 85.56 204 ASP A C 1
ATOM 1534 O O . ASP A 1 204 ? 17.641 9.748 -7.812 1.00 85.56 204 ASP A O 1
ATOM 1538 N N . MET A 1 205 ? 15.623 10.080 -6.902 1.00 83.44 205 MET A N 1
ATOM 1539 C CA . MET A 1 205 ? 15.333 11.352 -7.544 1.00 83.44 205 MET A CA 1
ATOM 1540 C C . MET A 1 205 ? 14.866 12.346 -6.477 1.00 83.44 205 MET A C 1
ATOM 1542 O O . MET A 1 205 ? 13.962 12.016 -5.704 1.00 83.44 205 MET A O 1
ATOM 1546 N N . PRO A 1 206 ? 15.362 13.601 -6.463 1.00 82.12 206 PRO A N 1
ATOM 1547 C CA . PRO A 1 206 ? 14.954 14.605 -5.476 1.00 82.12 206 PRO A CA 1
ATOM 1548 C C . PRO A 1 206 ? 13.435 14.809 -5.371 1.00 82.12 206 PRO A C 1
ATOM 1550 O O . PRO A 1 206 ? 12.921 15.087 -4.291 1.00 82.12 206 PRO A O 1
ATOM 1553 N N . VAL A 1 207 ? 12.708 14.624 -6.480 1.00 80.12 207 VAL A N 1
ATOM 1554 C CA . VAL A 1 207 ? 11.245 14.755 -6.543 1.00 80.12 207 VAL A CA 1
ATOM 1555 C C . VAL A 1 207 ? 10.486 13.564 -5.933 1.00 80.12 207 VAL A C 1
ATOM 1557 O O . VAL A 1 207 ? 9.352 13.736 -5.500 1.00 80.12 207 VAL A O 1
ATOM 1560 N N . LEU A 1 208 ? 11.116 12.385 -5.850 1.00 81.75 208 LEU A N 1
ATOM 1561 C CA . LEU A 1 208 ? 10.569 11.176 -5.218 1.00 81.75 208 LEU A CA 1
ATOM 1562 C C . LEU A 1 208 ? 11.075 10.967 -3.783 1.00 81.75 208 LEU A C 1
ATOM 1564 O O . LEU A 1 208 ? 10.551 10.110 -3.078 1.00 81.75 208 LEU A O 1
ATOM 1568 N N . LYS A 1 209 ? 12.056 11.752 -3.317 1.00 78.19 209 LYS A N 1
ATOM 1569 C CA . LYS A 1 209 ? 12.749 11.530 -2.035 1.00 78.19 209 LYS A CA 1
ATOM 1570 C C . LYS A 1 209 ? 11.823 11.420 -0.813 1.00 78.19 209 LYS A C 1
ATOM 1572 O O . LYS A 1 209 ? 12.136 10.680 0.107 1.00 78.19 209 LYS A O 1
ATOM 1577 N N . LYS A 1 210 ? 10.682 12.121 -0.807 1.00 77.75 210 LYS A N 1
ATOM 1578 C CA . LYS A 1 210 ? 9.682 12.049 0.279 1.00 77.75 210 LYS A CA 1
ATOM 1579 C C . LYS A 1 210 ? 8.769 10.818 0.224 1.00 77.75 210 LYS A C 1
ATOM 1581 O O . LYS A 1 210 ? 8.054 10.569 1.182 1.00 77.75 210 LYS A O 1
ATOM 1586 N N . LEU A 1 211 ? 8.763 10.085 -0.888 1.00 77.88 211 LEU A N 1
ATOM 1587 C CA . LEU A 1 211 ? 7.992 8.854 -1.071 1.00 77.88 211 LEU A CA 1
ATOM 1588 C C . LEU A 1 211 ? 8.865 7.605 -0.849 1.00 77.88 211 LEU A C 1
ATOM 1590 O O . LEU A 1 211 ? 8.326 6.520 -0.658 1.00 77.88 211 LEU A O 1
ATOM 1594 N N . GLY A 1 212 ? 10.195 7.740 -0.926 1.00 76.75 212 GLY A N 1
ATOM 1595 C CA . GLY A 1 212 ? 11.151 6.632 -0.878 1.00 76.75 212 GLY A CA 1
ATOM 1596 C C . GLY A 1 212 ? 11.825 6.441 0.481 1.00 76.75 212 GLY A C 1
ATOM 1597 O O . GLY A 1 212 ? 12.120 7.404 1.190 1.00 76.75 212 GLY A O 1
ATOM 1598 N N . SER A 1 213 ? 12.137 5.186 0.795 1.00 71.62 213 SER A N 1
ATOM 1599 C CA . SER A 1 213 ? 12.927 4.776 1.957 1.00 71.62 213 SER A CA 1
ATOM 1600 C C . SER A 1 213 ? 14.348 4.439 1.508 1.00 71.62 213 SER A C 1
ATOM 1602 O O . SER A 1 213 ? 14.556 3.487 0.762 1.00 71.62 213 SER A O 1
ATOM 1604 N N . GLY A 1 214 ? 15.339 5.201 1.975 1.00 58.75 214 GLY A N 1
ATOM 1605 C CA . GLY A 1 214 ? 16.763 4.919 1.723 1.00 58.75 214 GLY A CA 1
ATOM 1606 C C . GLY A 1 214 ? 17.345 5.388 0.380 1.00 58.75 214 GLY A C 1
ATOM 1607 O O . GLY A 1 214 ? 18.496 5.063 0.072 1.00 58.75 214 GLY A O 1
ATOM 1608 N N . ALA A 1 215 ? 16.596 6.185 -0.389 1.00 53.66 215 ALA A N 1
ATOM 1609 C CA . ALA A 1 215 ? 17.070 6.833 -1.612 1.00 53.66 215 ALA A CA 1
ATOM 1610 C C . ALA A 1 215 ? 18.381 7.623 -1.376 1.00 53.66 215 ALA A C 1
ATOM 1612 O O . ALA A 1 215 ? 18.436 8.526 -0.535 1.00 53.66 215 ALA A O 1
ATOM 1613 N N . GLY A 1 216 ? 19.438 7.251 -2.106 1.00 50.44 216 GLY A N 1
ATOM 1614 C CA . GLY A 1 216 ? 20.709 7.984 -2.170 1.00 50.44 216 GLY A CA 1
ATOM 1615 C C . GLY A 1 216 ? 21.674 7.826 -0.990 1.00 50.44 216 GLY A C 1
ATOM 1616 O O . GLY A 1 216 ? 22.694 8.511 -0.960 1.00 50.44 216 GLY A O 1
ATOM 1617 N N . GLY A 1 217 ? 21.396 6.954 -0.012 1.00 57.69 217 GLY A N 1
ATOM 1618 C CA . GLY A 1 217 ? 22.275 6.819 1.164 1.00 57.69 217 GLY A CA 1
ATOM 1619 C C . GLY A 1 217 ? 22.061 5.612 2.081 1.00 57.69 217 GLY A C 1
ATOM 1620 O O . GLY A 1 217 ? 22.742 5.515 3.100 1.00 57.69 217 GLY A O 1
ATOM 1621 N N . GLY A 1 218 ? 21.149 4.696 1.745 1.00 73.94 218 GLY A N 1
ATOM 1622 C CA . GLY A 1 218 ? 20.771 3.586 2.623 1.00 73.94 218 GLY A CA 1
ATOM 1623 C C . GLY A 1 218 ? 19.699 3.976 3.647 1.00 73.94 218 GLY A C 1
ATOM 1624 O O . GLY A 1 218 ? 19.321 5.139 3.779 1.00 73.94 218 GLY A O 1
ATOM 1625 N N . LEU A 1 219 ? 19.155 2.977 4.345 1.00 87.12 219 LEU A N 1
ATOM 1626 C CA . LEU A 1 219 ? 18.038 3.166 5.274 1.00 87.12 219 LEU A CA 1
ATOM 1627 C C . LEU A 1 219 ? 18.464 3.925 6.536 1.00 87.12 219 LEU A C 1
ATOM 1629 O O . LEU A 1 219 ? 19.515 3.654 7.117 1.00 87.12 219 LEU A O 1
ATOM 1633 N N . ALA A 1 220 ? 17.611 4.842 7.002 1.00 88.44 220 ALA A N 1
ATOM 1634 C CA . ALA A 1 220 ? 17.821 5.502 8.284 1.00 88.44 220 ALA A CA 1
ATOM 1635 C C . ALA A 1 220 ? 17.782 4.472 9.426 1.00 88.44 220 ALA A C 1
ATOM 1637 O O . ALA A 1 220 ? 16.919 3.592 9.456 1.00 88.44 220 ALA A O 1
ATOM 1638 N N . ALA A 1 221 ? 18.702 4.596 10.387 1.00 93.00 221 ALA A N 1
ATOM 1639 C CA . ALA A 1 221 ? 18.839 3.638 11.481 1.00 93.00 221 ALA A CA 1
ATOM 1640 C C . ALA A 1 221 ? 17.498 3.389 12.198 1.00 93.00 221 ALA A C 1
ATOM 1642 O O . ALA A 1 221 ? 16.809 4.336 12.590 1.00 93.00 221 ALA A O 1
ATOM 1643 N N . GLY A 1 222 ? 17.147 2.111 12.370 1.00 93.88 222 GLY A N 1
ATOM 1644 C CA . GLY A 1 222 ? 15.891 1.661 12.979 1.00 93.88 222 GLY A CA 1
ATOM 1645 C C . GLY A 1 222 ? 14.756 1.362 11.997 1.00 93.88 222 GLY A C 1
ATOM 1646 O O . GLY A 1 222 ? 13.792 0.714 12.391 1.00 93.88 222 GLY A O 1
ATOM 1647 N N . ILE A 1 223 ? 14.860 1.772 10.729 1.00 95.31 223 ILE A N 1
ATOM 1648 C CA . ILE A 1 223 ? 13.955 1.294 9.674 1.00 95.31 223 ILE A CA 1
ATOM 1649 C C . ILE A 1 223 ? 14.379 -0.134 9.296 1.00 95.31 223 ILE A C 1
ATOM 1651 O O . ILE A 1 223 ? 15.565 -0.337 9.020 1.00 95.31 223 ILE A O 1
ATOM 1655 N N . PRO A 1 224 ? 13.461 -1.119 9.281 1.00 95.94 224 PRO A N 1
ATOM 1656 C CA . PRO A 1 224 ? 13.792 -2.478 8.868 1.00 95.94 224 PRO A CA 1
ATOM 1657 C C . PRO A 1 224 ? 14.154 -2.528 7.383 1.00 95.94 224 PRO A C 1
ATOM 1659 O O . PRO A 1 224 ? 13.615 -1.768 6.571 1.00 95.94 224 PRO A O 1
ATOM 1662 N N . GLY A 1 225 ? 15.016 -3.474 7.013 1.00 95.31 225 GLY A N 1
ATOM 1663 C CA . GLY A 1 225 ? 15.167 -3.858 5.609 1.00 95.31 225 GLY A CA 1
ATOM 1664 C C . GLY A 1 225 ? 13.878 -4.492 5.075 1.00 95.31 225 GLY A C 1
ATOM 1665 O O . GLY A 1 225 ? 13.105 -5.054 5.847 1.00 95.31 225 GLY A O 1
ATOM 1666 N N . GLU A 1 226 ? 13.657 -4.451 3.758 1.00 95.31 226 GLU A N 1
ATOM 1667 C CA . GLU A 1 226 ? 12.466 -5.042 3.120 1.00 95.31 226 GLU A CA 1
ATOM 1668 C C . GLU A 1 226 ? 12.212 -6.491 3.578 1.00 95.31 226 GLU A C 1
ATOM 1670 O O . GLU A 1 226 ? 11.106 -6.822 4.002 1.00 95.31 226 GLU A O 1
ATOM 1675 N N . ALA A 1 227 ? 13.252 -7.333 3.565 1.00 94.69 227 ALA A N 1
ATOM 1676 C CA . ALA A 1 227 ? 13.149 -8.732 3.971 1.00 94.69 227 ALA A CA 1
ATOM 1677 C C . ALA A 1 227 ? 12.750 -8.906 5.450 1.00 94.69 227 ALA A C 1
ATOM 1679 O O . ALA A 1 227 ? 11.987 -9.810 5.778 1.00 94.69 227 ALA A O 1
ATOM 1680 N N . GLU A 1 228 ? 13.212 -8.019 6.339 1.00 96.56 228 GLU A N 1
ATOM 1681 C CA . GLU A 1 228 ? 12.839 -8.013 7.761 1.00 96.56 228 GLU A CA 1
ATOM 1682 C C . GLU A 1 228 ? 11.390 -7.550 7.957 1.00 96.56 228 GLU A C 1
ATOM 1684 O O . GLU A 1 228 ? 10.635 -8.169 8.707 1.00 96.56 228 GLU A O 1
ATOM 1689 N N . TYR A 1 229 ? 10.975 -6.509 7.234 1.00 97.81 229 TYR A N 1
ATOM 1690 C CA . TYR A 1 229 ? 9.608 -6.001 7.272 1.00 97.81 229 TYR A CA 1
ATOM 1691 C C . TYR A 1 229 ? 8.587 -7.052 6.806 1.00 97.81 229 TYR A C 1
ATOM 1693 O O . TYR A 1 229 ? 7.597 -7.328 7.490 1.00 97.81 229 TYR A O 1
ATOM 1701 N N . VAL A 1 230 ? 8.853 -7.684 5.661 1.00 97.94 230 VAL A N 1
ATOM 1702 C CA . VAL A 1 230 ? 8.007 -8.751 5.116 1.00 97.94 230 VAL A CA 1
ATOM 1703 C C . VAL A 1 230 ? 8.075 -10.010 5.987 1.00 97.94 230 VAL A C 1
ATOM 1705 O O . VAL A 1 230 ? 7.048 -10.667 6.142 1.00 97.94 230 VAL A O 1
ATOM 1708 N N . ALA A 1 231 ? 9.202 -10.319 6.643 1.00 97.50 231 ALA A N 1
ATOM 1709 C CA . ALA A 1 231 ? 9.263 -11.400 7.632 1.00 97.50 231 ALA A CA 1
ATOM 1710 C C . ALA A 1 231 ? 8.350 -11.138 8.847 1.00 97.50 231 ALA A C 1
ATOM 1712 O O . ALA A 1 231 ? 7.632 -12.049 9.262 1.00 97.50 231 ALA A O 1
ATOM 1713 N N . TRP A 1 232 ? 8.290 -9.905 9.375 1.00 98.31 232 TRP A N 1
ATOM 1714 C CA . TRP A 1 232 ? 7.332 -9.547 10.437 1.00 98.31 232 TRP A CA 1
ATOM 1715 C C . TRP A 1 232 ? 5.877 -9.692 9.976 1.00 98.31 232 TRP A C 1
ATOM 1717 O O . TRP A 1 232 ? 5.047 -10.211 10.723 1.00 98.31 232 TRP A O 1
ATOM 1727 N N . TYR A 1 233 ? 5.563 -9.286 8.740 1.00 98.50 233 TYR A N 1
ATOM 1728 C CA . TYR A 1 233 ? 4.241 -9.517 8.151 1.00 98.50 233 TYR A CA 1
ATOM 1729 C C . TYR A 1 233 ? 3.924 -11.020 8.043 1.00 98.50 233 TYR A C 1
ATOM 1731 O O . TYR A 1 233 ? 2.870 -11.452 8.506 1.00 98.50 233 TYR A O 1
ATOM 1739 N N . CYS A 1 234 ? 4.841 -11.826 7.497 1.00 97.69 234 CYS A N 1
ATOM 1740 C CA . CYS A 1 234 ? 4.682 -13.276 7.335 1.00 97.69 234 CYS A CA 1
ATOM 1741 C C . CYS A 1 234 ? 4.434 -13.971 8.682 1.00 97.69 234 CYS A C 1
ATOM 1743 O O . CYS A 1 234 ? 3.488 -14.751 8.818 1.00 97.69 234 CYS A O 1
ATOM 1745 N N . GLN A 1 235 ? 5.231 -13.622 9.698 1.00 97.88 235 GLN A N 1
ATOM 1746 C CA . GLN A 1 235 ? 5.096 -14.127 11.063 1.00 97.88 235 GLN A CA 1
ATOM 1747 C C . GLN A 1 235 ? 3.734 -13.768 11.676 1.00 97.88 235 GLN A C 1
ATOM 1749 O O . GLN A 1 235 ? 3.083 -14.632 12.261 1.00 97.88 235 GLN A O 1
ATOM 1754 N N . ALA A 1 236 ? 3.287 -12.516 11.534 1.00 96.75 236 ALA A N 1
ATOM 1755 C CA . ALA A 1 236 ? 2.013 -12.055 12.085 1.00 96.75 236 ALA A CA 1
ATOM 1756 C C . ALA A 1 236 ? 0.788 -12.616 11.333 1.00 96.75 236 ALA A C 1
ATOM 1758 O O . ALA A 1 236 ? -0.253 -12.852 11.946 1.00 96.75 236 ALA A O 1
ATOM 1759 N N . ALA A 1 237 ? 0.900 -12.844 10.021 1.00 95.12 237 ALA A N 1
ATOM 1760 C CA . ALA A 1 237 ? -0.169 -13.395 9.185 1.00 95.12 237 ALA A CA 1
ATOM 1761 C C . ALA A 1 237 ? -0.234 -14.936 9.206 1.00 95.12 237 ALA A C 1
ATOM 1763 O O . ALA A 1 237 ? -1.246 -15.508 8.790 1.00 95.12 237 ALA A O 1
ATOM 1764 N N . GLY A 1 238 ? 0.824 -15.609 9.677 1.00 95.19 238 GLY A N 1
ATOM 1765 C CA . GLY A 1 238 ? 0.939 -17.069 9.666 1.00 95.19 238 GLY A CA 1
ATOM 1766 C C . GLY A 1 238 ? 1.102 -17.645 8.256 1.00 95.19 238 GLY A C 1
ATOM 1767 O O . GLY A 1 238 ? 0.513 -18.681 7.951 1.00 95.19 238 GLY A O 1
ATOM 1768 N N . VAL A 1 239 ? 1.851 -16.958 7.386 1.00 93.12 239 VAL A N 1
ATOM 1769 C CA . VAL A 1 239 ? 2.077 -17.348 5.981 1.00 93.12 239 VAL A CA 1
ATOM 1770 C C . VAL A 1 239 ? 3.568 -17.386 5.649 1.00 93.12 239 VAL A C 1
ATOM 1772 O O . VAL A 1 239 ? 4.369 -16.705 6.284 1.00 93.12 239 VAL A O 1
ATOM 1775 N N . SER A 1 240 ? 3.942 -18.157 4.630 1.00 93.25 240 SER A N 1
ATOM 1776 C CA . SER A 1 240 ? 5.268 -18.080 4.007 1.00 93.25 240 SER A CA 1
ATOM 1777 C C . SER A 1 240 ? 5.324 -16.921 3.000 1.00 93.25 240 SER A C 1
ATOM 1779 O O . SER A 1 240 ? 4.288 -16.611 2.409 1.00 93.25 240 SER A O 1
ATOM 1781 N N . PRO A 1 241 ? 6.494 -16.294 2.768 1.00 92.62 241 PRO A N 1
ATOM 1782 C CA . PRO A 1 241 ? 6.660 -15.337 1.675 1.00 92.62 241 PRO A CA 1
ATOM 1783 C C . PRO A 1 241 ? 6.444 -16.020 0.309 1.00 92.62 241 PRO A C 1
ATOM 1785 O O . PRO A 1 241 ? 6.645 -17.234 0.196 1.00 92.62 241 PRO A O 1
ATOM 1788 N N . PRO A 1 242 ? 6.050 -15.265 -0.734 1.00 92.31 242 PRO A N 1
ATOM 1789 C CA . PRO A 1 242 ? 5.898 -15.800 -2.082 1.00 92.31 242 PRO A CA 1
ATOM 1790 C C . PRO A 1 242 ? 7.271 -16.111 -2.704 1.00 92.31 242 PRO A C 1
ATOM 1792 O O . PRO A 1 242 ? 8.317 -15.761 -2.145 1.00 92.31 242 PRO A O 1
ATOM 1795 N N . SER A 1 243 ? 7.295 -16.760 -3.873 1.00 92.69 243 SER A N 1
ATOM 1796 C CA . SER A 1 243 ? 8.565 -17.022 -4.564 1.00 92.69 243 SER A CA 1
ATOM 1797 C C . SER A 1 243 ? 9.279 -15.706 -4.933 1.00 92.69 243 SER A C 1
ATOM 1799 O O . SER A 1 243 ? 8.613 -14.682 -5.120 1.00 92.69 243 SER A O 1
ATOM 1801 N N . PRO A 1 244 ? 10.617 -15.689 -5.103 1.00 91.56 244 PRO A N 1
ATOM 1802 C CA . PRO A 1 244 ? 11.326 -14.485 -5.549 1.00 91.56 244 PRO A CA 1
ATOM 1803 C C . PRO A 1 244 ? 10.813 -13.928 -6.889 1.00 91.56 244 PRO A C 1
ATOM 1805 O O . PRO A 1 244 ? 10.873 -12.717 -7.110 1.00 91.56 244 PRO A O 1
ATOM 1808 N N . GLN A 1 245 ? 10.279 -14.792 -7.762 1.00 93.38 245 GLN A N 1
ATOM 1809 C CA . GLN A 1 245 ? 9.681 -14.406 -9.042 1.00 93.38 245 GLN A CA 1
ATOM 1810 C C . GLN A 1 245 ? 8.322 -13.718 -8.840 1.00 93.38 245 GLN A C 1
ATOM 1812 O O . GLN A 1 245 ? 8.107 -12.621 -9.359 1.00 93.38 245 GLN A O 1
ATOM 1817 N N . ASP A 1 246 ? 7.436 -14.309 -8.032 1.00 95.00 246 ASP A N 1
ATOM 1818 C CA . ASP A 1 246 ? 6.122 -13.731 -7.718 1.00 95.00 246 ASP A CA 1
ATOM 1819 C C . ASP A 1 246 ? 6.268 -12.415 -6.936 1.00 95.00 246 ASP A C 1
ATOM 1821 O O . ASP A 1 246 ? 5.600 -11.427 -7.240 1.00 95.00 246 ASP A O 1
ATOM 1825 N N . TRP A 1 247 ? 7.204 -12.346 -5.980 1.00 96.62 247 TRP A N 1
ATOM 1826 C CA . TRP A 1 247 ? 7.511 -11.105 -5.265 1.00 96.62 247 TRP A CA 1
ATOM 1827 C C . TRP A 1 247 ? 7.965 -9.989 -6.211 1.00 96.62 247 TRP A C 1
ATOM 1829 O O . TRP A 1 247 ? 7.475 -8.858 -6.139 1.00 96.62 247 TRP A O 1
ATOM 1839 N N . SER A 1 248 ? 8.844 -10.325 -7.158 1.00 97.12 248 SER A N 1
ATOM 1840 C CA . SER A 1 248 ? 9.303 -9.393 -8.191 1.00 97.12 248 SER A CA 1
ATOM 1841 C C . SER A 1 248 ? 8.157 -8.908 -9.077 1.00 97.12 248 SER A C 1
ATOM 1843 O O . SER A 1 248 ? 8.118 -7.724 -9.419 1.00 97.12 248 SER A O 1
ATOM 1845 N N . PHE A 1 249 ? 7.182 -9.772 -9.384 1.00 98.06 249 PHE A N 1
ATOM 1846 C CA . PHE A 1 249 ? 5.948 -9.369 -10.054 1.00 98.06 249 PHE A CA 1
ATOM 1847 C C . PHE A 1 249 ? 5.127 -8.375 -9.215 1.00 98.06 249 PHE A C 1
ATOM 1849 O O . PHE A 1 249 ? 4.748 -7.323 -9.738 1.00 98.06 249 PHE A O 1
ATOM 1856 N N . TYR A 1 250 ? 4.874 -8.644 -7.928 1.00 97.88 250 TYR A N 1
ATOM 1857 C CA . TYR A 1 250 ? 4.057 -7.749 -7.092 1.00 97.88 250 TYR A CA 1
ATOM 1858 C C . TYR A 1 250 ? 4.707 -6.364 -6.908 1.00 97.88 250 TYR A C 1
ATOM 1860 O O . TYR A 1 250 ? 4.015 -5.337 -6.965 1.00 97.88 250 TYR A O 1
ATOM 1868 N N . LEU A 1 251 ? 6.036 -6.306 -6.761 1.00 98.12 251 LEU A N 1
ATOM 1869 C CA . LEU A 1 251 ? 6.794 -5.049 -6.739 1.00 98.12 251 LEU A CA 1
ATOM 1870 C C . LEU A 1 251 ? 6.730 -4.310 -8.086 1.00 98.12 251 LEU A C 1
ATOM 1872 O O . LEU A 1 251 ? 6.454 -3.107 -8.126 1.00 98.12 251 LEU A O 1
ATOM 1876 N N . ALA A 1 252 ? 6.946 -5.018 -9.198 1.00 98.38 252 ALA A N 1
ATOM 1877 C CA . ALA A 1 252 ? 6.899 -4.436 -10.537 1.00 98.38 252 ALA A CA 1
ATOM 1878 C C . ALA A 1 252 ? 5.499 -3.896 -10.887 1.00 98.38 252 ALA A C 1
ATOM 1880 O O . ALA A 1 252 ? 5.385 -2.807 -11.456 1.00 98.38 252 ALA A O 1
ATOM 1881 N N . LEU A 1 253 ? 4.433 -4.596 -10.481 1.00 98.44 253 LEU A N 1
ATOM 1882 C CA . LEU A 1 253 ? 3.046 -4.141 -10.610 1.00 98.44 253 LEU A CA 1
ATOM 1883 C C . LEU A 1 253 ? 2.780 -2.878 -9.772 1.00 98.44 253 LEU A C 1
ATOM 1885 O O . LEU A 1 253 ? 2.094 -1.965 -10.236 1.00 98.44 253 LEU A O 1
ATOM 1889 N N . SER A 1 254 ? 3.354 -2.794 -8.569 1.00 98.06 254 SER A N 1
ATOM 1890 C CA . SER A 1 254 ? 3.232 -1.631 -7.677 1.00 98.06 254 SER A CA 1
ATOM 1891 C C . SER A 1 254 ? 3.905 -0.382 -8.258 1.00 98.06 254 SER A C 1
ATOM 1893 O O . SER A 1 254 ? 3.285 0.684 -8.329 1.00 98.06 254 SER A O 1
ATOM 1895 N N . LEU A 1 255 ? 5.130 -0.526 -8.775 1.00 97.81 255 LEU A N 1
ATOM 1896 C CA . LEU A 1 255 ? 5.845 0.542 -9.482 1.00 97.81 255 LEU A CA 1
ATOM 1897 C C . LEU A 1 255 ? 5.131 0.952 -10.780 1.00 97.81 255 LEU A C 1
ATOM 1899 O O . LEU A 1 255 ? 5.006 2.147 -11.062 1.00 97.81 255 LEU A O 1
ATOM 1903 N N . PHE A 1 256 ? 4.600 -0.011 -11.544 1.00 98.19 256 PHE A N 1
ATOM 1904 C CA . PHE A 1 256 ? 3.797 0.279 -12.734 1.00 98.19 256 PHE A CA 1
ATOM 1905 C C . PHE A 1 256 ? 2.507 1.044 -12.395 1.00 98.19 256 PHE A C 1
ATOM 1907 O O . PHE A 1 256 ? 2.146 1.993 -13.095 1.00 98.19 256 PHE A O 1
ATOM 1914 N N . ARG A 1 257 ? 1.829 0.697 -11.295 1.00 97.00 257 ARG A N 1
ATOM 1915 C CA . ARG A 1 257 ? 0.661 1.442 -10.807 1.00 97.00 257 ARG A CA 1
ATOM 1916 C C . ARG A 1 257 ? 1.015 2.894 -10.480 1.00 97.00 257 ARG A C 1
ATOM 1918 O O . ARG A 1 257 ? 0.300 3.791 -10.928 1.00 97.00 257 ARG A O 1
ATOM 1925 N N . LEU A 1 258 ? 2.110 3.146 -9.757 1.00 95.50 258 LEU A N 1
ATOM 1926 C CA . LEU A 1 258 ? 2.568 4.515 -9.482 1.00 95.50 258 LEU A CA 1
ATOM 1927 C C . LEU A 1 258 ? 2.864 5.276 -10.786 1.00 95.50 258 LEU A C 1
ATOM 1929 O O . LEU A 1 258 ? 2.407 6.407 -10.956 1.00 95.50 258 LEU A O 1
ATOM 1933 N N . LEU A 1 259 ? 3.543 4.635 -11.739 1.00 96.06 259 LEU A N 1
ATOM 1934 C CA . LEU A 1 259 ? 3.810 5.190 -13.068 1.00 96.06 259 LEU A CA 1
ATOM 1935 C C . LEU A 1 259 ? 2.509 5.564 -13.803 1.00 96.06 259 LEU A C 1
ATOM 1937 O O . LEU A 1 259 ? 2.395 6.675 -14.319 1.00 96.06 259 LEU A O 1
ATOM 1941 N N . ALA A 1 260 ? 1.498 4.691 -13.811 1.00 95.06 260 ALA A N 1
ATOM 1942 C CA . ALA A 1 260 ? 0.208 4.949 -14.457 1.00 95.06 260 ALA A CA 1
ATOM 1943 C C . ALA A 1 260 ? -0.613 6.064 -13.772 1.00 95.06 260 ALA A C 1
ATOM 1945 O O . ALA A 1 260 ? -1.365 6.785 -14.440 1.00 95.06 260 ALA A O 1
ATOM 1946 N N . ILE A 1 261 ? -0.466 6.241 -12.453 1.00 92.31 261 ILE A N 1
ATOM 1947 C CA . ILE A 1 261 ? -1.032 7.379 -11.708 1.00 92.31 261 ILE A CA 1
ATOM 1948 C C . ILE A 1 261 ? -0.339 8.679 -12.132 1.00 92.31 261 ILE A C 1
ATOM 1950 O O . ILE A 1 261 ? -1.017 9.640 -12.510 1.00 92.31 261 ILE A O 1
ATOM 1954 N N . LEU A 1 262 ? 0.996 8.696 -12.130 1.00 93.12 262 LEU A N 1
ATOM 1955 C CA . LEU A 1 262 ? 1.797 9.869 -12.482 1.00 93.12 262 LEU A CA 1
ATOM 1956 C C . LEU A 1 262 ? 1.619 10.269 -13.952 1.00 93.12 262 LEU A C 1
ATOM 1958 O O . LEU A 1 262 ? 1.427 11.449 -14.226 1.00 93.12 262 LEU A O 1
ATOM 1962 N N . ALA A 1 263 ? 1.540 9.322 -14.888 1.00 92.38 263 ALA A N 1
ATOM 1963 C CA . ALA A 1 263 ? 1.196 9.607 -16.285 1.00 92.38 263 ALA A CA 1
ATOM 1964 C C . ALA A 1 263 ? -0.181 10.295 -16.418 1.00 92.38 263 ALA A C 1
ATOM 1966 O O . ALA A 1 263 ? -0.360 11.194 -17.238 1.00 92.38 263 ALA A O 1
ATOM 1967 N N . GLY A 1 264 ? -1.150 9.934 -15.568 1.00 91.06 264 GLY A N 1
ATOM 1968 C CA . GLY A 1 264 ? -2.447 10.613 -15.499 1.00 91.06 264 GLY A CA 1
ATOM 1969 C C . GLY A 1 264 ? -2.366 12.039 -14.940 1.00 91.06 264 GLY A C 1
ATOM 1970 O O . GLY A 1 264 ? -3.109 12.916 -15.384 1.00 91.06 264 GLY A O 1
ATOM 1971 N N . VAL A 1 265 ? -1.453 12.299 -13.997 1.00 89.75 265 VAL A N 1
ATOM 1972 C CA . VAL A 1 265 ? -1.134 13.661 -13.525 1.00 89.75 265 VAL A CA 1
ATOM 1973 C C . VAL A 1 265 ? -0.480 14.474 -14.646 1.00 89.75 265 VAL A C 1
ATOM 1975 O O . VAL A 1 265 ? -0.909 15.600 -14.896 1.00 89.75 265 VAL A O 1
ATOM 1978 N N . GLN A 1 266 ? 0.468 13.881 -15.378 1.00 89.12 266 GLN A N 1
ATOM 1979 C CA . GLN A 1 266 ? 1.157 14.500 -16.514 1.00 89.12 266 GLN A CA 1
ATOM 1980 C C . GLN A 1 266 ? 0.180 14.930 -17.613 1.00 89.12 266 GLN A C 1
ATOM 1982 O O . GLN A 1 266 ? 0.202 16.081 -18.049 1.00 89.12 266 GLN A O 1
ATOM 1987 N N . ALA A 1 267 ? -0.722 14.032 -18.015 1.00 88.62 267 ALA A N 1
ATOM 1988 C CA . ALA A 1 267 ? -1.714 14.309 -19.047 1.00 88.62 267 ALA A CA 1
ATOM 1989 C C . ALA A 1 267 ? -2.664 15.448 -18.638 1.00 88.62 267 ALA A C 1
ATOM 1991 O O . ALA A 1 267 ? -2.946 16.339 -19.439 1.00 88.62 267 ALA A O 1
ATOM 1992 N N . ARG A 1 268 ? -3.105 15.481 -17.370 1.00 87.12 268 ARG A N 1
ATOM 1993 C CA . ARG A 1 268 ? -3.891 16.609 -16.837 1.00 87.12 268 ARG A CA 1
ATOM 1994 C C . ARG A 1 268 ? -3.087 17.910 -16.817 1.00 87.12 268 ARG A C 1
ATOM 1996 O O . ARG A 1 268 ? -3.647 18.955 -17.134 1.00 87.12 268 ARG A O 1
ATOM 2003 N N . ALA A 1 269 ? -1.791 17.861 -16.506 1.00 84.62 269 ALA A N 1
ATOM 2004 C CA . ALA A 1 269 ? -0.918 19.033 -16.542 1.00 84.62 269 ALA A CA 1
ATOM 2005 C C . ALA A 1 269 ? -0.787 19.629 -17.947 1.00 84.62 269 ALA A C 1
ATOM 2007 O O . ALA A 1 269 ? -0.953 20.834 -18.121 1.00 84.62 269 ALA A O 1
ATOM 2008 N N . GLN A 1 270 ? -0.561 18.781 -18.950 1.00 82.75 270 GLN A N 1
ATOM 2009 C CA . GLN A 1 270 ? -0.456 19.182 -20.358 1.00 82.75 270 GLN A CA 1
ATOM 2010 C C . GLN A 1 270 ? -1.767 19.775 -20.904 1.00 82.75 270 GLN A C 1
ATOM 2012 O O . GLN A 1 270 ? -1.736 20.597 -21.813 1.00 82.75 270 GLN A O 1
ATOM 2017 N N . GLN A 1 271 ? -2.910 19.415 -20.314 1.00 83.62 271 GLN A N 1
ATOM 2018 C CA . GLN A 1 271 ? -4.229 19.983 -20.618 1.00 83.62 271 GLN A CA 1
ATOM 2019 C C . GLN A 1 271 ? -4.553 21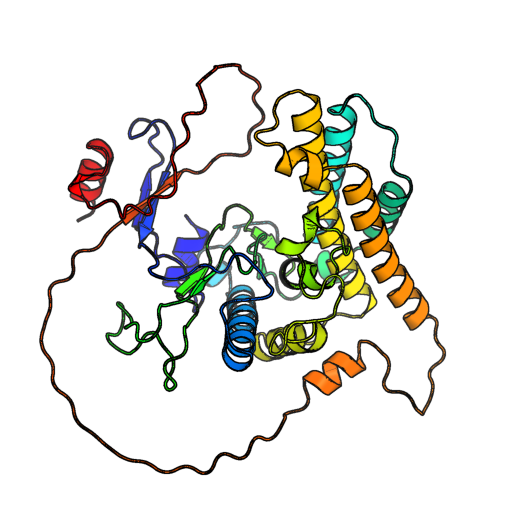.274 -19.839 1.00 83.62 271 GLN A C 1
ATOM 2021 O O . GLN A 1 271 ? -5.685 21.747 -19.898 1.00 83.62 271 GLN A O 1
ATOM 2026 N N . GLY A 1 272 ? -3.603 21.834 -19.080 1.00 78.44 272 GLY A N 1
ATOM 2027 C CA . GLY A 1 272 ? -3.823 23.027 -18.250 1.00 78.44 272 GLY A CA 1
ATOM 2028 C C . GLY A 1 272 ? -4.583 22.769 -16.939 1.00 78.44 272 GLY A C 1
ATOM 2029 O O . GLY A 1 272 ? -4.890 23.712 -16.219 1.00 78.44 272 GLY A O 1
ATOM 2030 N N . ASN A 1 273 ? -4.846 21.503 -16.595 1.00 71.12 273 ASN A N 1
ATOM 2031 C CA . ASN A 1 273 ? -5.620 21.079 -15.421 1.00 71.12 273 ASN A CA 1
ATOM 2032 C C . ASN A 1 273 ? -4.739 20.611 -14.236 1.00 71.12 273 ASN A C 1
ATOM 2034 O O . ASN A 1 273 ? -5.217 19.882 -13.364 1.00 71.12 273 ASN A O 1
ATOM 2038 N N . ALA A 1 274 ? -3.449 20.974 -14.184 1.00 62.22 274 ALA A N 1
ATOM 2039 C CA . ALA A 1 274 ? -2.599 20.679 -13.022 1.00 62.22 274 ALA A CA 1
ATOM 2040 C C . ALA A 1 274 ? -2.726 21.731 -11.917 1.00 62.22 274 ALA A C 1
ATOM 2042 O O . ALA A 1 274 ? -2.667 22.932 -12.159 1.00 62.22 274 ALA A O 1
ATOM 2043 N N . SER A 1 275 ? -2.812 21.253 -10.677 1.00 60.19 275 SER A N 1
ATOM 2044 C CA . SER A 1 275 ? -3.002 22.071 -9.478 1.00 60.19 275 SER A CA 1
ATOM 2045 C C . SER A 1 275 ? -1.713 22.625 -8.853 1.00 60.19 275 SER A C 1
ATOM 2047 O O . SER A 1 275 ? -1.802 23.473 -7.970 1.00 60.19 275 SER A O 1
ATOM 2049 N N . SER A 1 276 ? -0.515 22.170 -9.255 1.00 74.62 276 SER A N 1
ATOM 2050 C CA . SER A 1 276 ? 0.757 22.708 -8.734 1.00 74.62 276 SER A CA 1
ATOM 2051 C C . SER A 1 276 ? 1.982 22.394 -9.604 1.00 74.62 276 SER A C 1
ATOM 2053 O O . SER A 1 276 ? 2.013 21.398 -10.325 1.00 74.62 276 SER A O 1
ATOM 2055 N N . ALA A 1 277 ? 3.047 23.192 -9.458 1.00 75.75 277 ALA A N 1
ATOM 2056 C CA . ALA A 1 277 ? 4.346 22.940 -10.091 1.00 75.75 277 ALA A CA 1
ATOM 2057 C C . ALA A 1 277 ? 5.022 21.639 -9.603 1.00 75.75 277 ALA A C 1
ATOM 2059 O O . ALA A 1 277 ? 5.721 20.979 -10.371 1.00 75.75 277 ALA A O 1
ATOM 2060 N N . HIS A 1 278 ? 4.784 21.228 -8.351 1.00 75.38 278 HIS A N 1
ATOM 2061 C CA . HIS A 1 278 ? 5.289 19.952 -7.833 1.00 75.38 278 HIS A CA 1
ATOM 2062 C C . HIS A 1 278 ? 4.642 18.759 -8.551 1.00 75.38 278 HIS A C 1
ATOM 2064 O O . HIS A 1 278 ? 5.350 17.826 -8.928 1.00 75.38 278 HIS A O 1
ATOM 2070 N N . ALA A 1 279 ? 3.331 18.833 -8.822 1.00 74.31 279 ALA A N 1
ATOM 2071 C CA . ALA A 1 279 ? 2.617 17.819 -9.594 1.00 74.31 279 ALA A CA 1
ATOM 2072 C C . ALA A 1 279 ? 3.191 17.659 -11.014 1.00 74.31 279 ALA A C 1
ATOM 2074 O O . ALA A 1 279 ? 3.320 16.535 -11.479 1.00 74.31 279 ALA A O 1
ATOM 2075 N N . VAL A 1 280 ? 3.609 18.755 -11.664 1.00 78.31 280 VAL A N 1
ATOM 2076 C CA . VAL A 1 280 ? 4.284 18.712 -12.977 1.00 78.31 280 VAL A CA 1
ATOM 2077 C C . VAL A 1 280 ? 5.649 18.022 -12.889 1.00 78.31 280 VAL A C 1
ATOM 2079 O O . VAL A 1 280 ? 5.964 17.164 -13.712 1.00 78.31 280 VAL A O 1
ATOM 2082 N N . ALA A 1 281 ? 6.463 18.372 -11.886 1.00 80.50 281 ALA A N 1
ATOM 2083 C CA . ALA A 1 281 ? 7.808 17.819 -11.728 1.00 80.50 281 ALA A CA 1
ATOM 2084 C C . ALA A 1 281 ? 7.790 16.304 -11.447 1.00 80.50 281 ALA A C 1
ATOM 2086 O O . ALA A 1 281 ? 8.544 15.547 -12.069 1.00 80.50 281 ALA A O 1
ATOM 2087 N N . VAL A 1 282 ? 6.910 15.858 -10.540 1.00 79.88 282 VAL A N 1
ATOM 2088 C CA . VAL A 1 282 ? 6.794 14.443 -10.137 1.00 79.88 282 VAL A CA 1
ATOM 2089 C C . VAL A 1 282 ? 6.181 13.565 -11.234 1.00 79.88 282 VAL A C 1
ATOM 2091 O O . VAL A 1 282 ? 6.355 12.354 -11.216 1.00 79.88 282 VAL A O 1
ATOM 2094 N N . SER A 1 283 ? 5.515 14.162 -12.227 1.00 83.38 283 SER A N 1
ATOM 2095 C CA . SER A 1 283 ? 4.922 13.457 -13.368 1.00 83.38 283 SER A CA 1
ATOM 2096 C C . SER A 1 283 ? 5.721 13.576 -14.674 1.00 83.38 283 SER A C 1
ATOM 2098 O O . SER A 1 283 ? 5.174 13.335 -15.744 1.00 83.38 283 SER A O 1
ATOM 2100 N N . SER A 1 284 ? 6.981 14.011 -14.631 1.00 88.44 284 SER A N 1
ATOM 2101 C CA . SER A 1 284 ? 7.807 14.175 -15.837 1.00 88.44 284 SER A CA 1
ATOM 2102 C C . SER A 1 284 ? 8.219 12.835 -16.468 1.00 88.44 284 SER A C 1
ATOM 2104 O O . SER A 1 284 ? 8.375 11.837 -15.764 1.00 88.44 284 SER A O 1
ATOM 2106 N N . ASP A 1 285 ? 8.481 12.817 -17.784 1.00 89.69 285 ASP A N 1
ATOM 2107 C CA . ASP A 1 285 ? 8.971 11.626 -18.505 1.00 89.69 285 ASP A CA 1
ATOM 2108 C C . ASP A 1 285 ? 10.160 10.970 -17.794 1.00 89.69 285 ASP A C 1
ATOM 2110 O O . ASP A 1 285 ? 10.188 9.754 -17.638 1.00 89.69 285 ASP A O 1
ATOM 2114 N N . ALA A 1 286 ? 11.122 11.763 -17.310 1.00 91.81 286 ALA A N 1
ATOM 2115 C CA . ALA A 1 286 ? 12.290 11.261 -16.587 1.00 91.81 286 ALA A CA 1
ATOM 2116 C C . ALA A 1 286 ? 11.910 10.425 -15.350 1.00 91.81 286 ALA A C 1
ATOM 2118 O O . ALA A 1 286 ? 12.540 9.400 -15.090 1.00 91.81 286 ALA A O 1
ATOM 2119 N N . VAL A 1 287 ? 10.861 10.816 -14.617 1.00 92.56 287 VAL A N 1
ATOM 2120 C CA . VAL A 1 287 ? 10.325 10.037 -13.490 1.00 92.56 287 VAL A CA 1
ATOM 2121 C C . VAL A 1 287 ? 9.640 8.761 -13.983 1.00 92.56 287 VAL A C 1
ATOM 2123 O O . VAL A 1 287 ? 9.929 7.683 -13.465 1.00 92.56 287 VAL A O 1
ATOM 2126 N N . LEU A 1 288 ? 8.787 8.847 -15.012 1.00 93.94 288 LEU A N 1
ATOM 2127 C CA . LEU A 1 288 ? 8.081 7.677 -15.559 1.00 93.94 288 LEU A CA 1
ATOM 2128 C C . LEU A 1 288 ? 9.062 6.614 -16.082 1.00 93.94 288 LEU A C 1
ATOM 2130 O O . LEU A 1 288 ? 8.946 5.437 -15.740 1.00 93.94 288 LEU A O 1
ATOM 2134 N N . ARG A 1 289 ? 10.074 7.035 -16.850 1.00 95.06 289 ARG A N 1
ATOM 2135 C CA . ARG A 1 289 ? 11.156 6.167 -17.340 1.00 95.06 289 ARG A CA 1
ATOM 2136 C C . ARG A 1 289 ? 11.948 5.544 -16.189 1.00 95.06 289 ARG A C 1
ATOM 2138 O O . ARG A 1 289 ? 12.229 4.349 -16.214 1.00 95.06 289 ARG A O 1
ATOM 2145 N N . SER A 1 290 ? 12.262 6.322 -15.150 1.00 94.88 290 SER A N 1
ATOM 2146 C CA . SER A 1 290 ? 13.011 5.824 -13.986 1.00 94.88 290 SER A CA 1
ATOM 2147 C C . SER A 1 290 ? 12.227 4.779 -13.187 1.00 94.88 290 SER A C 1
ATOM 2149 O O . SER A 1 290 ? 12.806 3.775 -12.779 1.00 94.88 290 SER A O 1
ATOM 2151 N N . LEU A 1 291 ? 10.911 4.954 -13.018 1.00 95.94 291 LEU A N 1
ATOM 2152 C CA . LEU A 1 291 ? 10.039 3.952 -12.387 1.00 95.94 291 LEU A CA 1
ATOM 2153 C C . LEU A 1 291 ? 9.970 2.652 -13.203 1.00 95.94 291 LEU A C 1
ATOM 2155 O O . LEU A 1 291 ? 10.051 1.564 -12.632 1.00 95.94 291 LEU A O 1
ATOM 2159 N N . ALA A 1 292 ? 9.884 2.752 -14.533 1.00 97.19 292 ALA A N 1
ATOM 2160 C CA . ALA A 1 292 ? 9.920 1.584 -15.409 1.00 97.19 292 ALA A CA 1
ATOM 2161 C C . ALA A 1 292 ? 11.265 0.846 -15.326 1.00 97.19 292 ALA A C 1
ATOM 2163 O O . ALA A 1 292 ? 11.293 -0.379 -15.214 1.00 97.19 292 ALA A O 1
ATOM 2164 N N . HIS A 1 293 ? 12.381 1.580 -15.320 1.00 96.94 293 HIS A N 1
ATOM 2165 C CA . HIS A 1 293 ? 13.712 1.002 -15.141 1.00 96.94 293 HIS A CA 1
ATOM 2166 C C . HIS A 1 293 ? 13.901 0.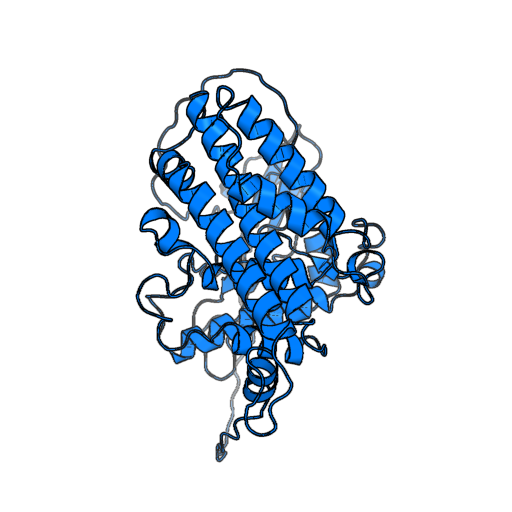353 -13.765 1.00 96.94 293 HIS A C 1
ATOM 2168 O O . HIS A 1 293 ? 14.489 -0.723 -13.705 1.00 96.94 293 HIS A O 1
ATOM 2174 N N . ALA A 1 294 ? 13.366 0.932 -12.684 1.00 96.00 294 ALA A N 1
ATOM 2175 C CA . ALA A 1 294 ? 13.399 0.313 -11.357 1.00 96.00 294 ALA A CA 1
ATOM 2176 C C . ALA A 1 294 ? 12.662 -1.039 -11.342 1.00 96.00 294 ALA A C 1
ATOM 2178 O O . ALA A 1 294 ? 13.234 -2.042 -10.916 1.00 96.00 294 ALA A O 1
ATOM 2179 N N . ALA A 1 295 ? 11.446 -1.096 -11.898 1.00 97.62 295 ALA A N 1
ATOM 2180 C CA . ALA A 1 295 ? 10.673 -2.335 -12.010 1.00 97.62 295 ALA A CA 1
ATOM 2181 C C . ALA A 1 295 ? 11.391 -3.396 -12.865 1.00 97.62 295 ALA A C 1
ATOM 2183 O O . ALA A 1 295 ? 11.533 -4.547 -12.457 1.00 97.62 295 ALA A O 1
ATOM 2184 N N . LEU A 1 296 ? 11.919 -2.996 -14.025 1.00 98.00 296 LEU A N 1
ATOM 2185 C CA . LEU A 1 296 ? 12.678 -3.878 -14.917 1.00 98.00 296 LEU A CA 1
ATOM 2186 C C . LEU A 1 296 ? 13.999 -4.364 -14.297 1.00 98.00 296 LEU A C 1
ATOM 2188 O O . LEU A 1 296 ? 14.435 -5.473 -14.593 1.00 98.00 296 LEU A O 1
ATOM 2192 N N . ALA A 1 297 ? 14.627 -3.573 -13.424 1.00 96.50 297 ALA A N 1
ATOM 2193 C CA . ALA A 1 297 ? 15.824 -3.981 -12.694 1.00 96.50 297 ALA A CA 1
ATOM 2194 C C . ALA A 1 297 ? 15.519 -4.986 -11.569 1.00 96.50 297 ALA A C 1
ATOM 2196 O O . ALA A 1 297 ? 16.367 -5.826 -11.280 1.00 96.50 297 ALA A O 1
ATOM 2197 N N . ILE A 1 298 ? 14.337 -4.923 -10.941 1.00 95.62 298 ILE A N 1
ATOM 2198 C CA . ILE A 1 298 ? 13.867 -5.952 -9.993 1.00 95.62 298 ILE A CA 1
ATOM 2199 C C . ILE A 1 298 ? 13.674 -7.279 -10.736 1.00 95.62 298 ILE A C 1
ATOM 2201 O O . ILE A 1 298 ? 14.277 -8.281 -10.356 1.00 95.62 298 ILE A O 1
ATOM 2205 N N . ILE A 1 299 ? 12.926 -7.245 -11.845 1.00 96.38 299 ILE A N 1
ATOM 2206 C CA . ILE A 1 299 ? 12.686 -8.396 -12.728 1.00 96.38 299 ILE A CA 1
ATOM 2207 C C . ILE A 1 299 ? 14.009 -9.054 -13.150 1.00 96.38 299 ILE A C 1
ATOM 2209 O O . ILE A 1 299 ? 14.222 -10.235 -12.886 1.00 96.38 299 ILE A O 1
ATOM 2213 N N . ALA A 1 300 ? 14.938 -8.278 -13.719 1.00 95.56 300 ALA A N 1
ATOM 2214 C CA . ALA A 1 300 ? 16.204 -8.807 -14.227 1.00 95.56 300 ALA A CA 1
ATOM 2215 C C . ALA A 1 300 ? 17.095 -9.434 -13.137 1.00 95.56 300 ALA A C 1
ATOM 2217 O O . ALA A 1 300 ? 17.829 -10.380 -13.421 1.00 95.56 300 ALA A O 1
ATOM 2218 N N . ARG A 1 301 ? 17.040 -8.940 -11.887 1.00 92.38 301 ARG A N 1
ATOM 2219 C CA . ARG A 1 301 ? 17.747 -9.576 -10.758 1.00 92.38 301 ARG A CA 1
ATOM 2220 C C . ARG A 1 301 ? 17.150 -10.941 -10.428 1.00 92.38 301 ARG A C 1
ATOM 2222 O O . ARG A 1 301 ? 17.901 -11.902 -10.307 1.00 92.38 301 ARG A O 1
ATOM 2229 N N . SER A 1 302 ? 15.824 -11.028 -10.343 1.00 91.12 302 SER A N 1
ATOM 2230 C CA . SER A 1 302 ? 15.117 -12.278 -10.043 1.00 91.12 302 SER A CA 1
ATOM 2231 C C . SER A 1 302 ? 15.332 -13.343 -11.122 1.00 91.12 302 SER A C 1
ATOM 2233 O O . SER A 1 302 ? 15.650 -14.489 -10.806 1.00 91.12 302 SER A O 1
ATOM 2235 N N . GLU A 1 303 ? 15.263 -12.958 -12.399 1.00 90.88 303 GLU A N 1
ATOM 2236 C CA . GLU A 1 303 ? 15.542 -13.856 -13.527 1.00 90.88 303 GLU A CA 1
ATOM 2237 C C . GLU A 1 303 ? 16.991 -14.372 -13.504 1.00 90.88 303 GLU A C 1
ATOM 2239 O O . GLU A 1 303 ? 17.222 -15.569 -13.685 1.00 90.88 303 GLU A O 1
ATOM 2244 N N . ALA A 1 304 ? 17.968 -13.504 -13.217 1.00 89.81 304 ALA A N 1
ATOM 2245 C CA . ALA A 1 304 ? 19.375 -13.893 -13.105 1.00 89.81 304 ALA A CA 1
ATOM 2246 C C . ALA A 1 304 ? 19.658 -14.797 -11.888 1.00 89.81 304 ALA A C 1
ATOM 2248 O O . ALA A 1 304 ? 20.519 -15.676 -11.958 1.00 89.81 304 ALA A O 1
ATOM 2249 N N . GLU A 1 305 ? 18.941 -14.611 -10.776 1.00 83.56 305 GLU A N 1
ATOM 2250 C CA . GLU A 1 305 ? 19.025 -15.488 -9.603 1.00 83.56 305 GLU A CA 1
ATOM 2251 C C . GLU A 1 305 ? 18.427 -16.873 -9.885 1.00 83.56 305 GLU A C 1
ATOM 2253 O O . GLU A 1 305 ? 19.057 -17.878 -9.554 1.00 83.56 305 GLU A O 1
ATOM 2258 N N . ALA A 1 306 ? 17.281 -16.944 -10.573 1.00 83.06 306 ALA A N 1
ATOM 2259 C CA . ALA A 1 306 ? 16.642 -18.203 -10.970 1.00 83.06 306 ALA A CA 1
ATOM 2260 C C . ALA A 1 306 ? 17.488 -19.043 -11.951 1.00 83.06 306 ALA A C 1
ATOM 2262 O O . ALA A 1 306 ? 17.355 -20.264 -12.004 1.00 83.06 306 ALA A O 1
ATOM 2263 N N . GLN A 1 307 ? 18.374 -18.402 -12.718 1.00 81.50 307 GLN A N 1
ATOM 2264 C CA . GLN A 1 307 ? 19.271 -19.047 -13.688 1.00 81.50 307 GLN A CA 1
ATOM 2265 C C . GLN A 1 307 ? 20.609 -19.506 -13.074 1.00 81.50 307 GLN A C 1
ATOM 2267 O O . GLN A 1 307 ? 21.449 -20.085 -13.769 1.00 81.50 307 GLN A O 1
ATOM 2272 N N . ARG A 1 308 ? 20.845 -19.245 -11.782 1.00 77.88 308 ARG A N 1
ATOM 2273 C CA . ARG A 1 308 ? 22.120 -19.535 -11.115 1.00 77.88 308 ARG A CA 1
ATOM 2274 C C . ARG A 1 308 ? 22.202 -21.015 -10.704 1.00 77.88 308 ARG A C 1
ATOM 2276 O O . ARG A 1 308 ? 21.278 -21.510 -10.062 1.00 77.88 308 ARG A O 1
ATOM 2283 N N . PRO A 1 309 ? 23.301 -21.738 -11.004 1.00 70.06 309 PRO A N 1
ATOM 2284 C CA . PRO A 1 309 ? 23.442 -23.127 -10.574 1.00 70.06 309 PRO A CA 1
ATOM 2285 C C . PRO A 1 309 ? 23.501 -23.232 -9.037 1.00 70.06 309 PRO A C 1
ATOM 2287 O O . PRO A 1 309 ? 24.084 -22.352 -8.392 1.00 70.06 309 PRO A O 1
ATOM 2290 N N . PRO A 1 310 ? 22.943 -24.301 -8.435 1.00 56.44 310 PRO A N 1
ATOM 2291 C CA . PRO A 1 310 ? 22.950 -24.484 -6.987 1.00 56.44 310 PRO A CA 1
ATOM 2292 C C . PRO A 1 310 ? 24.385 -24.646 -6.468 1.00 56.44 310 PRO A C 1
ATOM 2294 O O . PRO A 1 310 ? 25.089 -25.588 -6.830 1.00 56.44 310 PRO A O 1
ATOM 2297 N N . SER A 1 311 ? 24.817 -23.720 -5.609 1.00 52.75 311 SER A N 1
ATOM 2298 C CA . SER A 1 311 ? 26.139 -23.736 -4.974 1.00 52.75 311 SER A CA 1
ATOM 2299 C C . SER A 1 311 ? 26.041 -24.261 -3.536 1.00 52.75 311 SER A C 1
ATOM 2301 O O . SER A 1 311 ? 25.205 -23.763 -2.781 1.00 52.75 311 SER A O 1
ATOM 2303 N N . PRO A 1 312 ? 26.901 -25.202 -3.101 1.00 51.00 312 PRO A N 1
ATOM 2304 C CA . PRO A 1 312 ? 26.831 -25.804 -1.766 1.00 51.00 312 PRO A CA 1
ATOM 2305 C C . PRO A 1 312 ? 27.311 -24.892 -0.616 1.00 51.00 312 PRO A C 1
ATOM 2307 O O . PRO A 1 312 ? 27.387 -25.346 0.522 1.00 51.00 312 PRO A O 1
ATOM 2310 N N . SER A 1 313 ? 27.677 -23.633 -0.884 1.00 41.69 313 SER A N 1
ATOM 2311 C CA . SER A 1 313 ? 28.342 -22.744 0.086 1.00 41.69 313 SER A CA 1
ATOM 2312 C C . SER A 1 313 ? 27.810 -21.305 0.107 1.00 41.69 313 SER A C 1
ATOM 2314 O O . SER A 1 313 ? 28.523 -20.373 0.482 1.00 41.69 313 SER A O 1
ATOM 2316 N N . SER A 1 314 ? 26.563 -21.073 -0.304 1.00 39.12 314 SER A N 1
ATOM 2317 C CA . SER A 1 314 ? 25.948 -19.741 -0.232 1.00 39.12 314 SER A CA 1
ATOM 2318 C C . SER A 1 314 ? 24.472 -19.836 0.149 1.00 39.12 314 SER A C 1
ATOM 2320 O O . SER A 1 314 ? 23.718 -20.465 -0.592 1.00 39.12 314 SER A O 1
ATOM 2322 N N . PRO A 1 315 ? 24.029 -19.184 1.243 1.00 39.22 315 PRO A N 1
ATOM 2323 C CA . PRO A 1 315 ? 22.613 -18.915 1.448 1.00 39.22 315 PRO A CA 1
ATOM 2324 C C . PRO A 1 315 ? 22.121 -18.112 0.242 1.00 39.22 315 PRO A C 1
ATOM 2326 O O . PRO A 1 315 ? 22.690 -17.064 -0.080 1.00 39.22 315 PRO A O 1
ATOM 2329 N N . THR A 1 316 ? 21.128 -18.629 -0.477 1.00 42.97 316 THR A N 1
ATOM 2330 C CA . THR A 1 316 ? 20.631 -17.997 -1.700 1.00 42.97 316 THR A CA 1
ATOM 2331 C C . THR A 1 316 ? 20.057 -16.625 -1.376 1.00 42.97 316 THR A C 1
ATOM 2333 O O . THR A 1 316 ? 19.190 -16.483 -0.514 1.00 42.97 316 THR A O 1
ATOM 2336 N N . CYS A 1 317 ? 20.566 -15.605 -2.072 1.00 50.06 317 CYS A N 1
ATOM 2337 C CA . CYS A 1 317 ? 20.071 -14.235 -1.992 1.00 50.06 317 CYS A CA 1
ATOM 2338 C C . CYS A 1 317 ? 18.533 -14.211 -2.097 1.00 50.06 317 CYS A C 1
ATOM 2340 O O . CYS A 1 317 ? 17.931 -15.043 -2.777 1.00 50.06 317 CYS A O 1
ATOM 2342 N N . TYR A 1 318 ? 17.908 -13.283 -1.375 1.00 43.06 318 TYR A N 1
ATOM 2343 C CA . TYR A 1 318 ? 16.461 -13.157 -1.209 1.00 43.06 318 TYR A CA 1
ATOM 2344 C C . TYR A 1 318 ? 15.784 -14.243 -0.353 1.00 43.06 318 TYR A C 1
ATOM 2346 O O . TYR A 1 318 ? 15.269 -13.924 0.718 1.00 43.06 318 TYR A O 1
ATOM 2354 N N . ALA A 1 319 ? 15.829 -15.523 -0.734 1.00 41.75 319 ALA A N 1
ATOM 2355 C CA . ALA A 1 319 ? 15.185 -16.592 0.048 1.00 41.75 319 ALA A CA 1
ATOM 2356 C C . ALA A 1 319 ? 15.816 -16.739 1.448 1.00 41.75 319 ALA A C 1
ATOM 2358 O O . ALA A 1 319 ? 15.119 -16.668 2.463 1.00 41.75 319 ALA A O 1
ATOM 2359 N N . ALA A 1 320 ? 17.149 -16.798 1.518 1.00 43.06 320 ALA A N 1
ATOM 2360 C CA . ALA A 1 320 ? 17.866 -16.801 2.790 1.00 43.06 320 ALA A CA 1
ATOM 2361 C C . ALA A 1 320 ? 17.766 -15.460 3.537 1.00 43.06 320 ALA A C 1
ATOM 2363 O O . ALA A 1 320 ? 18.009 -15.412 4.739 1.00 43.06 320 ALA A O 1
ATOM 2364 N N . SER A 1 321 ? 17.402 -14.362 2.862 1.00 45.59 321 SER A N 1
ATOM 2365 C CA . SER A 1 321 ? 17.134 -13.081 3.525 1.00 45.59 321 SER A CA 1
ATOM 2366 C C . SER A 1 321 ? 15.840 -13.135 4.341 1.00 45.59 321 SER A C 1
ATOM 2368 O O . SER A 1 321 ? 15.800 -12.560 5.427 1.00 45.59 321 SER A O 1
ATOM 2370 N N . PHE A 1 322 ? 14.824 -13.874 3.880 1.00 43.72 322 PHE A N 1
ATOM 2371 C CA . PHE A 1 322 ? 13.626 -14.161 4.675 1.00 43.72 322 PHE A CA 1
ATOM 2372 C C . PHE A 1 322 ? 13.896 -15.167 5.796 1.00 43.72 322 PHE A C 1
ATOM 2374 O O . PHE A 1 322 ? 13.508 -14.911 6.934 1.00 43.72 322 PHE A O 1
ATOM 2381 N N . GLU A 1 323 ? 14.609 -16.265 5.525 1.00 44.34 323 GLU A N 1
ATOM 2382 C CA . GLU A 1 323 ? 14.944 -17.258 6.561 1.00 44.34 323 GLU A CA 1
ATOM 2383 C C . GLU A 1 323 ? 15.825 -16.661 7.675 1.00 44.34 323 GLU A C 1
ATOM 2385 O O . GLU A 1 323 ? 15.553 -16.862 8.860 1.00 44.34 323 GLU A O 1
ATOM 2390 N N . ALA A 1 324 ? 16.836 -15.858 7.323 1.00 44.84 324 ALA A N 1
ATOM 2391 C CA . ALA A 1 324 ? 17.700 -15.190 8.297 1.00 44.84 324 ALA A CA 1
ATOM 2392 C C . ALA A 1 324 ? 16.986 -14.065 9.071 1.00 44.84 324 ALA A C 1
ATOM 2394 O O . ALA A 1 324 ? 17.351 -13.795 10.216 1.00 44.84 324 ALA A O 1
ATOM 2395 N N . ALA A 1 325 ? 15.972 -13.422 8.481 1.00 46.00 325 ALA A N 1
ATOM 2396 C CA . ALA A 1 325 ? 15.124 -12.453 9.178 1.00 46.00 325 ALA A CA 1
ATOM 2397 C C . ALA A 1 325 ? 14.091 -13.122 10.106 1.00 46.00 325 ALA A C 1
ATOM 2399 O O . ALA A 1 325 ? 13.732 -12.546 11.133 1.00 46.00 325 ALA A O 1
ATOM 2400 N N . ALA A 1 326 ? 13.642 -14.337 9.778 1.00 38.66 326 ALA A N 1
ATOM 2401 C CA . ALA A 1 326 ? 12.728 -15.131 10.600 1.00 38.66 326 ALA A CA 1
ATOM 2402 C C . ALA A 1 326 ? 13.413 -15.817 11.803 1.00 38.66 326 ALA A C 1
ATOM 2404 O O . ALA A 1 326 ? 12.730 -16.287 12.716 1.00 38.66 326 ALA A O 1
ATOM 2405 N N . ALA A 1 327 ? 14.749 -15.874 11.835 1.00 32.81 327 ALA A N 1
ATOM 2406 C CA . ALA A 1 327 ? 15.499 -16.464 12.940 1.00 32.81 327 ALA A CA 1
ATOM 2407 C C . ALA A 1 327 ? 15.321 -15.651 14.248 1.00 32.81 327 ALA A C 1
ATOM 2409 O O . ALA A 1 327 ? 15.643 -14.458 14.284 1.00 32.81 327 ALA A O 1
ATOM 2410 N N . PRO A 1 328 ? 14.8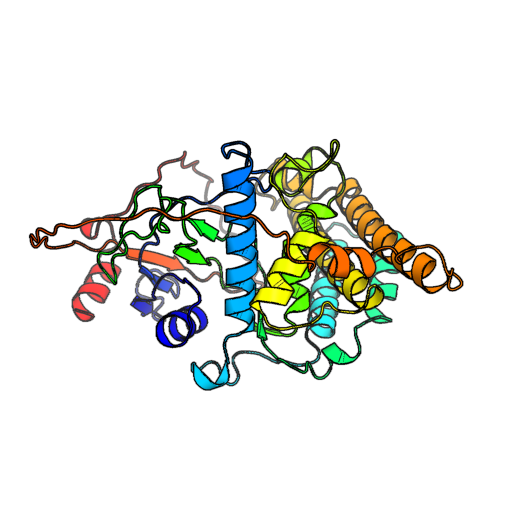50 -16.262 15.355 1.00 30.38 328 PRO A N 1
ATOM 2411 C CA . PRO A 1 328 ? 14.562 -15.533 16.585 1.00 30.38 328 PRO A CA 1
ATOM 2412 C C . PRO A 1 328 ? 15.843 -15.000 17.238 1.00 30.38 328 PRO A C 1
ATOM 2414 O O . PRO A 1 328 ? 16.649 -15.751 17.790 1.00 30.38 328 PRO A O 1
ATOM 2417 N N . ARG A 1 329 ? 16.005 -13.673 17.245 1.00 33.19 329 ARG A N 1
ATOM 2418 C CA . ARG A 1 329 ? 17.035 -13.003 18.048 1.00 33.19 329 ARG A CA 1
ATOM 2419 C C . ARG A 1 329 ? 16.645 -13.060 19.525 1.00 33.19 329 ARG A C 1
ATOM 2421 O O . ARG A 1 329 ? 15.852 -12.248 19.996 1.00 33.19 329 ARG A O 1
ATOM 2428 N N . LEU A 1 330 ? 17.211 -14.026 20.246 1.00 23.67 330 LEU A N 1
ATOM 2429 C CA . LEU A 1 330 ? 17.086 -14.160 21.698 1.00 23.67 330 LEU A CA 1
ATOM 2430 C C . LEU A 1 330 ? 17.650 -12.917 22.406 1.00 23.67 330 LEU A C 1
ATOM 2432 O O . LEU A 1 330 ? 18.859 -12.778 22.574 1.00 23.67 330 LEU A O 1
ATOM 2436 N N . ILE A 1 331 ? 16.760 -12.027 22.847 1.00 27.53 331 ILE A N 1
ATOM 2437 C CA . ILE A 1 331 ? 17.082 -10.950 23.786 1.00 27.53 331 ILE A CA 1
ATOM 2438 C C . ILE A 1 331 ? 16.670 -11.434 25.177 1.00 27.53 331 ILE A C 1
ATOM 2440 O O . ILE A 1 331 ? 15.483 -11.546 25.476 1.00 27.53 331 ILE A O 1
ATOM 2444 N N . ALA A 1 332 ? 17.652 -11.741 26.022 1.00 22.52 332 ALA A N 1
ATOM 2445 C CA . ALA A 1 332 ? 17.408 -12.121 27.406 1.00 22.52 332 ALA A CA 1
ATOM 2446 C C . ALA A 1 332 ? 17.137 -10.870 28.258 1.00 22.52 332 ALA A C 1
ATOM 2448 O O . ALA A 1 332 ? 18.033 -10.055 28.471 1.00 22.52 332 ALA A O 1
ATOM 2449 N N . THR A 1 333 ? 15.912 -10.729 28.766 1.00 25.06 333 THR A N 1
ATOM 2450 C CA . THR A 1 333 ? 15.544 -9.715 29.762 1.00 25.06 333 THR A CA 1
ATOM 2451 C C . THR A 1 333 ? 15.213 -10.387 31.090 1.00 25.06 333 THR A C 1
ATOM 2453 O O . THR A 1 333 ? 14.287 -11.189 31.193 1.00 25.06 333 THR A O 1
ATOM 2456 N N . THR A 1 334 ? 15.982 -10.068 32.129 1.00 22.19 334 THR A N 1
ATOM 2457 C CA . THR A 1 334 ? 15.689 -10.484 33.505 1.00 22.19 334 THR A CA 1
ATOM 2458 C C . THR A 1 334 ? 14.560 -9.628 34.082 1.00 22.19 334 THR A C 1
ATOM 2460 O O . THR A 1 334 ? 14.521 -8.414 33.886 1.00 22.19 334 THR A O 1
ATOM 2463 N N . SER A 1 335 ? 13.611 -10.264 34.769 1.00 22.45 335 SER A N 1
ATOM 2464 C CA . SER A 1 335 ? 12.399 -9.622 35.281 1.00 22.45 335 SER A CA 1
ATOM 2465 C C . SER A 1 335 ? 12.503 -9.247 36.761 1.00 22.45 335 SER A C 1
ATOM 2467 O O . SER A 1 335 ? 12.976 -10.034 37.580 1.00 22.45 335 SER A O 1
ATOM 2469 N N . THR A 1 336 ? 11.953 -8.082 37.119 1.00 23.00 336 THR A N 1
ATOM 2470 C CA . THR A 1 336 ? 11.666 -7.720 38.516 1.00 23.00 336 THR A CA 1
ATOM 2471 C C . THR A 1 336 ? 10.402 -6.854 38.612 1.00 23.00 336 THR A C 1
ATOM 2473 O O . THR A 1 336 ? 10.336 -5.763 38.053 1.00 23.00 336 THR A O 1
ATOM 2476 N N . THR A 1 337 ? 9.391 -7.357 39.321 1.00 23.33 337 THR A N 1
ATOM 2477 C CA . THR A 1 337 ? 8.148 -6.684 39.783 1.00 23.33 337 THR A CA 1
ATOM 2478 C C . THR A 1 337 ? 8.252 -6.398 41.303 1.00 23.33 337 THR A C 1
ATOM 2480 O O . THR A 1 337 ? 9.243 -6.865 41.876 1.00 23.33 337 THR A O 1
ATOM 2483 N N . PRO A 1 338 ? 7.314 -5.704 42.019 1.00 33.72 338 PRO A N 1
ATOM 2484 C CA . PRO A 1 338 ? 5.946 -5.209 41.701 1.00 33.72 338 PRO A CA 1
ATOM 2485 C C . PRO A 1 338 ? 5.799 -3.656 41.919 1.00 33.72 338 PRO A C 1
ATOM 2487 O O . PRO A 1 338 ? 6.812 -2.978 41.825 1.00 33.72 338 PRO A O 1
ATOM 2490 N N . SER A 1 339 ? 4.660 -2.959 42.157 1.00 22.92 339 SER A N 1
ATOM 2491 C CA . SER A 1 339 ? 3.270 -3.319 42.546 1.00 22.92 339 SER A CA 1
ATOM 2492 C C . SER A 1 339 ? 2.191 -2.226 42.245 1.00 22.92 339 SER A C 1
ATOM 2494 O O . SER A 1 339 ? 2.407 -1.326 41.442 1.00 22.92 339 SER A O 1
ATOM 2496 N N . ALA A 1 340 ? 1.025 -2.360 42.901 1.00 25.31 340 ALA A N 1
ATOM 2497 C CA . ALA A 1 340 ? -0.214 -1.549 42.983 1.00 25.31 340 ALA A CA 1
ATOM 2498 C C . ALA A 1 340 ? -0.059 -0.011 43.234 1.00 25.31 340 ALA A C 1
ATOM 2500 O O . ALA A 1 340 ? 0.998 0.437 43.661 1.00 25.31 340 ALA A O 1
ATOM 2501 N N . THR A 1 341 ? -1.068 0.876 43.071 1.00 23.33 341 THR A N 1
ATOM 2502 C CA . THR A 1 341 ? -2.508 0.769 43.451 1.00 23.33 341 THR A CA 1
ATOM 2503 C C . THR A 1 341 ? -3.433 1.746 42.674 1.00 23.33 341 THR A C 1
ATOM 2505 O O . THR A 1 341 ? -2.961 2.684 42.043 1.00 23.33 341 THR A O 1
ATOM 2508 N N . SER A 1 342 ? -4.755 1.516 42.722 1.00 24.88 342 SER A N 1
ATOM 2509 C CA . SER A 1 342 ? -5.839 2.187 41.965 1.00 24.88 342 SER A CA 1
ATOM 2510 C C . SER A 1 342 ? -6.443 3.449 42.621 1.00 24.88 342 SER A C 1
ATOM 2512 O O . SER A 1 342 ? -6.526 3.520 43.846 1.00 24.88 342 SER A O 1
ATOM 2514 N N . ALA A 1 343 ? -6.990 4.365 41.803 1.00 22.28 343 ALA A N 1
ATOM 2515 C CA . ALA A 1 343 ? -8.098 5.261 42.168 1.00 22.28 343 ALA A CA 1
ATOM 2516 C C . ALA A 1 343 ? -8.964 5.618 40.932 1.00 22.28 343 ALA A C 1
ATOM 2518 O O . ALA A 1 343 ? -8.431 5.938 39.871 1.00 22.28 343 ALA A O 1
ATOM 2519 N N . PHE A 1 344 ? -10.296 5.581 41.069 1.00 22.42 344 PHE A N 1
ATOM 2520 C CA . PHE A 1 344 ? -11.279 5.903 40.017 1.00 22.42 344 PHE A CA 1
ATOM 2521 C C . PHE A 1 344 ? -11.919 7.282 40.249 1.00 22.42 344 PHE A C 1
ATOM 2523 O O . PHE A 1 344 ? -12.312 7.588 41.372 1.00 22.42 344 PHE A O 1
ATOM 2530 N N . LEU A 1 345 ? -12.143 8.053 39.178 1.00 22.06 345 LEU A N 1
ATOM 2531 C CA . LEU A 1 345 ? -13.098 9.172 39.137 1.00 22.06 345 LEU A CA 1
ATOM 2532 C C . LEU A 1 345 ? -13.814 9.203 37.771 1.00 22.06 345 LEU A C 1
ATOM 2534 O O . LEU A 1 345 ? -13.183 8.889 36.760 1.00 22.06 345 LEU A O 1
ATOM 2538 N N . PRO A 1 346 ? -15.109 9.569 37.709 1.00 23.17 346 PRO A N 1
ATOM 2539 C CA . PRO A 1 346 ? -15.859 9.625 36.458 1.00 23.17 346 PRO A CA 1
ATOM 2540 C C . PRO A 1 346 ? -15.691 10.980 35.757 1.00 23.17 346 PRO A C 1
ATOM 2542 O O . PRO A 1 346 ? -15.786 12.030 36.392 1.00 23.17 346 PRO A O 1
ATOM 2545 N N . THR A 1 347 ? -15.536 10.975 34.432 1.00 23.70 347 THR A N 1
ATOM 2546 C CA . THR A 1 347 ? -15.636 12.186 33.603 1.00 23.70 347 THR A CA 1
ATOM 2547 C C . THR A 1 347 ? -16.551 11.960 32.403 1.00 23.70 347 THR A C 1
ATOM 2549 O O . THR A 1 347 ? -16.443 10.984 31.663 1.00 23.70 347 THR A O 1
ATOM 2552 N N . THR A 1 348 ? -17.492 12.883 32.217 1.00 24.09 348 THR A N 1
ATOM 2553 C CA . THR A 1 348 ? -18.392 12.938 31.065 1.00 24.09 348 THR A CA 1
ATOM 2554 C C . THR A 1 348 ? -17.620 13.396 29.827 1.00 24.09 348 THR A C 1
ATOM 2556 O O . THR A 1 348 ? -16.967 14.437 29.844 1.00 24.09 348 THR A O 1
ATOM 2559 N N . SER A 1 349 ? -17.673 12.620 28.740 1.00 26.75 349 SER A N 1
ATOM 2560 C CA . SER A 1 349 ? -16.874 12.878 27.535 1.00 26.75 349 SER A CA 1
ATOM 2561 C C . SER A 1 349 ? -17.732 13.389 26.377 1.00 26.75 349 SER A C 1
ATOM 2563 O O . SER A 1 349 ? -18.649 12.708 25.918 1.00 26.75 349 SER A O 1
ATOM 2565 N N . THR A 1 350 ? -17.418 14.583 25.874 1.00 27.77 350 THR A N 1
ATOM 2566 C CA . THR A 1 350 ? -17.957 15.112 24.616 1.00 27.77 350 THR A CA 1
ATOM 2567 C C . THR A 1 350 ? -17.210 14.507 23.425 1.00 27.77 350 THR A C 1
ATOM 2569 O O . THR A 1 350 ? -15.981 14.505 23.368 1.00 27.77 350 THR A O 1
ATOM 2572 N N . SER A 1 351 ? -17.952 13.984 22.448 1.00 32.19 351 SER A N 1
ATOM 2573 C CA . SER A 1 351 ? -17.383 13.379 21.237 1.00 32.19 351 SER A CA 1
ATOM 2574 C C . SER A 1 351 ? -17.407 14.359 20.069 1.00 32.19 351 SER A C 1
ATOM 2576 O O . SER A 1 351 ? -18.450 14.941 19.775 1.00 32.19 351 SER A O 1
ATOM 2578 N N . THR A 1 352 ? -16.277 14.499 19.374 1.00 44.12 352 THR A N 1
ATOM 2579 C CA . THR A 1 352 ? -16.186 15.281 18.134 1.00 44.12 352 THR A CA 1
ATOM 2580 C C . THR A 1 352 ? -16.260 14.366 16.915 1.00 44.12 352 THR A C 1
ATOM 2582 O O . THR A 1 352 ? -15.696 13.272 16.914 1.00 44.12 352 THR A O 1
ATOM 2585 N N . LEU A 1 353 ? -16.971 14.819 15.882 1.00 36.72 353 LEU A N 1
ATOM 2586 C CA . LEU A 1 353 ? -17.303 14.052 14.683 1.00 36.72 353 LEU A CA 1
ATOM 2587 C C . LEU A 1 353 ? -16.745 14.739 13.439 1.00 36.72 353 LEU A C 1
ATOM 2589 O O . LEU A 1 353 ? -16.748 15.967 13.359 1.00 36.72 353 LEU A O 1
ATOM 2593 N N . VAL A 1 354 ? -16.311 13.948 12.457 1.00 44.56 354 VAL A N 1
ATOM 2594 C CA . VAL A 1 354 ? -15.786 14.449 11.177 1.00 44.56 354 VAL A CA 1
ATOM 2595 C C . VAL A 1 354 ? -16.605 13.884 10.020 1.00 44.56 354 VAL A C 1
ATOM 2597 O O . VAL A 1 354 ? -17.021 12.724 10.046 1.00 44.56 354 VAL A O 1
ATOM 2600 N N . ALA A 1 355 ? -16.846 14.722 9.009 1.00 33.84 355 ALA A N 1
ATOM 2601 C CA . ALA A 1 355 ? -17.536 14.349 7.782 1.00 33.84 355 ALA A CA 1
ATOM 2602 C C . ALA A 1 355 ? -16.542 14.007 6.667 1.00 33.84 355 ALA A C 1
ATOM 2604 O O . ALA A 1 355 ? -15.634 14.786 6.382 1.00 33.84 355 ALA A O 1
ATOM 2605 N N . ALA A 1 356 ? -16.757 12.868 6.012 1.00 42.00 356 ALA A N 1
ATOM 2606 C CA . ALA A 1 356 ? -16.020 12.438 4.832 1.00 42.00 356 ALA A CA 1
ATOM 2607 C C . ALA A 1 356 ? -16.967 12.392 3.622 1.00 42.00 356 ALA A C 1
ATOM 2609 O O . ALA A 1 356 ? -17.999 11.712 3.644 1.00 42.00 356 ALA A O 1
ATOM 2610 N N . ALA A 1 357 ? -16.618 13.123 2.563 1.00 34.66 357 ALA A N 1
ATOM 2611 C CA . ALA A 1 357 ? -17.341 13.123 1.295 1.00 34.66 357 ALA A CA 1
ATOM 2612 C C . ALA A 1 357 ? -16.711 12.110 0.331 1.00 34.66 357 ALA A C 1
ATOM 2614 O O . ALA A 1 357 ? -15.493 12.077 0.173 1.00 34.66 357 ALA A O 1
ATOM 2615 N N . THR A 1 358 ? -17.529 11.294 -0.333 1.00 31.66 358 THR A N 1
ATOM 2616 C CA . THR A 1 358 ? -17.044 10.334 -1.336 1.00 31.66 358 THR A CA 1
ATOM 2617 C C . THR A 1 358 ? -17.012 10.977 -2.720 1.00 31.66 358 THR A C 1
ATOM 2619 O O . THR A 1 358 ? -18.068 11.220 -3.309 1.00 31.66 358 THR A O 1
ATOM 2622 N N . ALA A 1 359 ? -15.818 11.214 -3.267 1.00 27.64 359 ALA A N 1
ATOM 2623 C CA . ALA A 1 359 ? -15.652 11.632 -4.656 1.00 27.64 359 ALA A CA 1
ATOM 2624 C C . ALA A 1 359 ? -15.762 10.410 -5.586 1.00 27.64 359 ALA A C 1
ATOM 2626 O O . ALA A 1 359 ? -14.815 9.653 -5.773 1.00 27.64 359 ALA A O 1
ATOM 2627 N N . GLY A 1 360 ? -16.943 10.188 -6.167 1.00 25.53 360 GLY A N 1
ATOM 2628 C CA . GLY A 1 360 ? -17.146 9.083 -7.105 1.00 25.53 360 GLY A CA 1
ATOM 2629 C C . GLY A 1 360 ? -16.287 9.234 -8.365 1.00 25.53 360 GLY A C 1
ATOM 2630 O O . GLY A 1 360 ? -16.354 10.259 -9.043 1.00 25.53 360 GLY A O 1
ATOM 2631 N N . SER A 1 361 ? -15.524 8.194 -8.718 1.00 28.00 361 SER A N 1
ATOM 2632 C CA . SER A 1 361 ? -14.776 8.135 -9.981 1.00 28.00 361 SER A CA 1
ATOM 2633 C C . SER A 1 361 ? -15.741 8.030 -11.171 1.00 28.00 361 SER A C 1
ATOM 2635 O O . SER A 1 361 ? -16.118 6.942 -11.605 1.00 28.00 361 SER A O 1
ATOM 2637 N N . GLY A 1 362 ? -16.179 9.183 -11.677 1.00 24.05 362 GLY A N 1
ATOM 2638 C CA . GLY A 1 362 ? -17.078 9.307 -12.819 1.00 24.05 362 GLY A CA 1
ATOM 2639 C C . GLY A 1 362 ? -16.590 10.391 -13.770 1.00 24.05 362 GLY A C 1
ATOM 2640 O O . GLY A 1 362 ? -16.534 11.565 -13.413 1.00 24.05 362 GLY A O 1
ATOM 2641 N N . ALA A 1 363 ? -16.240 10.008 -14.996 1.00 34.41 363 ALA A N 1
ATOM 2642 C CA . ALA A 1 363 ? -15.792 10.952 -16.010 1.00 34.41 363 ALA A CA 1
ATOM 2643 C C . ALA A 1 363 ? -16.944 11.869 -16.458 1.00 34.41 363 ALA A C 1
ATOM 2645 O O . ALA A 1 363 ? -17.833 11.440 -17.196 1.00 34.41 363 ALA A O 1
ATOM 2646 N N . LYS A 1 364 ? -16.899 13.147 -16.069 1.00 28.25 364 LYS A N 1
ATOM 2647 C CA . LYS A 1 364 ? -17.638 14.228 -16.734 1.00 28.25 364 LYS A CA 1
ATOM 2648 C C . LYS A 1 364 ? -16.759 15.464 -16.877 1.00 28.25 364 LYS A C 1
ATOM 2650 O O . LYS A 1 364 ? -16.332 16.049 -15.889 1.00 28.25 364 LYS A O 1
ATOM 2655 N N . GLY A 1 365 ? -16.526 15.866 -18.125 1.00 29.34 365 GLY A N 1
ATOM 2656 C CA . GLY A 1 365 ? -16.115 17.230 -18.434 1.00 29.34 365 GLY A CA 1
ATOM 2657 C C . GLY A 1 365 ? -17.293 18.182 -18.223 1.00 29.34 365 GLY A C 1
ATOM 2658 O O . GLY A 1 365 ? -18.441 17.825 -18.488 1.00 29.34 365 GLY A O 1
ATOM 2659 N N . GLY A 1 366 ? -17.003 19.381 -17.734 1.00 22.47 366 GLY A N 1
ATOM 2660 C CA . GLY A 1 366 ? -17.997 20.407 -17.435 1.00 22.47 366 GLY A CA 1
ATOM 2661 C C . GLY A 1 366 ? -17.331 21.538 -16.669 1.00 22.47 366 GLY A C 1
ATOM 2662 O O . GLY A 1 366 ? -16.988 21.384 -15.503 1.00 22.47 366 GLY A O 1
ATOM 2663 N N . SER A 1 367 ? -17.082 22.652 -17.348 1.00 26.22 367 SER A N 1
ATOM 2664 C CA . SER A 1 367 ? -16.388 23.807 -16.785 1.00 26.22 367 SER A CA 1
ATOM 2665 C C . SER A 1 367 ? -17.252 24.564 -15.775 1.00 26.22 367 SER A C 1
ATOM 2667 O O . SER A 1 367 ? -18.306 25.084 -16.142 1.00 26.22 367 SER A O 1
ATOM 2669 N N . SER A 1 368 ? -16.746 24.761 -14.561 1.00 22.92 368 SER A N 1
ATOM 2670 C CA . SER A 1 368 ? -17.107 25.915 -13.734 1.00 22.92 368 SER A CA 1
ATOM 2671 C C . SER A 1 368 ? -15.883 26.403 -12.960 1.00 22.92 368 SER A C 1
ATOM 2673 O O . SER A 1 368 ? -15.297 25.704 -12.138 1.00 22.92 368 SER A O 1
ATOM 2675 N N . SER A 1 369 ? -15.460 27.627 -13.263 1.00 26.22 369 SER A N 1
ATOM 2676 C CA . SER A 1 369 ? -14.374 28.306 -12.565 1.00 26.22 369 SER A CA 1
ATOM 2677 C C . SER A 1 369 ? -14.756 28.596 -11.114 1.00 26.22 369 SER A C 1
ATOM 2679 O O . SER A 1 369 ? -15.786 29.218 -10.854 1.00 26.22 369 SER A O 1
ATOM 2681 N N . SER A 1 370 ? -13.895 28.238 -10.167 1.00 23.80 370 SER A N 1
ATOM 2682 C CA . SER A 1 370 ? -13.909 28.808 -8.819 1.00 23.80 370 SER A CA 1
ATOM 2683 C C . SER A 1 370 ? -12.477 28.996 -8.340 1.00 23.80 370 SER A C 1
ATOM 2685 O O . SER A 1 370 ? -11.641 28.101 -8.446 1.00 23.80 370 SER A O 1
ATOM 2687 N N . SER A 1 371 ? -12.184 30.217 -7.903 1.00 23.36 371 SER A N 1
ATOM 2688 C CA . SER A 1 371 ? -10.847 30.699 -7.566 1.00 23.36 371 SER A CA 1
ATOM 2689 C C . SER A 1 371 ? -10.243 29.946 -6.385 1.00 23.36 371 SER A C 1
ATOM 2691 O O . SER A 1 371 ? -10.878 29.809 -5.340 1.00 23.36 371 SER A O 1
ATOM 2693 N N . ASN A 1 372 ? -8.985 29.533 -6.532 1.00 26.19 372 ASN A N 1
ATOM 2694 C CA . ASN A 1 372 ? -8.237 28.828 -5.498 1.00 26.19 372 ASN A CA 1
ATOM 2695 C C . ASN A 1 372 ? -7.801 29.805 -4.386 1.00 26.19 372 ASN A C 1
ATOM 2697 O O . ASN A 1 372 ? -6.717 30.387 -4.440 1.00 26.19 372 ASN A O 1
ATOM 2701 N N . GLY A 1 373 ? -8.673 30.026 -3.400 1.00 22.31 373 GLY A N 1
ATOM 2702 C CA . GLY A 1 373 ? -8.346 30.764 -2.181 1.00 22.31 373 GLY A CA 1
ATOM 2703 C C . GLY A 1 373 ? -7.534 29.882 -1.236 1.00 22.31 373 GLY A C 1
ATOM 2704 O O . GLY A 1 373 ? -8.048 28.890 -0.724 1.00 22.31 373 GLY A O 1
ATOM 2705 N N . GLY A 1 374 ? -6.267 30.227 -1.008 1.00 25.52 374 GLY A N 1
ATOM 2706 C CA . GLY A 1 374 ? -5.385 29.444 -0.147 1.00 25.52 374 GLY A CA 1
ATOM 2707 C C . GLY A 1 374 ? -5.841 29.450 1.313 1.00 25.52 374 GLY A C 1
ATOM 2708 O O . GLY A 1 374 ? -5.772 30.481 1.979 1.00 25.52 374 GLY A O 1
ATOM 2709 N N . LEU A 1 375 ? -6.238 28.286 1.829 1.00 25.06 375 LEU A N 1
ATOM 2710 C CA . LEU A 1 375 ? -6.358 28.051 3.266 1.00 25.06 375 LEU A CA 1
ATOM 2711 C C . LEU A 1 375 ? -5.028 27.504 3.787 1.00 25.06 375 LEU A C 1
ATOM 2713 O O . LEU A 1 375 ? -4.660 26.358 3.530 1.00 25.06 375 LEU A O 1
ATOM 2717 N N . GLY A 1 376 ? -4.293 28.362 4.496 1.00 21.97 376 GLY A N 1
ATOM 2718 C CA . GLY A 1 376 ? -3.103 27.969 5.246 1.00 21.97 376 GLY A CA 1
ATOM 2719 C C . GLY A 1 376 ? -3.437 26.987 6.373 1.00 21.97 376 GLY A C 1
ATOM 2720 O O . GLY A 1 376 ? -4.589 26.856 6.785 1.00 21.97 376 GLY A O 1
ATOM 2721 N N . GLY A 1 377 ? -2.413 26.292 6.871 1.00 27.58 377 GLY A N 1
ATOM 2722 C CA . GLY A 1 377 ? -2.571 25.227 7.859 1.00 27.58 377 GLY A CA 1
ATOM 2723 C C . GLY A 1 377 ? -3.290 25.677 9.132 1.00 27.58 377 GLY A C 1
ATOM 2724 O O . GLY A 1 377 ? -2.757 26.460 9.914 1.00 27.58 377 GLY A O 1
ATOM 2725 N N . GLY A 1 378 ? -4.475 25.115 9.358 1.00 22.77 378 GLY A N 1
ATOM 2726 C CA . GLY A 1 378 ? -5.231 25.235 10.597 1.00 22.77 378 GLY A CA 1
ATOM 2727 C C . GLY A 1 378 ? -6.005 23.948 10.846 1.00 22.77 378 GLY A C 1
ATOM 2728 O O . GLY A 1 378 ? -7.071 23.742 10.272 1.00 22.77 378 GLY A O 1
ATOM 2729 N N . THR A 1 379 ? -5.482 23.074 11.707 1.00 32.97 379 THR A N 1
ATOM 2730 C CA . THR A 1 379 ? -6.163 21.849 12.161 1.00 32.97 379 THR A CA 1
ATOM 2731 C C . THR A 1 379 ? -7.261 22.192 13.171 1.00 32.97 379 THR A C 1
ATOM 2733 O O . THR A 1 379 ? -7.173 21.873 14.357 1.00 32.97 379 THR A O 1
ATOM 2736 N N . GLY A 1 380 ? -8.289 22.899 12.699 1.00 28.38 380 GLY A N 1
ATOM 2737 C CA . GLY A 1 380 ? -9.481 23.227 13.469 1.00 28.38 380 GLY A CA 1
ATOM 2738 C C . GLY A 1 380 ? -10.360 21.994 13.648 1.00 28.38 380 GLY A C 1
ATOM 2739 O O . GLY A 1 380 ? -11.079 21.600 12.733 1.00 28.38 380 GLY A O 1
ATOM 2740 N N . VAL A 1 381 ? -10.320 21.395 14.837 1.00 36.66 381 VAL A N 1
ATOM 2741 C CA . VAL A 1 381 ? -11.272 20.355 15.242 1.00 36.66 381 VAL A CA 1
ATOM 2742 C C . VAL A 1 381 ? -12.656 21.000 15.371 1.00 36.66 381 VAL A C 1
ATOM 2744 O O . VAL A 1 381 ? -12.928 21.718 16.334 1.00 36.66 381 VAL A O 1
ATOM 2747 N N . ALA A 1 382 ? -13.520 20.773 14.380 1.00 42.66 382 ALA A N 1
ATOM 2748 C CA . ALA A 1 382 ? -14.843 21.381 14.328 1.00 42.66 382 ALA A CA 1
ATOM 2749 C C . ALA A 1 382 ? -15.756 20.816 15.427 1.00 42.66 382 ALA A C 1
ATOM 2751 O O . ALA A 1 382 ? -16.236 19.686 15.340 1.00 42.66 382 ALA A O 1
ATOM 2752 N N . GLY A 1 383 ? -16.007 21.605 16.474 1.00 43.69 383 GLY A N 1
ATOM 2753 C CA . GLY A 1 383 ? -16.971 21.241 17.515 1.00 43.69 383 GLY A CA 1
ATOM 2754 C C . GLY A 1 383 ? -18.401 21.120 16.956 1.00 43.69 383 GLY A C 1
ATOM 2755 O O . GLY A 1 383 ? -18.688 21.687 15.900 1.00 43.69 383 GLY A O 1
ATOM 2756 N N . PRO A 1 384 ? -19.344 20.462 17.664 1.00 50.72 384 PRO A N 1
ATOM 2757 C CA . PRO A 1 384 ? -20.701 20.208 17.156 1.00 50.72 384 PRO A CA 1
ATOM 2758 C C . PRO A 1 384 ? -21.437 21.457 16.640 1.00 50.72 384 PRO A C 1
ATOM 2760 O O . PRO A 1 384 ? -22.207 21.378 15.687 1.00 50.72 384 PRO A O 1
ATOM 2763 N N . ALA A 1 385 ? -21.166 22.627 17.228 1.00 53.12 385 ALA A N 1
ATOM 2764 C CA . ALA A 1 385 ? -21.734 23.911 16.819 1.00 53.12 385 ALA A CA 1
ATOM 2765 C C . ALA A 1 385 ? -21.251 24.417 15.440 1.00 53.12 385 ALA A C 1
ATOM 2767 O O . ALA A 1 385 ? -21.937 25.236 14.833 1.00 53.12 385 ALA A O 1
ATOM 2768 N N . GLN A 1 386 ? -20.116 23.933 14.926 1.00 60.59 386 GLN A N 1
ATOM 2769 C CA . GLN A 1 386 ? -19.534 24.347 13.639 1.00 60.59 386 GLN A CA 1
ATOM 2770 C C . GLN A 1 386 ? -19.984 23.474 12.453 1.00 60.59 386 GLN A C 1
ATOM 2772 O O . GLN A 1 386 ? -19.706 23.809 11.304 1.00 60.59 386 GLN A O 1
ATOM 2777 N N . LEU A 1 387 ? -20.707 22.377 12.704 1.00 67.00 387 LEU A N 1
ATOM 2778 C CA . LEU A 1 387 ? -21.288 21.551 11.643 1.00 67.00 387 LEU A CA 1
ATOM 2779 C C . LEU A 1 387 ? -22.464 22.276 10.950 1.00 67.00 387 LEU A C 1
ATOM 2781 O O . LEU A 1 387 ? -23.209 23.001 11.625 1.00 67.00 387 LEU A O 1
ATOM 2785 N N . PRO A 1 388 ? -22.692 22.057 9.635 1.00 73.75 388 PRO A N 1
ATOM 2786 C CA . PRO A 1 388 ? -23.839 22.621 8.924 1.00 73.75 388 PRO A CA 1
ATOM 2787 C C . PRO A 1 388 ? -25.166 22.254 9.611 1.00 73.75 388 PRO A C 1
ATOM 2789 O O . PRO A 1 388 ? -25.302 21.110 10.053 1.00 73.75 388 PRO A O 1
ATOM 2792 N N . PRO A 1 389 ? -26.175 23.150 9.663 1.00 78.50 389 PRO A N 1
ATOM 2793 C CA . PRO A 1 389 ? -27.422 22.902 10.393 1.00 78.50 389 PRO A CA 1
ATOM 2794 C C . PRO A 1 389 ? -28.075 21.556 10.063 1.00 78.50 389 PRO A C 1
ATOM 2796 O O . PRO A 1 389 ? -28.330 20.779 10.973 1.00 78.50 389 PRO A O 1
ATOM 2799 N N . ARG A 1 390 ? -28.191 21.203 8.774 1.00 77.56 390 ARG A N 1
ATOM 2800 C CA . ARG A 1 390 ? -28.776 19.923 8.329 1.00 77.56 390 ARG A CA 1
ATOM 2801 C C . ARG A 1 390 ? -27.996 18.683 8.796 1.00 77.56 390 ARG A C 1
ATOM 2803 O O . ARG A 1 390 ? -28.591 17.628 8.984 1.00 77.56 390 ARG A O 1
ATOM 2810 N N . VAL A 1 391 ? -26.682 18.795 9.011 1.00 72.88 391 VAL A N 1
ATOM 2811 C CA . VAL A 1 391 ? -25.848 17.712 9.572 1.00 72.88 391 VAL A CA 1
ATOM 2812 C C . VAL A 1 391 ? -26.062 17.611 11.086 1.00 72.88 391 VAL A C 1
ATOM 2814 O O . VAL A 1 391 ? -26.127 16.506 11.620 1.00 72.88 391 VAL A O 1
ATOM 2817 N N . ARG A 1 392 ? -26.252 18.739 11.786 1.00 77.44 392 ARG A N 1
ATOM 2818 C CA . ARG A 1 392 ? -26.635 18.735 13.210 1.00 77.44 392 ARG A CA 1
ATOM 2819 C C . ARG A 1 392 ? -28.032 18.153 13.414 1.00 77.44 392 ARG A C 1
ATOM 2821 O O . ARG A 1 392 ? -28.202 17.338 14.311 1.00 77.44 392 ARG A O 1
ATOM 2828 N N . ASP A 1 393 ? -28.987 18.496 12.552 1.00 78.06 393 ASP A N 1
ATOM 2829 C CA . ASP A 1 393 ? -30.349 17.948 12.582 1.00 78.06 393 ASP A CA 1
ATOM 2830 C C . ASP A 1 393 ? -30.359 16.437 12.305 1.00 78.06 393 ASP A C 1
ATOM 2832 O O . ASP A 1 393 ? -31.135 15.704 12.915 1.00 78.06 393 ASP A O 1
ATOM 2836 N N . LEU A 1 394 ? -29.482 15.952 11.415 1.00 76.56 394 LEU A N 1
ATOM 2837 C CA . LEU A 1 394 ? -29.273 14.521 11.186 1.00 76.56 394 LEU A CA 1
ATOM 2838 C C . LEU A 1 394 ? -28.703 13.833 12.437 1.00 76.56 394 LEU A C 1
ATOM 2840 O O . LEU A 1 394 ? -29.206 12.789 12.839 1.00 76.56 394 LEU A O 1
ATOM 2844 N N . LEU A 1 395 ? -27.690 14.424 13.076 1.00 74.31 395 LEU A N 1
ATOM 2845 C CA . LEU A 1 395 ? -27.089 13.892 14.304 1.00 74.31 395 LEU A CA 1
ATOM 2846 C C . LEU A 1 395 ? -28.059 13.888 15.492 1.00 74.31 395 LEU A C 1
ATOM 2848 O O . LEU A 1 395 ? -28.089 12.923 16.249 1.00 74.31 395 LEU A O 1
ATOM 2852 N N . ALA A 1 396 ? -28.892 14.919 15.625 1.00 73.75 396 ALA A N 1
ATOM 2853 C CA . ALA A 1 396 ? -29.917 15.014 16.663 1.00 73.75 396 ALA A CA 1
ATOM 2854 C C . ALA A 1 396 ? -31.061 13.991 16.506 1.00 73.75 396 ALA A C 1
ATOM 2856 O O . ALA A 1 396 ? -31.859 13.845 17.422 1.00 73.75 396 ALA A O 1
ATOM 2857 N N . ARG A 1 397 ? -31.149 13.295 15.361 1.00 71.88 397 ARG A N 1
ATOM 2858 C CA . ARG A 1 397 ? -32.088 12.183 15.110 1.00 71.88 397 ARG A CA 1
ATOM 2859 C C . ARG A 1 397 ? -31.455 10.795 15.279 1.00 71.88 397 ARG A C 1
ATOM 2861 O O . ARG A 1 397 ? -32.143 9.799 15.079 1.00 71.88 397 ARG A O 1
ATOM 2868 N N . LEU A 1 398 ? -30.147 10.732 15.540 1.00 61.16 398 LEU A N 1
ATOM 2869 C CA . LEU A 1 398 ? -29.375 9.490 15.698 1.00 61.16 398 LEU A CA 1
ATOM 2870 C C . LEU A 1 398 ? -28.997 9.203 17.161 1.00 61.16 398 LEU A C 1
ATOM 2872 O O . LEU A 1 398 ? -28.567 8.088 17.456 1.00 61.16 398 LEU A O 1
ATOM 2876 N N . ASN A 1 399 ? -29.156 10.199 18.039 1.00 43.50 399 ASN A N 1
ATOM 2877 C CA . ASN A 1 399 ? -29.156 10.067 19.498 1.00 43.50 399 ASN A CA 1
ATOM 2878 C C . ASN A 1 399 ? -30.599 9.959 20.012 1.00 43.50 399 ASN A C 1
ATOM 2880 O O . ASN A 1 399 ? -30.769 9.339 21.082 1.00 43.50 399 ASN A O 1
#

InterPro domains:
  IPR002575 Aminoglycoside phosphotransferase [PF01636] (2-154)
  IPR011009 Protein kinase-like domain superfamily [SSF56112] (2-275)
  IPR041726 Acyl-CoA dehydrogenase family member 10/11, N-terminal [cd05154] (1-237)
  IPR052898 Acyl-CoA dehydrogenase 10-like [PTHR47829] (1-304)

Sequence (399 aa):
YKVLDALARGSSVPVPRPVTLCTDSGVVGTPFYLMEYAQGHIYLDPNLPTCDPPLRSHLYRQMAHTLAALHAAQPDRIGLAGYGEAGHYCARQLKRWGAQYAASRRAGAGAPALPEVERLLGWLAAHVPAEDAAPPRPAIVHGDYRLDNLVFTPPGATSRASGAPATNASGAPQLAAVLDWELSTLGNPWSDVAYNCMPYHLPDMPVLKKLGSGAGGGLAAGIPGEAEYVAWYCQAAGVSPPSPQDWSFYLALSLFRLLAILAGVQARAQQGNASSAHAVAVSSDAVLRSLAHAALAIIARSEAEAQRPPSPSSPTCYAASFEAAAAPRLIATTSTTPSATSAFLPTTSTSTLVAAATAGSGAKGGSSSSSNGGLGGGTGVAGPAQLPPRVRDLLARLN

Foldseek 3Di:
DLVLCLCVVAFPQFAFHWQDWDCPCVLPNATWTKTFDQDFDFDQFLLPPVDDLQLNLVLLLLLLLNLLRQLLTDCVRSVNVPQADAACFLVVLLVVLVVLLVVLCVLLVNDDDDVLLVVLSVVLNVQAPPCRRPPPRWGWALQQRERRQWGWHDFQDADPVPRHGCAPPVRHIHGNHGHDSQRIGTYDSLLNLLLHVLLCLAALDPLCNRVHAQRPHGHNRNNDDSLLSVLSNCVSNVHDDDQLQNNLSSNSSSLSSVLSVLSNLCSCVSVVNHPDPSSNVCSDPVRSSRSSVSSVVSNVVSVVLVPDPDDPPDDRPPVVSNVVSNPDDDDDDDDDDDDDDDDDDDDDDDTAMDMDGDDDPDDDDDDDDDDDDDDDDDPDRQHLVNDDPSVNVVVVVSD

Radius of gyration: 23.17 Å; chains: 1; bounding box: 60×57×72 Å

pLDDT: mean 77.73, std 24.51, range [21.97, 98.5]

Secondary structure (DSSP, 8-state):
-HHHHHHHHH-S---PPEEEEE--TTTTSS-EEEEE---SEE---TT-TTS-HHHHHHHHHHHHHHHHHHHHS-GGGGT-TTSS--SSHHHHHHHHHHHHHHHHHHHTTTPPP-HHHHHHHHHHHH---GGGSS-SS-EEE-SS--GGGEEEPPTT-B-TTTSSBSS-TT----EEEE--GGG-EEE-HHHHHHHHHGGGGS---TTTTTT-SSTTT-PPTTPPPHHHHHHHHHHHHT-PPPPHHHHHHHHHHHHHHHHHHHHHHHHHHHTT--S-HHHHHHTSHHHHHHHHHHHHHHHHHHHHHHTSPPPTT-PPTTHHHHHHHHS----------------------PPPEEEEE--------------------------GGGS-HHHHHHHTTT-